Protein AF-A0A7S0NCR3-F1 (afdb_monomer)

Solvent-accessible surface area (backbone atoms only — not comparable to full-atom values): 21793 Å² total; per-residue (Å²): 130,73,72,76,88,70,73,73,32,68,33,61,83,78,74,46,18,72,77,17,21,47,30,37,90,79,34,39,41,42,33,48,74,54,31,27,65,71,35,29,78,42,64,58,42,66,55,30,39,54,52,63,91,38,68,41,95,40,52,74,43,34,66,67,60,87,60,73,55,88,36,43,39,67,22,47,47,54,21,44,78,64,32,35,32,29,96,61,56,21,37,49,74,48,58,94,94,49,49,59,69,58,40,41,50,55,52,37,72,78,40,69,88,60,58,67,46,71,44,70,71,58,46,52,46,52,35,50,31,35,46,49,13,58,77,71,48,35,18,69,67,33,31,30,44,38,49,48,81,89,49,96,84,52,71,48,83,88,64,60,46,97,86,47,84,90,54,61,69,66,67,46,44,36,56,75,45,65,42,38,18,31,34,66,47,32,33,62,83,37,18,70,40,56,42,58,79,33,76,80,32,49,61,27,48,70,55,11,60,79,34,31,51,62,50,41,21,31,39,39,30,41,92,69,18,16,54,76,24,16,34,41,45,79,90,44,74,60,44,44,46,96,64,67,41,86,70,26,29,18,67,54,83,62,60,37,82,44,38,36,39,60,48,32,51,43,74,43,58,71,74,74,76,43,77,49,35,55,34,48,42,50,46,53,48,44,62,67,28,39,32,32,37,77,47,67,89,71,34,67,31,36,36,54,66,44,34,61,43,57,30,36,82,36,19,53,30,50,58,85,61,21,45,85,34,42,37,50,54,55,51,53,49,54,54,46,46,46,70,74,40,42,74,69,33,59,72,61,61,31,53,46,30,33,36,54,44,42,41,93,62,36,60,53,34,48,38,73,63,34,59,89,51,61,47,42,40,72,46,50,76,45,82,52,55,32,92,75,34,63,63,94,86,38,60,33,55,88,71,62,92,90,119

Nearest PDB structures (foldseek):
  4neh-assembly1_B  TM=2.989E-01  e=1.269E-02  Homo sapiens
  7usm-assembly1_B  TM=2.717E-01  e=1.432E-02  Homo sapiens
  8xez-assembly1_B  TM=4.126E-01  e=1.185E-01  Homo sapiens
  8xen-assembly1_B  TM=3.109E-01  e=4.246E-02  Homo sapiens
  5for-assembly1_A  TM=3.664E-01  e=4.431E+00  Homo sapiens

pLDDT: mean 81.02, std 14.2, range [32.47, 98.25]

Organism: NCBI:txid33657

Mean predicted aligned error: 8.85 Å

Radius of gyration: 22.9 Å; Cα contacts (8 Å, |Δi|>4): 826; chains: 1; bounding box: 62×40×70 Å

Secondary structure (DSSP, 8-state):
----S-PPPPGGGGT--TTSEEETTTTEEE--TTEESTTS-EES-GGGSSBTTB--SS--SS---SSPP-EEHHHHHHHHHTT---S--EE--PPTT--HHHHHHHHHHH-TTS-EE--HHHHHHHHHHHHHHHHTTGGGGSEEEEPPPP-TTSPPTTT--TT-TTS-HHHHHHTTS-EEEEPTTEESTTS-EESTT-TTT---GGGGGGSEEEETTEEEEPTTEESTTS-EETT-SSSS-SS--SSPEEEP---GGGTHHHHTT--S-TTTSSTTTHHHHHHHHHTT-TTEES-GGG-SEEE----GGGHHHHS---TTTT-TTTHHHHHHHHHHHHHH-HHHHHTTTTTTEEEE---TTTTHHHHHH-GGGTTSEEE-S----TTT-EETTEE-SS--TT-

InterPro domains:
  IPR000742 EGF-like domain [PS00022] (180-191)
  IPR000742 EGF-like domain [PS01186] (180-191)
  IPR004263 Exostosin-like [PTHR11062] (220-364)
  IPR040911 Exostosin, GT47 domain [PF03016] (248-366)

Foldseek 3Di:
DDPPDDDFQAQPPPPAQAQFAQDRNQSATQEDFQFDDSNSPHGLQPQQQADLNAGQVHGQQQQDDPPAAAAALSSLLSSQVLLSHFLHEHEFDDDVPGQLVRSVVVSCVSVVPHHYRSDPVVSVQSSVQLVCCCVVCFLVSFFGFAAGDDDPPQQDQVSLDPPDPPHDNVSVVRRPGTFGNGRQQFDDRSSPDRQQVDPQFEDAQVCLVVQARGGQNAGHGDPQFDARSSQDGPPRPQQADPAADPPAEEEDRDRCSQPRNLSGRGGHDLCPPFDLNVLSVVNSDQSRDSNYDNHLVSHQAYEQRGRLRSCVNRSVCPVVQNAPPRLNSVLVSLVVCCVSPVVSCVPQVQLRYEGEDADPLFCVNNCVRPVSCVSHHYHYPDDDDQVGDDDVHGGRDDDDPPD

Structure (mmCIF, N/CA/C/O backbone):
data_AF-A0A7S0NCR3-F1
#
_entry.id   AF-A0A7S0NCR3-F1
#
loop_
_atom_site.group_PDB
_atom_site.id
_atom_site.type_symbol
_atom_site.label_atom_id
_atom_site.label_alt_id
_atom_site.label_comp_id
_atom_site.label_asym_id
_atom_site.label_entity_id
_atom_site.label_seq_id
_atom_s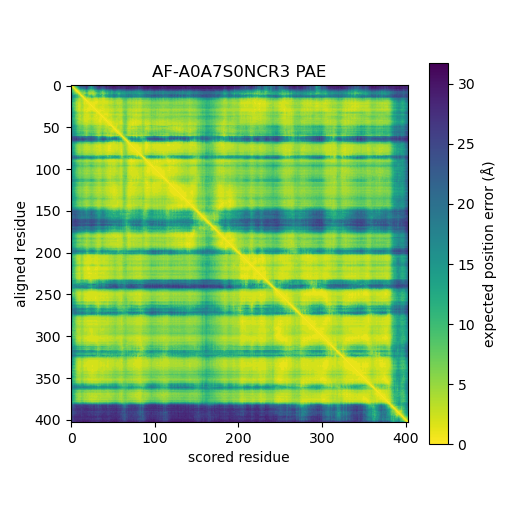ite.pdbx_PDB_ins_code
_atom_site.Cartn_x
_atom_site.Cartn_y
_atom_site.Cartn_z
_atom_site.occupancy
_atom_site.B_iso_or_equiv
_atom_site.auth_seq_id
_atom_site.auth_comp_id
_atom_site.auth_asym_id
_atom_site.auth_atom_id
_atom_site.pdbx_PDB_model_num
ATOM 1 N N . ALA A 1 1 ? -25.357 -4.383 18.125 1.00 34.56 1 ALA A N 1
ATOM 2 C CA . ALA A 1 1 ? -25.742 -2.970 18.276 1.00 34.56 1 ALA A CA 1
ATOM 3 C C . ALA A 1 1 ? -25.140 -2.210 17.109 1.00 34.56 1 ALA A C 1
ATOM 5 O O . ALA A 1 1 ? -23.931 -2.252 16.921 1.00 34.56 1 ALA A O 1
ATOM 6 N N . THR A 1 2 ? -26.002 -1.669 16.258 1.00 32.47 2 THR A N 1
ATOM 7 C CA . THR A 1 2 ? -25.668 -0.811 15.117 1.00 32.47 2 THR A CA 1
ATOM 8 C C . THR A 1 2 ? -24.772 0.341 15.562 1.00 32.47 2 THR A C 1
ATOM 10 O O . THR A 1 2 ? -24.958 0.830 16.675 1.00 32.47 2 THR A O 1
ATOM 13 N N . LEU A 1 3 ? -23.876 0.818 14.690 1.00 47.28 3 LEU A N 1
ATOM 14 C CA . LEU A 1 3 ? -23.482 2.228 14.712 1.00 47.28 3 LEU A CA 1
ATOM 15 C C . LEU A 1 3 ? -24.779 3.033 14.825 1.00 47.28 3 LEU A C 1
ATOM 17 O O . LEU A 1 3 ? -25.597 3.054 13.903 1.00 47.28 3 LEU A O 1
ATOM 21 N N . GLY A 1 4 ? -25.048 3.534 16.027 1.00 39.91 4 GLY A N 1
ATOM 22 C CA . GLY A 1 4 ? -26.250 4.286 16.314 1.00 39.91 4 GLY A CA 1
ATOM 23 C C . GLY A 1 4 ? -26.273 5.501 15.400 1.00 39.91 4 GLY A C 1
ATOM 24 O O . GLY A 1 4 ? -25.294 6.233 15.315 1.00 39.91 4 GLY A O 1
ATOM 25 N N . THR A 1 5 ? -27.397 5.667 14.707 1.00 42.16 5 THR A N 1
ATOM 26 C CA . THR A 1 5 ? -27.926 6.939 14.187 1.00 42.16 5 THR A CA 1
ATOM 27 C C . THR A 1 5 ? -27.183 7.681 13.068 1.00 42.16 5 THR A C 1
ATOM 29 O O . THR A 1 5 ? -27.766 8.617 12.516 1.00 42.16 5 THR A O 1
ATOM 32 N N . ALA A 1 6 ? -25.995 7.269 12.620 1.00 51.81 6 ALA A N 1
ATOM 33 C CA . ALA A 1 6 ? -25.408 7.864 11.418 1.00 51.81 6 ALA A CA 1
ATOM 34 C C . ALA A 1 6 ? -26.141 7.363 10.158 1.00 51.81 6 ALA A C 1
ATOM 36 O O . ALA A 1 6 ? -26.092 6.182 9.816 1.00 51.81 6 ALA A O 1
ATOM 37 N N . LYS A 1 7 ? -26.848 8.259 9.452 1.00 57.78 7 LYS A N 1
ATOM 38 C CA . LYS A 1 7 ? -27.377 7.946 8.115 1.00 57.78 7 LYS A CA 1
ATOM 39 C C . LYS A 1 7 ? -26.203 7.532 7.211 1.00 57.78 7 LYS A C 1
ATOM 41 O O . LYS A 1 7 ? -25.213 8.269 7.196 1.00 57.78 7 LYS A O 1
ATOM 46 N N . PRO A 1 8 ? -26.319 6.425 6.448 1.00 64.31 8 PRO A N 1
ATOM 47 C CA . PRO A 1 8 ? -25.307 6.035 5.474 1.00 64.31 8 PRO A CA 1
ATOM 48 C C . PRO A 1 8 ? -24.971 7.228 4.588 1.00 64.31 8 PRO A C 1
ATOM 50 O O . PRO A 1 8 ? -25.874 7.876 4.046 1.00 64.31 8 PRO A O 1
ATOM 53 N N . ARG A 1 9 ? -23.685 7.545 4.465 1.00 74.31 9 ARG A N 1
ATOM 54 C CA . ARG A 1 9 ? -23.236 8.603 3.568 1.00 74.31 9 ARG A CA 1
ATOM 55 C C . ARG A 1 9 ? -23.149 8.001 2.170 1.00 74.31 9 ARG A C 1
ATOM 57 O O . ARG A 1 9 ? -22.396 7.045 1.981 1.00 74.31 9 ARG A O 1
ATOM 64 N N . PRO A 1 10 ? -23.907 8.516 1.187 1.00 73.12 10 PRO A N 1
ATOM 65 C CA . PRO A 1 10 ? -23.864 7.966 -0.156 1.00 73.12 10 PRO A CA 1
ATOM 66 C C . PRO A 1 10 ? -22.454 8.131 -0.718 1.00 73.12 10 PRO A C 1
ATOM 68 O O . PRO A 1 10 ? -21.961 9.252 -0.864 1.00 73.12 10 PRO A O 1
ATOM 71 N N . CYS A 1 11 ? -21.806 7.017 -1.057 1.00 79.62 11 CYS A N 1
ATOM 72 C CA . CYS A 1 11 ? -20.579 7.084 -1.832 1.00 79.62 11 CYS A CA 1
ATOM 73 C C . CYS A 1 11 ? -20.905 7.655 -3.207 1.00 79.62 11 CYS A C 1
ATOM 75 O O . CYS A 1 11 ? -21.753 7.116 -3.922 1.00 79.62 11 CYS A O 1
ATOM 77 N N . TRP A 1 12 ? -20.233 8.759 -3.541 1.00 67.12 12 TRP A N 1
ATOM 78 C CA . TRP A 1 12 ? -20.195 9.346 -4.878 1.00 67.12 12 TRP A CA 1
ATOM 79 C C . TRP A 1 12 ? -21.580 9.363 -5.581 1.00 67.12 12 TRP A C 1
ATOM 81 O O . TRP A 1 12 ? -21.760 8.937 -6.718 1.00 67.12 12 TRP A O 1
ATOM 91 N N . GLN A 1 13 ? -22.596 9.826 -4.842 1.00 67.19 13 GLN A N 1
ATOM 92 C CA . GLN A 1 13 ? -23.908 10.234 -5.368 1.00 67.19 13 GLN A CA 1
ATOM 93 C C . GLN A 1 13 ? -24.662 9.181 -6.213 1.00 67.19 13 GLN A C 1
ATOM 95 O O . GLN A 1 13 ? -25.419 9.534 -7.109 1.00 67.19 13 GLN A O 1
ATOM 100 N N . GLY A 1 14 ? -24.494 7.888 -5.915 1.00 63.78 14 GLY A N 1
ATOM 101 C CA . GLY A 1 14 ? -25.251 6.806 -6.567 1.00 63.78 14 GLY A CA 1
ATOM 102 C C . GLY A 1 14 ? -24.566 6.161 -7.775 1.00 63.78 14 GLY A C 1
ATOM 103 O O . GLY A 1 14 ? -25.057 5.153 -8.271 1.00 63.78 14 GLY A O 1
ATOM 104 N N . GLU A 1 15 ? -23.402 6.658 -8.206 1.00 70.56 15 GLU A N 1
ATOM 105 C CA . GLU A 1 15 ? -22.644 6.051 -9.316 1.00 70.56 15 GLU A CA 1
ATOM 106 C C . GLU A 1 15 ? -21.639 4.974 -8.844 1.00 70.56 15 GLU A C 1
ATOM 108 O O . GLU A 1 15 ? -20.992 4.315 -9.658 1.00 70.56 15 GLU A O 1
ATOM 113 N N . GLY A 1 16 ? -21.505 4.779 -7.526 1.00 83.56 16 GLY A N 1
ATOM 114 C CA . GLY A 1 16 ? -20.691 3.723 -6.917 1.00 83.56 16 GLY A CA 1
ATOM 115 C C . GLY A 1 16 ? -19.173 3.951 -6.969 1.00 83.56 16 GLY A C 1
ATOM 116 O O . GLY A 1 16 ? -18.674 4.980 -7.421 1.00 83.56 16 GLY A O 1
ATOM 117 N N . CYS A 1 17 ? -18.421 2.964 -6.473 1.00 90.44 17 CYS A N 1
ATOM 118 C CA . CYS A 1 17 ? -16.961 3.029 -6.305 1.00 90.44 17 CYS A CA 1
ATOM 119 C C . CYS A 1 17 ? -16.159 2.284 -7.387 1.00 90.44 17 CYS A C 1
ATOM 121 O O . CYS A 1 17 ? -14.964 2.049 -7.202 1.00 90.44 17 CYS A O 1
ATOM 123 N N . GLY A 1 18 ? -16.797 1.868 -8.488 1.00 89.81 18 GLY A N 1
ATOM 124 C CA . GLY A 1 18 ? -16.156 1.053 -9.525 1.00 89.81 18 GLY A CA 1
ATOM 125 C C . GLY A 1 18 ? -15.552 -0.230 -8.944 1.00 89.81 18 GLY A C 1
ATOM 126 O O . GLY A 1 18 ? -16.255 -1.032 -8.326 1.00 89.81 18 GLY A O 1
ATOM 127 N N . GLU A 1 19 ? -14.235 -0.400 -9.084 1.00 88.31 19 GLU A N 1
ATOM 128 C CA . GLU A 1 19 ? -13.471 -1.518 -8.507 1.00 88.31 19 GLU A CA 1
ATOM 129 C C . GLU A 1 19 ? -13.222 -1.382 -6.991 1.00 88.31 19 GLU A C 1
ATOM 131 O O . GLU A 1 19 ? -12.921 -2.374 -6.343 1.00 88.31 19 GLU A O 1
ATOM 136 N N . GLY A 1 20 ? -13.469 -0.227 -6.366 1.00 91.94 20 GLY A N 1
ATOM 137 C CA . GLY A 1 20 ? -13.312 -0.018 -4.915 1.00 91.94 20 GLY A CA 1
ATOM 138 C C . GLY A 1 20 ? -14.529 -0.372 -4.054 1.00 91.94 20 GLY A C 1
ATOM 139 O O . GLY A 1 20 ? -15.638 -0.567 -4.549 1.00 91.94 20 GLY A O 1
ATOM 140 N N . THR A 1 21 ? -14.335 -0.440 -2.743 1.00 93.06 21 THR A N 1
ATOM 141 C CA . THR A 1 21 ? -15.401 -0.695 -1.761 1.00 93.06 21 THR A CA 1
ATOM 142 C C . THR A 1 21 ? -15.983 0.631 -1.263 1.00 93.06 21 THR A C 1
ATOM 144 O O . THR A 1 21 ? -15.235 1.559 -0.970 1.00 93.06 21 THR A O 1
ATOM 147 N N . CYS A 1 22 ? -17.311 0.748 -1.175 1.00 92.62 22 CYS A N 1
ATOM 148 C CA . CYS A 1 22 ? -17.954 1.930 -0.596 1.00 92.62 22 CYS A CA 1
ATOM 149 C C . CYS A 1 22 ? -17.944 1.847 0.928 1.00 92.62 22 CYS A C 1
ATOM 151 O O . CYS A 1 22 ? -18.572 0.965 1.502 1.00 92.62 22 CYS A O 1
ATOM 153 N N . ASN A 1 23 ? -17.260 2.786 1.569 1.00 92.19 23 ASN A N 1
ATOM 154 C CA . ASN A 1 23 ? -17.291 2.981 3.006 1.00 92.19 23 ASN A CA 1
ATOM 155 C C . ASN A 1 23 ? -18.449 3.923 3.355 1.00 92.19 23 ASN A C 1
ATOM 157 O O . ASN A 1 23 ? -18.320 5.144 3.227 1.00 92.19 23 ASN A O 1
ATOM 161 N N . GLU A 1 24 ? -19.592 3.360 3.743 1.00 89.06 24 GLU A N 1
ATOM 162 C CA . GLU A 1 24 ? -20.819 4.135 3.972 1.00 89.06 24 GLU A CA 1
ATOM 163 C C . GLU A 1 24 ? -20.770 4.982 5.252 1.00 89.06 24 GLU A C 1
ATOM 165 O O . GLU A 1 24 ? -21.459 6.000 5.329 1.00 89.06 24 GLU A O 1
ATOM 170 N N . ASP A 1 25 ? -19.928 4.626 6.227 1.00 87.38 25 ASP A N 1
ATOM 171 C CA . ASP A 1 25 ? -19.749 5.424 7.447 1.00 87.38 25 ASP A CA 1
ATOM 172 C C . ASP A 1 25 ? -19.068 6.760 7.138 1.00 87.38 25 ASP A C 1
ATOM 174 O O . ASP A 1 25 ? -19.433 7.819 7.659 1.00 87.38 25 ASP A O 1
ATOM 178 N N . LEU A 1 26 ? -18.071 6.720 6.255 1.00 89.38 26 LEU A N 1
ATOM 179 C CA . LEU A 1 26 ? -17.230 7.871 5.941 1.00 89.38 26 LEU A CA 1
ATOM 180 C C . LEU A 1 26 ? -17.606 8.542 4.617 1.00 89.38 26 LEU A C 1
ATOM 182 O O . LEU A 1 26 ? -17.200 9.679 4.381 1.00 89.38 26 LEU A O 1
ATOM 186 N N . GLY A 1 27 ? -18.403 7.879 3.777 1.00 89.25 27 GLY A N 1
ATOM 187 C CA . GLY A 1 27 ? -18.782 8.351 2.445 1.00 89.25 27 GLY A CA 1
ATOM 188 C C . GLY A 1 27 ? -17.606 8.379 1.467 1.00 89.25 27 GLY A C 1
ATOM 189 O O . GLY A 1 27 ? -17.547 9.258 0.606 1.00 89.25 27 GLY A O 1
ATOM 190 N N . ARG A 1 28 ? -16.640 7.460 1.615 1.00 90.69 28 ARG A N 1
ATOM 191 C CA . ARG A 1 28 ? -15.433 7.377 0.772 1.00 90.69 28 ARG A CA 1
ATOM 192 C C . ARG A 1 28 ? -15.370 6.050 0.019 1.00 90.69 28 ARG A C 1
ATOM 194 O O . ARG A 1 28 ? -15.868 5.038 0.496 1.00 90.69 28 ARG A O 1
ATOM 201 N N . CYS A 1 29 ? -14.706 6.045 -1.131 1.00 93.38 29 CYS A N 1
ATOM 202 C CA . CYS A 1 29 ? -14.370 4.807 -1.824 1.00 93.38 29 CYS A CA 1
ATOM 203 C C . CYS A 1 29 ? -12.980 4.327 -1.402 1.00 93.38 29 CYS A C 1
ATOM 205 O O . CYS A 1 29 ? -11.983 5.021 -1.609 1.00 93.38 29 CYS A O 1
ATOM 207 N N . ASP A 1 30 ? -12.927 3.130 -0.831 1.00 93.62 30 ASP A N 1
ATOM 208 C CA . ASP A 1 30 ? -11.701 2.425 -0.487 1.00 93.62 30 ASP A CA 1
ATOM 209 C C . ASP A 1 30 ? -11.192 1.690 -1.728 1.00 93.62 30 ASP A C 1
ATOM 211 O O . ASP A 1 30 ? -11.742 0.677 -2.167 1.00 93.62 30 ASP A O 1
ATOM 215 N N . CYS A 1 31 ? -10.176 2.280 -2.357 1.00 91.62 31 CYS A N 1
ATOM 216 C CA . CYS A 1 31 ? -9.685 1.839 -3.654 1.00 91.62 31 CYS A CA 1
ATOM 217 C C . CYS A 1 31 ? -8.763 0.620 -3.564 1.00 91.62 31 CYS A C 1
ATOM 219 O O . CYS A 1 31 ? -7.947 0.531 -2.636 1.00 91.62 31 CYS A O 1
ATOM 221 N N . PRO A 1 32 ? -8.830 -0.281 -4.566 1.00 88.00 32 PRO A N 1
ATOM 222 C CA . PRO A 1 32 ? -7.873 -1.366 -4.677 1.00 88.00 32 PRO A CA 1
ATOM 223 C C . PRO A 1 32 ? -6.453 -0.804 -4.874 1.00 88.00 32 PRO A C 1
ATOM 225 O O . PRO A 1 32 ? -6.287 0.379 -5.212 1.00 88.00 32 PRO A O 1
ATOM 228 N N . PRO A 1 33 ? -5.422 -1.637 -4.660 1.00 82.75 33 PRO A N 1
ATOM 229 C CA . PRO A 1 33 ? -4.027 -1.249 -4.823 1.00 82.75 33 PRO A CA 1
ATOM 230 C C . PRO A 1 33 ? -3.779 -0.445 -6.101 1.00 82.75 33 PRO A C 1
ATOM 232 O O . PRO A 1 33 ? -4.192 -0.828 -7.194 1.00 82.75 33 PRO A O 1
ATOM 235 N N . PHE A 1 34 ? -3.095 0.691 -5.949 1.00 79.69 34 PHE A N 1
ATOM 236 C CA . PHE A 1 34 ? -2.663 1.566 -7.046 1.00 79.69 34 PHE A CA 1
ATOM 237 C C . PHE A 1 34 ? -3.770 2.228 -7.867 1.00 79.69 34 PHE A C 1
ATOM 239 O O . PHE A 1 34 ? -3.492 2.795 -8.927 1.00 79.69 34 PHE A O 1
ATOM 246 N N . LYS A 1 35 ? -5.004 2.241 -7.369 1.00 88.12 35 LYS A N 1
ATOM 247 C CA . LYS A 1 35 ? -6.075 3.091 -7.888 1.00 88.12 35 LYS A CA 1
ATOM 248 C C . LYS A 1 35 ? -6.344 4.250 -6.933 1.00 88.12 35 LYS A C 1
ATOM 250 O O . LYS A 1 35 ? -6.118 4.160 -5.728 1.00 88.12 35 LYS A O 1
ATOM 255 N N . LYS A 1 36 ? -6.830 5.363 -7.478 1.00 90.06 36 LYS A N 1
ATOM 256 C CA . LYS A 1 36 ? -7.188 6.561 -6.717 1.00 90.06 36 LYS A CA 1
ATOM 257 C C . LYS A 1 36 ? -8.399 7.283 -7.287 1.00 90.06 36 LYS A C 1
ATOM 259 O O . LYS A 1 36 ? -8.903 6.989 -8.374 1.00 90.06 36 LYS A O 1
ATOM 264 N N . GLY A 1 37 ? -8.785 8.322 -6.557 1.00 88.56 37 GLY A N 1
ATOM 265 C CA . GLY A 1 37 ? -9.882 9.205 -6.905 1.00 88.56 37 GLY A CA 1
ATOM 266 C C . GLY A 1 37 ? -11.218 8.689 -6.379 1.00 88.56 37 GLY A C 1
ATOM 267 O O . GLY A 1 37 ? -11.303 7.574 -5.870 1.00 88.56 37 GLY A O 1
ATOM 268 N N . PRO A 1 38 ? -12.275 9.497 -6.519 1.00 86.19 38 PRO A N 1
ATOM 269 C CA . PRO A 1 38 ? -13.554 9.240 -5.866 1.00 86.19 38 PRO A CA 1
ATOM 270 C C . PRO A 1 38 ? -14.280 7.983 -6.363 1.00 86.19 38 PRO A C 1
ATOM 272 O O . PRO A 1 38 ? -15.138 7.489 -5.655 1.00 86.19 38 PRO A O 1
ATOM 275 N N . LYS A 1 39 ? -13.926 7.452 -7.542 1.00 89.38 39 LYS A N 1
ATOM 276 C CA . LYS A 1 39 ? -14.463 6.197 -8.108 1.00 89.38 39 LYS A CA 1
ATOM 277 C C . LYS A 1 39 ? -13.415 5.095 -8.276 1.00 89.38 39 LYS A C 1
ATOM 279 O O . LYS A 1 39 ? -13.653 4.128 -8.990 1.00 89.38 39 LYS A O 1
ATOM 284 N N . CYS A 1 40 ? -12.202 5.300 -7.764 1.00 90.94 40 CYS A N 1
ATOM 285 C CA . CYS A 1 40 ? -11.089 4.370 -7.977 1.00 90.94 40 CYS A CA 1
ATOM 286 C C . CYS A 1 40 ? -10.756 4.085 -9.458 1.00 90.94 40 CYS A C 1
ATOM 288 O O . CYS A 1 40 ? -10.186 3.051 -9.787 1.00 90.94 40 CYS A O 1
ATOM 290 N N . ALA A 1 41 ? -11.094 5.009 -10.363 1.00 89.00 41 ALA A N 1
ATOM 291 C CA . ALA A 1 41 ? -10.903 4.835 -11.804 1.00 89.00 41 ALA A CA 1
ATOM 292 C C . ALA A 1 41 ? -9.532 5.326 -12.299 1.00 89.00 41 ALA A C 1
ATOM 294 O O . ALA A 1 41 ? -9.097 4.960 -13.387 1.00 89.00 41 ALA A O 1
ATOM 295 N N . LYS A 1 42 ? -8.843 6.175 -11.523 1.00 90.25 42 LYS A N 1
ATOM 296 C CA . LYS A 1 42 ? -7.561 6.765 -11.930 1.00 90.25 42 LYS A CA 1
ATOM 297 C C . LYS A 1 42 ? -6.395 5.945 -11.380 1.00 90.25 42 LYS A C 1
ATOM 299 O O . LYS A 1 42 ? -6.480 5.491 -10.238 1.00 90.25 42 LYS A O 1
ATOM 304 N N . PRO A 1 43 ? -5.288 5.798 -12.123 1.00 89.12 43 PRO A N 1
ATOM 305 C CA . PRO A 1 43 ? -4.078 5.205 -11.575 1.00 89.12 43 PRO A CA 1
ATOM 306 C C . PRO A 1 43 ? -3.507 6.105 -10.476 1.00 89.12 43 PRO A C 1
ATOM 308 O O . PRO A 1 43 ? -3.446 7.330 -10.615 1.00 89.12 43 PRO A O 1
ATOM 311 N N . LEU A 1 44 ? -3.095 5.501 -9.364 1.00 88.25 44 LEU A N 1
ATOM 312 C CA . LEU A 1 44 ? -2.431 6.197 -8.266 1.00 88.25 44 LEU A CA 1
ATOM 313 C C . LEU A 1 44 ? -1.095 6.780 -8.720 1.00 88.25 44 LEU A C 1
ATOM 315 O O . LEU A 1 44 ? -0.819 7.937 -8.393 1.00 88.25 44 LEU A O 1
ATOM 319 N N . PHE A 1 45 ? -0.367 6.003 -9.527 1.00 89.62 45 PHE A N 1
ATOM 320 C CA . PHE A 1 45 ? 0.971 6.283 -10.039 1.00 89.62 45 PHE A CA 1
ATOM 321 C C . PHE A 1 45 ? 0.978 6.368 -11.575 1.00 89.62 45 PHE A C 1
ATOM 323 O O . PHE A 1 45 ? 1.283 5.383 -12.249 1.00 89.62 45 PHE A O 1
ATOM 330 N N . PRO A 1 46 ? 0.589 7.515 -12.162 1.00 89.69 46 PRO A N 1
ATOM 331 C CA . PRO A 1 46 ? 0.509 7.680 -13.610 1.00 89.69 46 PRO A CA 1
ATOM 332 C C . PRO A 1 46 ? 1.820 7.399 -14.356 1.00 89.69 46 PRO A C 1
ATOM 334 O O . PRO A 1 46 ? 1.772 6.871 -15.459 1.00 89.69 46 PRO A O 1
ATOM 337 N N . ALA A 1 47 ? 2.982 7.691 -13.761 1.00 89.12 47 ALA A N 1
ATOM 338 C CA . ALA A 1 47 ? 4.273 7.424 -14.406 1.00 89.12 47 ALA A CA 1
ATOM 339 C C . ALA A 1 47 ? 4.632 5.926 -14.427 1.00 89.12 47 ALA A C 1
ATOM 341 O O . ALA A 1 47 ? 5.565 5.513 -15.111 1.00 89.12 47 ALA A O 1
ATOM 342 N N . CYS A 1 48 ? 3.907 5.104 -13.664 1.00 87.00 48 CYS A N 1
ATOM 343 C CA . CYS A 1 48 ? 4.109 3.661 -13.602 1.00 87.00 48 CYS A CA 1
ATOM 344 C C . CYS A 1 48 ? 3.186 2.868 -14.529 1.00 87.00 48 CYS A C 1
ATOM 346 O O . CYS A 1 48 ? 3.423 1.679 -14.705 1.00 87.00 48 CYS A O 1
ATOM 348 N N . VAL A 1 49 ? 2.119 3.473 -15.064 1.00 85.56 49 VAL A N 1
ATOM 349 C CA . VAL A 1 49 ? 1.123 2.755 -15.889 1.00 85.56 49 VAL A CA 1
ATOM 350 C C . VAL A 1 49 ? 1.390 2.827 -17.387 1.00 85.56 49 VAL A C 1
ATOM 352 O O . VAL A 1 49 ? 0.688 2.175 -18.155 1.00 85.56 49 VAL A O 1
ATOM 355 N N . ASP A 1 50 ? 2.393 3.600 -17.792 1.00 84.06 50 ASP A N 1
ATOM 356 C CA . ASP A 1 50 ? 2.952 3.589 -19.137 1.00 84.06 50 ASP A CA 1
ATOM 357 C C . ASP A 1 50 ? 4.472 3.548 -19.009 1.00 84.06 50 ASP A C 1
ATOM 359 O O . ASP A 1 50 ? 5.093 4.515 -18.563 1.00 84.06 50 ASP A O 1
ATOM 363 N N . GLN A 1 51 ? 5.055 2.389 -19.301 1.00 85.00 51 GLN A N 1
ATOM 364 C CA . GLN A 1 51 ? 6.495 2.189 -19.228 1.00 85.00 51 GLN A CA 1
ATOM 365 C C . GLN A 1 51 ? 6.983 1.483 -20.467 1.00 85.00 51 GLN A C 1
ATOM 367 O O . GLN A 1 51 ? 6.590 0.350 -20.743 1.00 85.00 51 GLN A O 1
ATOM 372 N N . TRP A 1 52 ? 7.868 2.158 -21.198 1.00 88.81 52 TRP A N 1
ATOM 373 C CA . TRP A 1 52 ? 8.475 1.613 -22.412 1.00 88.81 52 TRP A CA 1
ATOM 374 C C . TRP A 1 52 ? 7.428 1.254 -23.482 1.00 88.81 52 TRP A C 1
ATOM 376 O O . TRP A 1 52 ? 7.639 0.340 -24.272 1.00 88.81 52 TRP A O 1
ATOM 386 N N . GLY A 1 53 ? 6.280 1.947 -23.489 1.00 82.75 53 GLY A N 1
ATOM 387 C CA . GLY A 1 53 ? 5.142 1.657 -24.368 1.00 82.75 53 GLY A CA 1
ATOM 388 C C . GLY A 1 53 ? 4.244 0.510 -23.890 1.00 82.75 53 GLY A C 1
ATOM 389 O O . GLY A 1 53 ? 3.278 0.159 -24.570 1.00 82.75 53 GLY A O 1
ATOM 390 N N . LEU A 1 54 ? 4.530 -0.075 -22.725 1.00 82.06 54 LEU A N 1
ATOM 391 C CA . LEU A 1 54 ? 3.709 -1.104 -22.098 1.00 82.06 54 LEU A CA 1
ATOM 392 C C . LEU A 1 54 ? 2.767 -0.502 -21.066 1.00 82.06 54 LEU A C 1
ATOM 394 O O . LEU A 1 54 ? 3.106 0.446 -20.363 1.00 82.06 54 LEU A O 1
ATOM 398 N N . LYS A 1 55 ? 1.594 -1.125 -20.934 1.00 83.12 55 LYS A N 1
ATOM 399 C CA . LYS A 1 55 ? 0.527 -0.692 -20.028 1.00 83.12 55 LYS A CA 1
ATOM 400 C C . LYS A 1 55 ? 0.326 -1.704 -18.901 1.00 83.12 55 LYS A C 1
ATOM 402 O O . LYS A 1 55 ? -0.649 -2.460 -18.943 1.00 83.12 55 LYS A O 1
ATOM 407 N N . PRO A 1 56 ? 1.244 -1.782 -17.918 1.00 79.31 56 PRO A N 1
ATOM 408 C CA . PRO A 1 56 ? 1.050 -2.661 -16.777 1.00 79.31 56 PRO A CA 1
ATOM 409 C C . PRO A 1 56 ? -0.265 -2.293 -16.065 1.00 79.31 56 PRO A C 1
ATOM 411 O O . PRO A 1 56 ? -0.563 -1.109 -15.879 1.00 79.31 56 PRO A O 1
ATOM 414 N N . PRO A 1 57 ? -1.071 -3.280 -15.640 1.00 72.31 57 PRO A N 1
ATOM 415 C CA . PRO A 1 57 ? -2.368 -3.007 -15.018 1.00 72.31 57 PRO A CA 1
ATOM 416 C C . PRO A 1 57 ? -2.242 -2.372 -13.626 1.00 72.31 57 PRO A C 1
ATOM 418 O O . PRO A 1 57 ? -3.204 -1.795 -13.113 1.00 72.31 57 PRO A O 1
ATOM 421 N N . VAL A 1 58 ? -1.059 -2.474 -13.016 1.00 71.94 58 VAL A N 1
ATOM 422 C CA . VAL A 1 58 ? -0.740 -2.003 -11.670 1.00 71.94 58 VAL A CA 1
ATOM 423 C C . VAL A 1 58 ? 0.671 -1.431 -11.612 1.00 71.94 58 VAL A C 1
ATOM 425 O O . VAL A 1 58 ? 1.537 -1.791 -12.407 1.00 71.94 58 VAL A O 1
ATOM 428 N N . ALA A 1 59 ? 0.900 -0.532 -10.660 1.00 76.25 59 ALA A N 1
ATOM 429 C CA . ALA A 1 59 ? 2.178 0.145 -10.531 1.00 76.25 59 ALA A CA 1
ATOM 430 C C . ALA A 1 59 ? 3.282 -0.769 -9.998 1.00 76.25 59 ALA A C 1
ATOM 432 O O . ALA A 1 59 ? 3.065 -1.631 -9.145 1.00 76.25 59 ALA A O 1
ATOM 433 N N . ILE A 1 60 ? 4.496 -0.510 -10.464 1.00 78.00 60 ILE A N 1
ATOM 434 C CA . ILE A 1 60 ? 5.681 -1.328 -10.217 1.00 78.00 60 ILE A CA 1
ATOM 435 C C . ILE A 1 60 ? 6.444 -0.733 -9.032 1.00 78.00 60 ILE A C 1
ATOM 437 O O . ILE A 1 60 ? 7.601 -0.360 -9.144 1.00 78.00 60 ILE A O 1
ATOM 441 N N . CYS A 1 61 ? 5.763 -0.614 -7.891 1.00 78.31 61 CYS A N 1
ATOM 442 C CA . CYS A 1 61 ? 6.315 -0.059 -6.655 1.00 78.31 61 CYS A CA 1
ATOM 443 C C . CYS A 1 61 ? 6.773 -1.180 -5.722 1.00 78.31 61 CYS A C 1
ATOM 445 O O . CYS A 1 61 ? 6.164 -1.418 -4.691 1.00 78.31 61 CYS A O 1
ATOM 447 N N . GLY A 1 62 ? 7.799 -1.937 -6.110 1.00 61.91 62 GLY A N 1
ATOM 448 C CA . GLY A 1 62 ? 8.485 -2.803 -5.151 1.00 61.91 62 GLY A CA 1
ATOM 449 C C . GLY A 1 62 ? 7.822 -4.113 -4.720 1.00 61.91 62 GLY A C 1
ATOM 450 O O . GLY A 1 62 ? 8.262 -4.733 -3.748 1.00 61.91 62 GLY A O 1
ATOM 451 N N . ILE A 1 63 ? 6.807 -4.585 -5.439 1.00 60.03 63 ILE A N 1
ATOM 452 C CA . ILE A 1 63 ? 6.141 -5.844 -5.105 1.00 60.03 63 ILE A CA 1
ATOM 453 C C . ILE A 1 63 ? 7.026 -7.034 -5.504 1.00 60.03 63 ILE A C 1
ATOM 455 O O . ILE A 1 63 ? 7.277 -7.287 -6.681 1.00 60.03 63 ILE A O 1
ATOM 459 N N . HIS A 1 64 ? 7.513 -7.767 -4.502 1.00 54.44 64 HIS A N 1
ATOM 460 C CA . HIS A 1 64 ? 8.365 -8.948 -4.658 1.00 54.44 64 HIS A CA 1
ATOM 461 C C . HIS A 1 64 ? 7.753 -10.026 -5.569 1.00 54.44 64 HIS A C 1
ATOM 463 O O . HIS A 1 64 ? 6.837 -10.739 -5.172 1.00 54.44 64 HIS A O 1
ATOM 469 N N . SER A 1 65 ? 8.382 -10.278 -6.716 1.00 46.44 65 SER A N 1
ATOM 470 C CA . SER A 1 65 ? 9.217 -11.476 -6.869 1.00 46.44 65 SER A CA 1
ATOM 471 C C . SER A 1 65 ? 10.242 -11.253 -7.977 1.00 46.44 65 SER A C 1
ATOM 473 O O . SER A 1 65 ? 9.946 -10.633 -8.994 1.00 46.44 65 SER A O 1
ATOM 475 N N . GLN A 1 66 ? 11.472 -11.699 -7.727 1.00 54.75 66 GLN A N 1
ATOM 476 C CA . GLN A 1 66 ? 12.553 -11.620 -8.693 1.00 54.75 66 GLN A CA 1
ATOM 477 C C . GLN A 1 66 ? 12.183 -12.351 -9.999 1.00 54.75 66 GLN A C 1
ATOM 479 O O . GLN A 1 66 ? 11.510 -13.383 -9.954 1.00 54.75 66 GLN A O 1
ATOM 484 N N . PRO A 1 67 ? 12.729 -11.892 -11.127 1.00 60.12 67 PRO A N 1
ATOM 485 C CA . PRO A 1 67 ? 13.432 -10.621 -11.240 1.00 60.12 67 PRO A CA 1
ATOM 486 C C . PRO A 1 67 ? 12.518 -9.426 -11.564 1.00 60.12 67 PRO A C 1
ATOM 488 O O . PRO A 1 67 ? 11.584 -9.529 -12.355 1.00 60.12 67 PRO A O 1
ATOM 491 N N . ALA A 1 68 ? 12.839 -8.279 -10.955 1.00 67.25 68 ALA A N 1
ATOM 492 C CA . ALA A 1 68 ? 12.037 -7.062 -11.024 1.00 67.25 68 ALA A CA 1
ATOM 493 C C . ALA A 1 68 ? 11.927 -6.508 -12.453 1.00 67.25 68 ALA A C 1
ATOM 495 O O . ALA A 1 68 ? 12.898 -6.498 -13.212 1.00 67.25 68 ALA A O 1
ATOM 496 N N . PHE A 1 69 ? 10.735 -6.021 -12.789 1.00 79.50 69 PHE A N 1
ATOM 497 C CA . PHE A 1 69 ? 10.492 -5.261 -14.008 1.00 79.50 69 PHE A CA 1
ATOM 498 C C . PHE A 1 69 ? 11.335 -3.968 -14.014 1.00 79.50 69 PHE A C 1
ATOM 500 O O . PHE A 1 69 ? 11.407 -3.304 -12.974 1.00 79.50 69 PHE A O 1
ATOM 507 N N . PRO A 1 70 ? 11.962 -3.596 -15.147 1.00 83.69 70 PRO A N 1
ATOM 508 C CA . PRO A 1 70 ? 12.804 -2.404 -15.238 1.00 83.69 7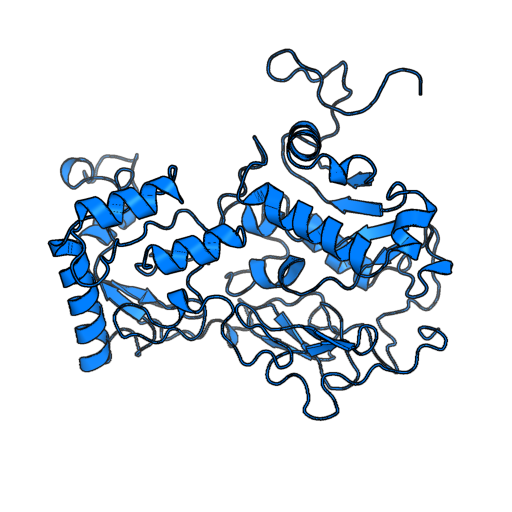0 PRO A CA 1
ATOM 509 C C . PRO A 1 70 ? 11.941 -1.139 -15.159 1.00 83.69 70 PRO A C 1
ATOM 511 O O . PRO A 1 70 ? 11.339 -0.751 -16.149 1.00 83.69 70 PRO A O 1
ATOM 514 N N . ALA A 1 71 ? 11.835 -0.498 -13.996 1.00 87.69 71 ALA A N 1
ATOM 515 C CA . ALA A 1 71 ? 10.987 0.685 -13.843 1.00 87.69 71 ALA A CA 1
ATOM 516 C C . ALA A 1 71 ? 11.683 1.974 -14.316 1.00 87.69 71 ALA A C 1
ATOM 518 O O . ALA A 1 71 ? 12.899 2.112 -14.180 1.00 87.69 71 ALA A O 1
ATOM 519 N N . SER A 1 72 ? 10.932 2.949 -14.838 1.00 90.25 72 SER A N 1
ATOM 520 C CA . SER A 1 72 ? 11.478 4.291 -15.101 1.00 90.25 72 SER A CA 1
ATOM 521 C C . SER A 1 72 ? 11.711 5.057 -13.795 1.00 90.25 72 SER A C 1
ATOM 523 O O . SER A 1 72 ? 10.989 4.864 -12.811 1.00 90.25 72 SER A O 1
ATOM 525 N N . CYS A 1 73 ? 12.690 5.967 -13.769 1.00 90.44 73 CYS A N 1
ATOM 526 C CA . CYS A 1 73 ? 12.949 6.760 -12.560 1.00 90.44 73 CYS A CA 1
ATOM 527 C C . CYS A 1 73 ? 11.771 7.655 -12.156 1.00 90.44 73 CYS A C 1
ATOM 529 O O . CYS A 1 73 ? 11.531 7.812 -10.964 1.00 90.44 73 CYS A O 1
ATOM 531 N N . ALA A 1 74 ? 10.973 8.139 -13.113 1.00 90.62 74 ALA A N 1
ATOM 532 C CA . ALA A 1 74 ? 9.755 8.899 -12.823 1.00 90.62 74 ALA A CA 1
ATOM 533 C C . ALA A 1 74 ? 8.686 8.062 -12.090 1.00 90.62 74 ALA A C 1
ATOM 535 O O . ALA A 1 74 ? 7.963 8.567 -11.235 1.00 90.62 74 ALA A O 1
ATOM 536 N N . CYS A 1 75 ? 8.571 6.767 -12.397 1.00 89.88 75 CYS A N 1
ATOM 537 C CA . CYS A 1 75 ? 7.684 5.879 -11.644 1.00 89.88 75 CYS A CA 1
ATOM 538 C C . CYS A 1 75 ? 8.201 5.613 -10.238 1.00 89.88 75 CYS A C 1
ATOM 540 O O . CYS A 1 75 ? 7.445 5.716 -9.273 1.00 89.88 75 CYS A O 1
ATOM 542 N N . VAL A 1 76 ? 9.488 5.283 -10.123 1.00 87.94 76 VAL A N 1
ATOM 543 C CA . VAL A 1 76 ? 10.110 4.993 -8.830 1.00 87.94 76 VAL A CA 1
ATOM 544 C C . VAL A 1 76 ? 10.042 6.206 -7.903 1.00 87.94 76 VAL A C 1
ATOM 546 O O . VAL A 1 76 ? 9.776 6.036 -6.718 1.00 87.94 76 VAL A O 1
ATOM 549 N N . GLU A 1 77 ? 10.166 7.418 -8.442 1.00 88.69 77 GLU A N 1
ATOM 550 C CA . GLU A 1 77 ? 9.932 8.665 -7.713 1.00 88.69 77 GLU A CA 1
ATOM 551 C C . GLU A 1 77 ? 8.513 8.729 -7.130 1.00 88.69 77 GLU A C 1
ATOM 553 O O . GLU A 1 77 ? 8.357 8.924 -5.927 1.00 88.69 77 GLU A O 1
ATOM 558 N N . GLN A 1 78 ? 7.474 8.470 -7.931 1.00 89.31 78 GLN A N 1
ATOM 559 C CA . GLN A 1 78 ? 6.093 8.449 -7.432 1.00 89.31 78 GLN A CA 1
ATOM 560 C C . GLN A 1 78 ? 5.871 7.364 -6.364 1.00 89.31 78 GLN A C 1
ATOM 562 O O . GLN A 1 78 ? 5.153 7.583 -5.385 1.00 89.31 78 GLN A O 1
ATOM 567 N N . CYS A 1 79 ? 6.497 6.194 -6.519 1.00 86.88 79 CYS A N 1
ATOM 568 C CA . CYS A 1 79 ? 6.489 5.158 -5.488 1.00 86.88 79 CYS A CA 1
ATOM 569 C C . CYS A 1 79 ? 7.168 5.654 -4.201 1.00 86.88 79 CYS A C 1
ATOM 571 O O . CYS A 1 79 ? 6.638 5.441 -3.107 1.00 86.88 79 CYS A O 1
ATOM 573 N N . HIS A 1 80 ? 8.303 6.346 -4.332 1.00 85.50 80 HIS A N 1
ATOM 574 C CA . HIS A 1 80 ? 9.082 6.888 -3.223 1.00 85.50 80 HIS A CA 1
ATOM 575 C C . HIS A 1 80 ? 8.346 7.977 -2.449 1.00 85.50 80 HIS A C 1
ATOM 577 O O . HIS A 1 80 ? 8.341 7.970 -1.213 1.00 85.50 80 HIS A O 1
ATOM 583 N N . GLU A 1 81 ? 7.647 8.863 -3.158 1.00 86.62 81 GLU A N 1
ATOM 584 C CA . GLU A 1 81 ? 6.787 9.873 -2.549 1.00 86.62 81 GLU A CA 1
ATOM 585 C C . GLU A 1 81 ? 5.744 9.255 -1.628 1.00 86.62 81 GLU A C 1
ATOM 587 O O . GLU A 1 81 ? 5.373 9.894 -0.653 1.00 86.62 81 GLU A O 1
ATOM 592 N N . MET A 1 82 ? 5.288 8.029 -1.908 1.00 83.81 82 MET A N 1
ATOM 593 C CA . MET A 1 82 ? 4.327 7.279 -1.095 1.00 83.81 82 MET A CA 1
ATOM 594 C C . MET A 1 82 ? 4.978 6.321 -0.089 1.00 83.81 82 MET A C 1
ATOM 596 O O . MET A 1 82 ? 4.265 5.697 0.699 1.00 83.81 82 MET A O 1
ATOM 600 N N . GLY A 1 83 ? 6.308 6.217 -0.087 1.00 83.25 83 GLY A N 1
ATOM 601 C CA . GLY A 1 83 ? 7.061 5.258 0.713 1.00 83.25 83 GLY A CA 1
ATOM 602 C C . GLY A 1 83 ? 6.786 3.808 0.311 1.00 83.25 83 GLY A C 1
ATOM 603 O O . GLY A 1 83 ? 6.695 2.951 1.180 1.00 83.25 83 GLY A O 1
ATOM 604 N N . LEU A 1 84 ? 6.572 3.526 -0.975 1.00 81.38 84 LEU A N 1
ATOM 605 C CA . LEU A 1 84 ? 6.330 2.179 -1.520 1.00 81.38 84 LEU A CA 1
ATOM 606 C C . LEU A 1 84 ? 7.480 1.698 -2.417 1.00 81.38 84 LEU A C 1
ATOM 608 O O . LEU A 1 84 ? 7.348 0.738 -3.162 1.00 81.38 84 LEU A O 1
ATOM 612 N N . ASP A 1 85 ? 8.610 2.378 -2.404 1.00 73.50 85 ASP A N 1
ATOM 613 C CA . ASP A 1 85 ? 9.797 2.043 -3.175 1.00 73.50 85 ASP A CA 1
ATOM 614 C C . ASP A 1 85 ? 10.591 0.888 -2.537 1.00 73.50 85 ASP A C 1
ATOM 616 O O . ASP A 1 85 ? 10.865 0.858 -1.339 1.00 73.50 85 ASP A O 1
ATOM 620 N N . ALA A 1 86 ? 10.968 -0.099 -3.351 1.00 66.81 86 ALA A N 1
ATOM 621 C CA . ALA A 1 86 ? 11.831 -1.217 -2.959 1.00 66.81 86 ALA A CA 1
ATOM 622 C C . ALA A 1 86 ? 13.314 -0.950 -3.247 1.00 66.81 86 ALA A C 1
ATOM 624 O O . ALA A 1 86 ? 13.707 0.137 -3.661 1.00 66.81 86 ALA A O 1
ATOM 625 N N . ARG A 1 87 ? 14.162 -1.988 -3.118 1.00 61.62 87 ARG A N 1
ATOM 626 C CA . ARG A 1 87 ? 15.475 -2.053 -3.798 1.00 61.62 87 ARG A CA 1
ATOM 627 C C . ARG A 1 87 ? 15.307 -2.107 -5.335 1.00 61.62 87 ARG A C 1
ATOM 629 O O . ARG A 1 87 ? 15.805 -3.036 -5.959 1.00 61.62 87 ARG A O 1
ATOM 636 N N . GLN A 1 88 ? 14.553 -1.197 -5.940 1.00 67.81 88 GLN A N 1
ATOM 637 C CA . GLN A 1 88 ? 14.357 -1.165 -7.384 1.00 67.81 88 GLN A CA 1
ATOM 638 C C . GLN A 1 88 ? 15.295 -0.139 -7.991 1.00 67.81 88 GLN A C 1
ATOM 640 O O . GLN A 1 88 ? 15.161 1.051 -7.735 1.00 67.81 88 GLN A O 1
ATOM 645 N N . GLU A 1 89 ? 16.245 -0.608 -8.794 1.00 78.81 89 GLU A N 1
ATOM 646 C CA . GLU A 1 89 ? 16.912 0.276 -9.741 1.00 78.81 89 GLU A CA 1
ATOM 647 C C . GLU A 1 89 ? 15.879 0.855 -10.698 1.00 78.81 89 GLU A C 1
ATOM 649 O O . GLU A 1 89 ? 14.896 0.197 -11.057 1.00 78.81 89 GLU A O 1
ATOM 654 N N . CYS A 1 90 ? 16.141 2.075 -11.138 1.00 86.69 90 CYS A N 1
ATOM 655 C CA . CYS A 1 90 ? 15.363 2.687 -12.189 1.00 86.69 90 CYS A CA 1
ATOM 656 C C . CYS A 1 90 ? 16.228 3.005 -13.401 1.00 86.69 90 CYS A C 1
ATOM 658 O O . CYS A 1 90 ? 17.413 3.329 -13.280 1.00 86.69 90 CYS A O 1
ATOM 660 N N . VAL A 1 91 ? 15.621 2.915 -14.577 1.00 90.81 91 VAL A N 1
ATOM 661 C CA . VAL A 1 91 ? 16.227 3.356 -15.831 1.00 90.81 91 VAL A CA 1
ATOM 662 C C . VAL A 1 91 ? 15.920 4.840 -16.006 1.00 90.81 91 VAL A C 1
ATOM 664 O O . VAL A 1 91 ? 14.762 5.264 -15.914 1.00 90.81 91 VAL A O 1
ATOM 667 N N . VAL A 1 92 ? 16.966 5.637 -16.224 1.00 93.50 92 VAL A N 1
ATOM 668 C CA . VAL A 1 92 ? 16.831 7.077 -16.461 1.00 93.50 92 VAL A CA 1
ATOM 669 C C . VAL A 1 92 ? 16.313 7.294 -17.877 1.00 93.50 92 VAL A C 1
ATOM 671 O O . VAL A 1 92 ? 16.896 6.802 -18.841 1.00 93.50 92 VAL A O 1
ATOM 674 N N . GLU A 1 93 ? 15.236 8.064 -17.998 1.00 93.44 93 GLU A N 1
ATOM 675 C CA . GLU A 1 93 ? 14.679 8.489 -19.278 1.00 93.44 93 GLU A CA 1
ATOM 676 C C . GLU A 1 93 ? 14.760 10.019 -19.386 1.00 93.44 93 GLU A C 1
ATOM 678 O O . GLU A 1 93 ? 14.066 10.719 -18.642 1.00 93.44 93 GLU A O 1
ATOM 683 N N . PRO A 1 94 ? 15.623 10.563 -20.264 1.00 94.44 94 PRO A N 1
ATOM 684 C CA . PRO A 1 94 ? 15.734 12.004 -20.450 1.00 94.44 94 PRO A CA 1
ATOM 685 C C . PRO A 1 94 ? 14.473 12.604 -21.075 1.00 94.44 94 PRO A C 1
ATOM 687 O O . PRO A 1 94 ? 13.873 12.026 -21.984 1.00 94.44 94 PRO A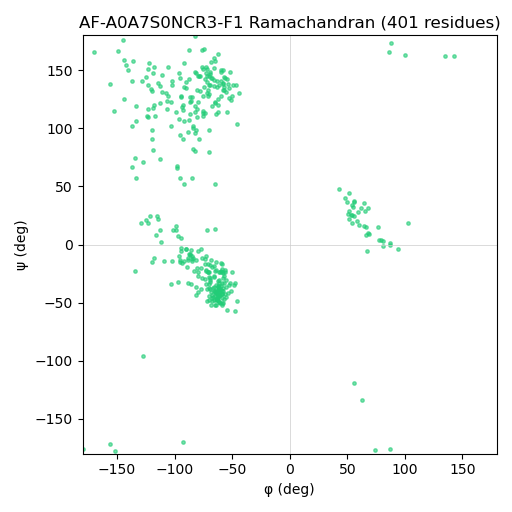 O 1
ATOM 690 N N . LYS A 1 95 ? 14.102 13.810 -20.636 1.00 93.38 95 LYS A N 1
ATOM 691 C CA . LYS A 1 95 ? 13.067 14.614 -21.303 1.00 93.38 95 LYS A CA 1
ATOM 692 C C . LYS A 1 95 ? 13.536 15.020 -22.713 1.00 93.38 95 LYS A C 1
ATOM 694 O O . LYS A 1 95 ? 14.745 15.082 -22.953 1.00 93.38 95 LYS A O 1
ATOM 699 N N . PRO A 1 96 ? 12.624 15.358 -23.646 1.00 93.38 96 PRO A N 1
ATOM 700 C CA . PRO A 1 96 ? 13.010 15.860 -24.965 1.00 93.38 96 PRO A CA 1
ATOM 701 C C . PRO A 1 96 ? 14.016 17.019 -24.868 1.00 93.38 96 PRO A C 1
ATOM 703 O O . PRO A 1 96 ? 13.763 18.009 -24.185 1.00 93.38 96 PRO A O 1
ATOM 706 N N . GLY A 1 97 ? 15.171 16.880 -25.526 1.00 94.06 97 GLY A N 1
ATOM 707 C CA . GLY A 1 97 ? 16.259 17.870 -25.502 1.00 94.06 97 GLY A CA 1
ATOM 708 C C . GLY A 1 97 ? 17.176 17.830 -24.268 1.00 94.06 97 GLY A C 1
ATOM 709 O O . GLY A 1 97 ? 18.138 18.593 -24.207 1.00 94.06 97 GLY A O 1
ATOM 710 N N . GLN A 1 98 ? 16.927 16.949 -23.296 1.00 96.38 98 GLN A N 1
ATOM 711 C CA . GLN A 1 98 ? 17.765 16.774 -22.109 1.00 96.38 98 GLN A CA 1
ATOM 712 C C . GLN A 1 98 ? 18.853 15.721 -22.360 1.00 96.38 98 GLN A C 1
ATOM 714 O O . GLN A 1 98 ? 18.598 14.672 -22.949 1.00 96.38 98 GLN A O 1
ATOM 719 N N . SER A 1 99 ? 20.074 15.965 -21.877 1.00 96.62 99 SER A N 1
ATOM 720 C CA . SER A 1 99 ? 21.127 14.944 -21.909 1.00 96.62 99 SER A CA 1
ATOM 721 C C . SER A 1 99 ? 20.917 13.887 -20.820 1.00 96.62 99 SER A C 1
ATOM 723 O O . SER A 1 99 ? 20.391 14.183 -19.744 1.00 96.62 99 SER A O 1
ATOM 725 N N . MET A 1 100 ? 21.410 12.666 -21.053 1.00 95.62 100 MET A N 1
ATOM 726 C CA . MET A 1 100 ? 21.388 11.582 -20.058 1.00 95.62 100 MET A CA 1
ATOM 727 C C . MET A 1 100 ? 22.020 12.001 -18.722 1.00 95.62 100 MET A C 1
ATOM 729 O O . MET A 1 100 ? 21.471 11.731 -17.657 1.00 95.62 100 MET A O 1
ATOM 733 N N . ALA A 1 101 ? 23.140 12.730 -18.765 1.00 95.56 101 ALA A N 1
ATOM 734 C CA . ALA A 1 101 ? 23.814 13.218 -17.563 1.00 95.56 101 ALA A CA 1
ATOM 735 C C . ALA A 1 101 ? 22.964 14.234 -16.778 1.00 95.56 101 ALA A C 1
ATOM 737 O O . ALA A 1 101 ? 22.926 14.187 -15.548 1.00 95.56 101 ALA A O 1
ATOM 738 N N . ALA A 1 102 ? 22.263 15.136 -17.473 1.00 96.19 102 ALA A N 1
ATOM 739 C CA . ALA A 1 102 ? 21.375 16.100 -16.831 1.00 96.19 102 ALA A CA 1
ATOM 740 C C . ALA A 1 102 ? 20.157 15.410 -16.196 1.00 96.19 102 ALA A C 1
ATOM 742 O O . ALA A 1 102 ? 19.828 15.708 -15.049 1.00 96.19 102 ALA A O 1
ATOM 743 N N . ALA A 1 103 ? 19.544 14.453 -16.899 1.00 95.69 103 ALA A N 1
ATOM 744 C CA . ALA A 1 103 ? 18.420 13.669 -16.384 1.00 95.69 103 ALA A CA 1
ATOM 745 C C . ALA A 1 103 ? 18.816 12.835 -15.156 1.00 95.69 103 ALA A C 1
ATOM 747 O O . ALA A 1 103 ? 18.118 12.826 -14.143 1.00 95.69 103 ALA A O 1
ATOM 748 N N . ALA A 1 104 ? 19.987 12.195 -15.201 1.00 94.25 104 ALA A N 1
ATOM 749 C CA . ALA A 1 104 ? 20.515 11.432 -14.077 1.00 94.25 104 ALA A CA 1
ATOM 750 C C . ALA A 1 104 ? 20.793 12.319 -12.855 1.00 94.25 104 ALA A C 1
ATOM 752 O O . ALA A 1 104 ? 20.517 11.919 -11.725 1.00 94.25 104 ALA A O 1
ATOM 753 N N . LYS A 1 105 ? 21.311 13.537 -13.070 1.00 95.12 105 LYS A N 1
ATOM 754 C CA . LYS A 1 105 ? 21.535 14.511 -11.995 1.00 95.12 105 LYS A CA 1
ATOM 755 C C . LYS A 1 105 ? 20.221 14.937 -11.337 1.00 95.12 105 LYS A C 1
ATOM 757 O O . LYS A 1 105 ? 20.164 14.963 -10.112 1.00 95.12 105 LYS A O 1
ATOM 762 N N . GLU A 1 106 ? 19.190 15.231 -12.128 1.00 94.19 106 GLU A N 1
ATOM 763 C CA . GLU A 1 106 ? 17.848 15.576 -11.634 1.00 94.19 106 GLU A CA 1
ATOM 764 C C . GLU A 1 106 ? 17.272 14.435 -10.777 1.00 94.19 106 GLU A C 1
ATOM 766 O O . GLU A 1 106 ? 16.924 14.640 -9.615 1.00 94.19 106 GLU A O 1
ATOM 771 N N . ALA A 1 107 ? 17.301 13.201 -11.287 1.00 91.50 107 ALA A N 1
ATOM 772 C CA . ALA A 1 107 ? 16.835 12.034 -10.541 1.00 91.50 107 ALA A CA 1
ATOM 773 C C . ALA A 1 107 ? 17.652 11.785 -9.255 1.00 91.50 107 ALA A C 1
ATOM 775 O O . ALA A 1 107 ? 17.088 11.428 -8.220 1.00 91.50 107 ALA A O 1
ATOM 776 N N . LYS A 1 108 ? 18.974 12.031 -9.268 1.00 90.81 108 LYS A N 1
ATOM 777 C CA . LYS A 1 108 ? 19.842 11.875 -8.083 1.00 90.81 108 LYS A CA 1
ATOM 778 C C . LYS A 1 108 ? 19.571 12.928 -7.013 1.00 90.81 108 LYS A C 1
ATOM 780 O O . LYS A 1 108 ? 19.769 12.643 -5.838 1.00 90.81 108 LYS A O 1
ATOM 785 N N . GLN A 1 109 ? 19.143 14.130 -7.393 1.00 91.56 109 GLN A N 1
ATOM 786 C CA . GLN A 1 109 ? 18.760 15.164 -6.430 1.00 91.56 109 GLN A CA 1
ATOM 787 C C . GLN A 1 109 ? 17.504 14.764 -5.652 1.00 91.56 109 GLN A C 1
ATOM 789 O O . GLN A 1 109 ? 17.434 15.005 -4.450 1.00 91.56 109 GLN A O 1
ATOM 794 N N . LEU A 1 110 ? 16.553 14.115 -6.324 1.00 86.31 110 LEU A N 1
ATOM 795 C CA . LEU A 1 110 ? 15.298 13.660 -5.726 1.00 86.31 110 LEU A CA 1
ATOM 796 C C . LEU A 1 110 ? 15.481 12.361 -4.930 1.00 86.31 110 LEU A C 1
ATOM 798 O O . LEU A 1 110 ? 14.959 12.221 -3.828 1.00 86.31 110 LEU A O 1
ATOM 802 N N . MET A 1 111 ? 16.267 11.422 -5.463 1.00 86.38 111 MET A N 1
ATOM 803 C CA . MET A 1 111 ? 16.506 10.102 -4.871 1.00 86.38 111 MET A CA 1
ATOM 804 C C . MET A 1 111 ? 18.016 9.810 -4.740 1.00 86.38 111 MET A C 1
ATOM 806 O O . MET A 1 111 ? 18.562 8.948 -5.438 1.00 86.38 111 MET A O 1
ATOM 810 N N . PRO A 1 112 ? 18.736 10.489 -3.826 1.00 85.31 112 PRO A N 1
ATOM 811 C CA . PRO A 1 112 ? 20.201 10.421 -3.745 1.00 85.31 112 PRO A CA 1
ATOM 812 C C . PRO A 1 112 ? 20.738 9.042 -3.357 1.00 85.31 112 PRO A C 1
ATOM 814 O O . PRO A 1 112 ? 21.842 8.662 -3.746 1.00 85.31 112 PRO A O 1
ATOM 817 N N . TRP A 1 113 ? 19.954 8.257 -2.629 1.00 77.81 113 TRP A N 1
ATOM 818 C CA . TRP A 1 113 ? 20.301 6.907 -2.191 1.00 77.81 113 TRP A CA 1
ATOM 819 C C . TRP A 1 113 ? 19.982 5.838 -3.250 1.00 77.81 113 TRP A C 1
ATOM 821 O O . TRP A 1 113 ? 20.431 4.698 -3.114 1.00 77.81 113 TRP A O 1
ATOM 831 N N . MET A 1 114 ? 19.213 6.179 -4.295 1.00 78.88 114 MET A N 1
ATOM 832 C CA . MET A 1 114 ? 18.729 5.203 -5.266 1.00 78.88 114 MET A CA 1
ATOM 833 C C . MET A 1 114 ? 19.810 4.871 -6.309 1.00 78.88 114 MET A C 1
ATOM 835 O O . MET A 1 114 ? 20.455 5.781 -6.854 1.00 78.88 114 MET A O 1
ATOM 839 N N . PRO A 1 115 ? 20.040 3.579 -6.594 1.00 79.38 115 PRO A N 1
ATOM 840 C CA . PRO A 1 115 ? 20.811 3.147 -7.750 1.00 79.38 115 PRO A CA 1
ATOM 841 C C . PRO A 1 115 ? 20.040 3.403 -9.045 1.00 79.38 115 PRO A C 1
ATOM 843 O O . PRO A 1 115 ? 18.841 3.140 -9.122 1.00 79.38 115 PRO A O 1
ATOM 846 N N . MET A 1 116 ? 20.726 3.904 -10.069 1.00 86.25 116 MET A N 1
ATOM 847 C CA . MET A 1 116 ? 20.096 4.290 -11.331 1.00 86.25 116 MET A CA 1
ATOM 848 C C . MET A 1 116 ? 20.923 3.828 -12.520 1.00 86.25 116 MET A C 1
ATOM 850 O O . MET A 1 116 ? 22.148 3.955 -12.519 1.00 86.25 116 MET A O 1
ATOM 854 N N . VAL A 1 117 ? 20.240 3.362 -13.561 1.00 89.06 117 VAL A N 1
ATOM 855 C CA . VAL A 1 117 ? 20.840 3.033 -14.851 1.00 89.06 117 VAL A CA 1
ATOM 856 C C . VAL A 1 117 ? 20.748 4.267 -15.746 1.00 89.06 117 VAL A C 1
ATOM 858 O O . VAL A 1 117 ? 19.755 4.490 -16.436 1.00 89.06 117 VAL A O 1
ATOM 861 N N . ALA A 1 118 ? 21.793 5.094 -15.702 1.00 92.00 118 ALA A N 1
ATOM 862 C CA . ALA A 1 118 ? 21.948 6.296 -16.524 1.00 92.00 118 ALA A CA 1
ATOM 863 C C . ALA A 1 118 ? 22.824 6.009 -17.753 1.00 92.00 118 ALA A C 1
ATOM 865 O O . ALA A 1 118 ? 23.965 6.463 -17.847 1.00 92.00 118 ALA A O 1
ATOM 866 N N . ASN A 1 119 ? 22.322 5.185 -18.672 1.00 91.50 119 ASN A N 1
ATOM 867 C CA . ASN A 1 119 ? 23.074 4.736 -19.839 1.00 91.50 119 ASN A CA 1
ATOM 868 C C . ASN A 1 119 ? 22.152 4.603 -21.057 1.00 91.50 119 ASN A C 1
ATOM 870 O O . ASN A 1 119 ? 21.157 3.883 -21.004 1.00 91.50 119 ASN A O 1
ATOM 874 N N . GLU A 1 120 ? 22.508 5.278 -22.153 1.00 92.25 120 GLU A N 1
ATOM 875 C CA . GLU A 1 120 ? 21.684 5.327 -23.368 1.00 92.25 120 GLU A CA 1
ATOM 876 C C . GLU A 1 120 ? 21.490 3.937 -23.983 1.00 92.25 120 GLU A C 1
ATOM 878 O O . GLU A 1 120 ? 20.372 3.555 -24.308 1.00 92.25 120 GLU A O 1
ATOM 883 N N . THR A 1 121 ? 22.550 3.131 -24.061 1.00 91.31 121 THR A N 1
ATOM 884 C CA . THR A 1 121 ? 22.479 1.764 -24.593 1.00 91.31 121 THR A CA 1
ATOM 885 C C . THR A 1 121 ? 21.491 0.905 -23.805 1.00 91.31 121 THR A C 1
ATOM 887 O O . THR A 1 121 ? 20.700 0.174 -24.398 1.00 91.31 121 THR A O 1
ATOM 890 N N . TRP A 1 122 ? 21.492 1.008 -22.474 1.00 89.94 122 TRP A N 1
ATOM 891 C CA . TRP A 1 122 ? 20.548 0.274 -21.626 1.00 89.94 122 TRP A CA 1
ATOM 892 C C . TRP A 1 122 ? 19.114 0.787 -21.736 1.00 89.94 122 TRP A C 1
ATOM 894 O O . TRP A 1 122 ? 18.189 -0.027 -21.738 1.00 89.94 122 TRP A O 1
ATOM 904 N N . LEU A 1 123 ? 18.916 2.100 -21.869 1.00 92.44 123 LEU A N 1
ATOM 905 C CA . LEU A 1 123 ? 17.596 2.675 -22.127 1.00 92.44 123 LEU A CA 1
ATOM 906 C C . LEU A 1 123 ? 17.028 2.156 -23.455 1.00 92.44 123 LEU A C 1
ATOM 908 O O . LEU A 1 123 ? 15.909 1.642 -23.487 1.00 92.44 123 LEU A O 1
ATOM 912 N N . GLN A 1 124 ? 17.814 2.232 -24.532 1.00 93.31 124 GLN A N 1
ATOM 913 C CA . GLN A 1 124 ? 17.394 1.771 -25.857 1.00 93.31 124 GLN A CA 1
ATOM 914 C C . GLN A 1 124 ? 17.136 0.267 -25.878 1.00 93.31 124 GLN A C 1
ATOM 916 O O . GLN A 1 124 ? 16.120 -0.171 -26.410 1.00 93.31 124 GLN A O 1
ATOM 921 N N . ARG A 1 125 ? 17.992 -0.526 -25.225 1.00 91.75 125 ARG A N 1
ATOM 922 C CA . ARG A 1 125 ? 17.758 -1.961 -25.057 1.00 91.75 125 ARG A CA 1
ATOM 923 C C . ARG A 1 125 ? 16.452 -2.244 -24.318 1.00 91.75 125 ARG A C 1
ATOM 925 O O . ARG A 1 125 ? 15.685 -3.079 -24.769 1.00 91.75 125 ARG A O 1
ATOM 932 N N . THR A 1 126 ? 16.185 -1.548 -23.212 1.00 91.50 126 THR A N 1
ATOM 933 C CA . THR A 1 126 ? 14.950 -1.744 -22.432 1.00 91.50 126 THR A CA 1
ATOM 934 C C . THR A 1 126 ? 13.714 -1.470 -23.290 1.00 91.50 126 THR A C 1
ATOM 936 O O . THR A 1 126 ? 12.768 -2.255 -23.270 1.00 91.50 126 THR A O 1
ATOM 939 N N . LYS A 1 127 ? 13.742 -0.398 -24.093 1.00 93.44 127 LYS A N 1
ATOM 940 C CA . LYS A 1 127 ? 12.672 -0.066 -25.045 1.00 93.44 127 LYS A CA 1
ATOM 941 C C . LYS A 1 127 ? 12.528 -1.117 -26.147 1.00 93.44 127 LYS A C 1
ATOM 943 O O . LYS A 1 127 ? 11.409 -1.533 -26.433 1.00 93.44 127 LYS A O 1
ATOM 948 N N . ALA A 1 128 ? 13.638 -1.572 -26.726 1.00 94.31 128 ALA A N 1
ATOM 949 C CA . ALA A 1 128 ? 13.640 -2.595 -27.768 1.00 94.31 128 ALA A CA 1
ATOM 950 C C . ALA A 1 128 ? 13.109 -3.942 -27.252 1.00 94.31 128 ALA A C 1
ATOM 952 O O . ALA A 1 128 ? 12.215 -4.514 -27.866 1.00 94.31 128 ALA A O 1
ATOM 953 N N . ASP A 1 129 ? 13.584 -4.410 -26.094 1.00 93.75 129 ASP A N 1
ATOM 954 C CA . ASP A 1 129 ? 13.123 -5.650 -25.461 1.00 93.75 129 ASP A CA 1
ATOM 955 C C . ASP A 1 129 ? 11.621 -5.566 -25.122 1.00 93.75 129 ASP A C 1
ATOM 957 O O . ASP A 1 129 ? 10.879 -6.527 -25.337 1.00 93.75 129 ASP A O 1
ATOM 961 N N . ALA A 1 130 ? 11.144 -4.415 -24.630 1.00 92.38 130 ALA A N 1
ATOM 962 C CA . ALA A 1 130 ? 9.725 -4.178 -24.358 1.00 92.38 130 ALA A CA 1
ATOM 963 C C . ALA A 1 130 ? 8.873 -4.230 -25.635 1.00 92.38 130 ALA A C 1
ATOM 965 O O . ALA A 1 130 ? 7.853 -4.922 -25.668 1.00 92.38 130 ALA A O 1
ATOM 966 N N . GLN A 1 131 ? 9.315 -3.549 -26.695 1.00 93.81 131 GLN A N 1
ATOM 967 C CA . GLN A 1 131 ? 8.638 -3.552 -27.987 1.00 93.81 131 GLN A CA 1
ATOM 968 C C . GLN A 1 131 ? 8.612 -4.954 -28.604 1.00 93.81 131 GLN A C 1
ATOM 970 O O . GLN A 1 131 ? 7.549 -5.405 -29.025 1.00 93.81 131 GLN A O 1
ATOM 975 N N . GLN A 1 132 ? 9.744 -5.662 -28.608 1.00 94.00 132 GLN A N 1
ATOM 976 C CA . GLN A 1 132 ? 9.840 -7.025 -29.129 1.00 94.00 132 GLN A CA 1
ATOM 977 C C . GLN A 1 132 ? 8.926 -7.974 -28.355 1.00 94.00 132 GLN A C 1
ATOM 979 O O . GLN A 1 132 ? 8.184 -8.744 -28.954 1.00 94.00 132 GLN A O 1
ATOM 984 N N . SER A 1 133 ? 8.918 -7.871 -27.021 1.00 93.31 133 SER A N 1
ATOM 985 C CA . SER A 1 133 ? 8.044 -8.688 -26.172 1.00 93.31 133 SER A CA 1
ATOM 986 C C . SER A 1 133 ? 6.570 -8.501 -26.517 1.00 93.31 133 SER A C 1
ATOM 988 O O . SER A 1 133 ? 5.810 -9.466 -26.498 1.00 93.31 133 SER A O 1
ATOM 990 N N . TRP A 1 134 ? 6.166 -7.272 -26.848 1.00 89.94 134 TRP A N 1
ATOM 991 C CA . TRP A 1 134 ? 4.804 -6.975 -27.275 1.00 89.94 134 TRP A CA 1
ATOM 992 C C . TRP A 1 134 ? 4.499 -7.505 -28.682 1.00 89.94 134 TRP A C 1
ATOM 994 O O . TRP A 1 134 ? 3.481 -8.172 -28.856 1.00 89.94 134 TRP A O 1
ATOM 1004 N N . VAL A 1 135 ? 5.375 -7.250 -29.661 1.00 91.69 135 VAL A N 1
ATOM 1005 C CA . VAL A 1 135 ? 5.197 -7.679 -31.063 1.00 91.69 135 VAL A CA 1
ATOM 1006 C C . VAL A 1 135 ? 5.123 -9.202 -31.181 1.00 91.69 135 VAL A C 1
ATOM 1008 O O . VAL A 1 135 ? 4.235 -9.722 -31.852 1.00 91.69 135 VAL A O 1
ATOM 1011 N N . ASP A 1 136 ? 6.011 -9.909 -30.489 1.00 93.81 136 ASP A N 1
ATOM 1012 C CA . ASP A 1 136 ? 6.114 -11.369 -30.559 1.00 93.81 136 ASP A CA 1
ATOM 1013 C C . ASP A 1 136 ? 5.164 -12.089 -29.590 1.00 93.81 136 ASP A C 1
ATOM 1015 O O . ASP A 1 136 ? 5.109 -13.319 -29.565 1.00 93.81 136 ASP A O 1
ATOM 1019 N N . GLY A 1 137 ? 4.438 -11.348 -28.746 1.00 91.44 137 GLY A N 1
ATOM 1020 C CA . GLY A 1 137 ? 3.562 -11.930 -27.728 1.00 91.44 137 GLY A CA 1
ATOM 1021 C C . GLY A 1 137 ? 4.3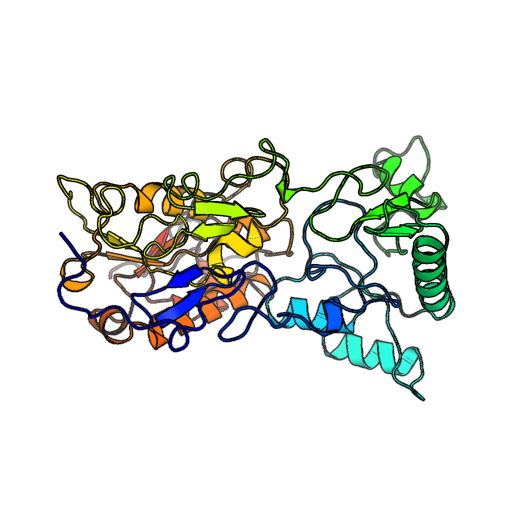06 -12.722 -26.644 1.00 91.44 137 GLY A C 1
ATOM 1022 O O . GLY A 1 137 ? 3.748 -13.663 -26.073 1.00 91.44 137 GLY A O 1
ATOM 1023 N N . LEU A 1 138 ? 5.557 -12.361 -26.339 1.00 93.12 138 LEU A N 1
ATOM 1024 C CA . LEU A 1 138 ? 6.342 -13.002 -25.280 1.00 93.12 138 LEU A CA 1
ATOM 1025 C C . LEU A 1 138 ? 5.734 -12.731 -23.900 1.00 93.12 138 LEU A C 1
ATOM 1027 O O . LEU A 1 138 ? 4.968 -11.785 -23.694 1.00 93.12 138 LEU A O 1
ATOM 1031 N N . CYS A 1 139 ? 6.095 -13.564 -22.920 1.00 92.31 139 CYS A N 1
ATOM 1032 C CA . CYS A 1 139 ? 5.668 -13.395 -21.531 1.00 92.31 139 CYS A CA 1
ATOM 1033 C C . CYS A 1 139 ? 4.147 -13.289 -21.374 1.00 92.31 139 CYS A C 1
ATOM 1035 O O . CYS A 1 139 ? 3.655 -12.541 -20.526 1.00 92.31 139 CYS A O 1
ATOM 1037 N N . SER A 1 140 ? 3.398 -14.002 -22.222 1.00 92.50 140 SER A N 1
ATOM 1038 C CA . SER A 1 140 ? 1.931 -13.986 -22.253 1.00 92.50 140 SER A CA 1
ATOM 1039 C C . SER A 1 140 ? 1.333 -12.570 -22.358 1.00 92.50 140 SER A C 1
ATOM 1041 O O . SER A 1 140 ? 0.231 -12.328 -21.863 1.00 92.50 140 SER A O 1
ATOM 1043 N N . GLY A 1 141 ? 2.082 -11.609 -22.919 1.00 89.94 141 GLY A N 1
ATOM 1044 C CA . GLY A 1 141 ? 1.719 -10.187 -22.962 1.00 89.94 141 GLY A CA 1
ATOM 1045 C C . GLY A 1 141 ? 1.677 -9.490 -21.594 1.00 89.94 141 GLY A C 1
ATOM 1046 O O . GLY A 1 141 ? 1.091 -8.417 -21.461 1.00 89.94 141 GLY A O 1
ATOM 1047 N N . ARG A 1 142 ? 2.246 -10.105 -20.552 1.00 89.19 142 ARG A N 1
ATOM 1048 C CA . ARG A 1 142 ? 2.145 -9.697 -19.138 1.00 89.19 142 ARG A CA 1
ATOM 1049 C C . ARG A 1 142 ? 3.510 -9.423 -18.504 1.00 89.19 142 ARG A C 1
ATOM 1051 O O . ARG A 1 142 ? 3.674 -9.537 -17.288 1.00 89.19 142 ARG A O 1
ATOM 1058 N N . GLY A 1 143 ? 4.500 -9.078 -19.317 1.00 89.19 143 GLY A N 1
ATOM 1059 C CA . GLY A 1 143 ? 5.845 -8.748 -18.866 1.00 89.19 143 GLY A CA 1
ATOM 1060 C C . GLY A 1 143 ? 6.765 -8.379 -20.022 1.00 89.19 143 GLY A C 1
ATOM 1061 O O . GLY A 1 143 ? 6.335 -8.323 -21.171 1.00 89.19 143 GLY A O 1
ATOM 1062 N N . ILE A 1 144 ? 8.037 -8.151 -19.701 1.00 89.62 144 ILE A N 1
ATOM 1063 C CA . ILE A 1 144 ? 9.106 -7.936 -20.686 1.00 89.62 144 ILE A CA 1
ATOM 1064 C C . ILE A 1 144 ? 10.048 -9.132 -20.658 1.00 89.62 144 ILE A C 1
ATOM 1066 O O . ILE A 1 144 ? 10.532 -9.512 -19.593 1.00 89.62 144 ILE A O 1
ATOM 1070 N N . PHE A 1 145 ? 10.370 -9.691 -21.816 1.00 91.94 145 PHE A N 1
ATOM 1071 C CA . PHE A 1 145 ? 11.453 -10.649 -21.966 1.00 91.94 145 PHE A CA 1
ATOM 1072 C C . PHE A 1 145 ? 12.787 -9.906 -22.069 1.00 91.94 145 PHE A C 1
ATOM 1074 O O . PHE A 1 145 ? 13.147 -9.388 -23.120 1.00 91.94 145 PHE A O 1
ATOM 1081 N N . SER A 1 146 ? 13.516 -9.815 -20.956 1.00 89.19 146 SER A N 1
ATOM 1082 C CA . SER A 1 146 ? 14.797 -9.099 -20.905 1.00 89.19 146 SER A CA 1
ATOM 1083 C C . SER A 1 146 ? 15.753 -9.724 -19.888 1.00 89.19 146 SER A C 1
ATOM 1085 O O . SER A 1 146 ? 15.374 -10.565 -19.059 1.00 89.19 146 SER A O 1
ATOM 1087 N N . VAL A 1 147 ? 17.025 -9.341 -19.957 1.00 83.75 147 VAL A N 1
ATOM 1088 C CA . VAL A 1 147 ? 18.001 -9.660 -18.907 1.00 83.75 147 VAL A CA 1
ATOM 1089 C C . VAL A 1 147 ? 17.768 -8.776 -17.681 1.00 83.75 147 VAL A C 1
ATOM 1091 O O . VAL A 1 147 ? 17.006 -7.814 -17.712 1.00 83.75 147 VAL A O 1
ATOM 1094 N N . GLN A 1 148 ? 18.413 -9.107 -16.568 1.00 78.75 148 GLN A N 1
ATOM 1095 C CA . GLN A 1 148 ? 18.403 -8.244 -15.395 1.00 78.75 148 GLN A CA 1
ATOM 1096 C C . GLN A 1 148 ? 19.207 -6.979 -15.682 1.00 78.75 148 GLN A C 1
ATOM 1098 O O . GLN A 1 148 ? 20.297 -7.063 -16.249 1.00 78.75 148 GLN A O 1
ATOM 1103 N N . LEU A 1 149 ? 18.677 -5.826 -15.266 1.00 76.94 149 LEU A N 1
ATOM 1104 C CA . LEU A 1 149 ? 19.442 -4.586 -15.281 1.00 76.94 149 LEU A CA 1
ATOM 1105 C C . LEU A 1 149 ? 20.731 -4.752 -14.454 1.00 76.94 149 LEU A C 1
ATOM 1107 O O . LEU A 1 149 ? 20.738 -5.484 -13.456 1.00 76.94 149 LEU A O 1
ATOM 1111 N N . PRO A 1 150 ? 21.837 -4.127 -14.890 1.00 71.00 150 PRO A N 1
ATOM 1112 C CA . PRO A 1 150 ? 23.100 -4.216 -14.183 1.00 71.00 150 PRO A CA 1
ATOM 1113 C C . PRO A 1 150 ? 23.012 -3.429 -12.875 1.00 71.00 150 PRO A C 1
ATOM 1115 O O . PRO A 1 150 ? 22.619 -2.263 -12.866 1.00 71.00 150 PRO A O 1
ATOM 1118 N N . TYR A 1 151 ? 23.464 -4.051 -11.789 1.00 69.12 151 TYR A N 1
ATOM 1119 C CA . TYR A 1 151 ? 23.518 -3.428 -10.473 1.00 69.12 151 TYR A CA 1
ATOM 1120 C C . TYR A 1 151 ? 24.901 -3.581 -9.8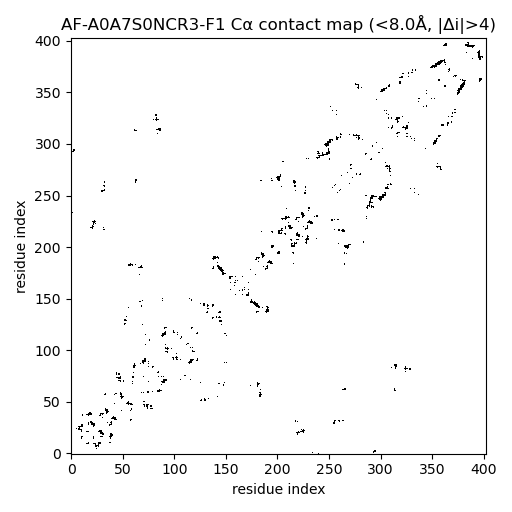69 1.00 69.12 151 TYR A C 1
ATOM 1122 O O . TYR A 1 151 ? 25.484 -4.663 -9.926 1.00 69.12 151 TYR A O 1
ATOM 1130 N N . ASP A 1 152 ? 25.382 -2.534 -9.204 1.00 61.19 152 ASP A N 1
ATOM 1131 C CA . ASP A 1 152 ? 26.710 -2.523 -8.587 1.00 61.19 152 ASP A CA 1
ATOM 1132 C C . ASP A 1 152 ? 26.903 -3.602 -7.509 1.00 61.19 152 ASP A C 1
ATOM 1134 O O . ASP A 1 152 ? 28.037 -3.999 -7.247 1.00 61.19 152 ASP A O 1
ATOM 1138 N N . PHE A 1 153 ? 25.816 -4.091 -6.896 1.00 60.03 153 PHE A N 1
ATOM 1139 C CA . PHE A 1 153 ? 25.867 -5.185 -5.919 1.00 60.03 153 PHE A CA 1
ATOM 1140 C C . PHE A 1 153 ? 25.587 -6.566 -6.514 1.00 60.03 153 PHE A C 1
ATOM 1142 O O . PHE A 1 153 ? 25.809 -7.557 -5.816 1.00 60.03 153 PHE A O 1
ATOM 1149 N N . TYR A 1 154 ? 25.075 -6.661 -7.747 1.00 67.62 154 TYR A N 1
ATOM 1150 C CA . TYR A 1 154 ? 24.976 -7.971 -8.381 1.00 67.62 154 TYR A CA 1
ATOM 1151 C C . TYR A 1 154 ? 26.383 -8.441 -8.769 1.00 67.62 154 TYR A C 1
ATOM 1153 O O . TYR A 1 154 ? 27.225 -7.615 -9.139 1.00 67.62 154 TYR A O 1
ATOM 1161 N N . PRO A 1 155 ? 26.655 -9.753 -8.688 1.00 63.28 155 PRO A N 1
ATOM 1162 C CA . PRO A 1 155 ? 27.948 -10.289 -9.084 1.00 63.28 155 PRO A CA 1
ATOM 1163 C C . PRO A 1 155 ? 28.257 -9.884 -10.525 1.00 63.28 155 PRO A C 1
ATOM 1165 O O . PRO A 1 155 ? 27.408 -10.008 -11.409 1.00 63.28 155 PRO A O 1
ATOM 1168 N N . LYS A 1 156 ? 29.463 -9.360 -10.758 1.00 70.44 156 LYS A N 1
ATOM 1169 C CA . LYS A 1 156 ? 29.950 -9.083 -12.111 1.00 70.44 156 LYS A CA 1
ATOM 1170 C C . LYS A 1 156 ? 30.360 -10.400 -12.755 1.00 70.44 156 LYS A C 1
ATOM 1172 O O . LYS A 1 156 ? 30.572 -11.398 -12.073 1.00 70.44 156 LYS A O 1
ATOM 1177 N N . ASP A 1 157 ? 30.585 -10.393 -14.065 1.00 67.69 157 ASP A N 1
ATOM 1178 C CA . ASP A 1 157 ? 30.964 -11.611 -14.789 1.00 67.69 157 ASP A CA 1
ATOM 1179 C C . ASP A 1 157 ? 32.173 -12.344 -14.193 1.00 67.69 157 ASP A C 1
ATOM 1181 O O . ASP A 1 157 ? 32.200 -13.574 -14.176 1.00 67.69 157 ASP A O 1
ATOM 1185 N N . LYS A 1 158 ? 33.135 -11.583 -13.663 1.00 71.00 158 LYS A N 1
ATOM 1186 C CA . LYS A 1 158 ? 34.327 -12.090 -12.969 1.00 71.00 158 LYS A CA 1
ATOM 1187 C C . LYS A 1 158 ? 34.044 -12.697 -11.587 1.00 71.00 158 LYS A C 1
ATOM 1189 O O . LYS A 1 158 ? 34.844 -13.492 -11.111 1.00 71.00 158 LYS A O 1
ATOM 1194 N N . ASP A 1 159 ? 32.940 -12.308 -10.951 1.00 71.12 159 ASP A N 1
ATOM 1195 C CA . ASP A 1 159 ? 32.517 -12.773 -9.625 1.00 71.12 159 ASP A CA 1
ATOM 1196 C C . ASP A 1 159 ? 31.659 -14.052 -9.734 1.00 71.12 159 ASP A C 1
ATOM 1198 O O . ASP A 1 159 ? 31.448 -14.765 -8.755 1.00 71.12 159 ASP A O 1
ATOM 1202 N N . CYS A 1 160 ? 31.201 -14.381 -10.946 1.00 72.00 160 CYS A N 1
ATOM 1203 C CA . CYS A 1 160 ? 30.382 -15.547 -11.264 1.00 72.00 160 CYS A CA 1
ATOM 1204 C C . CYS A 1 160 ? 31.213 -16.815 -11.503 1.00 72.00 160 CYS A C 1
ATOM 1206 O O . CYS A 1 160 ? 31.136 -17.441 -12.563 1.00 72.00 160 CYS A O 1
ATOM 1208 N N . VAL A 1 161 ? 32.013 -17.192 -10.503 1.00 71.50 161 VAL A N 1
ATOM 1209 C CA . VAL A 1 161 ? 32.837 -18.409 -10.521 1.00 71.50 161 VAL A CA 1
ATOM 1210 C C . VAL A 1 161 ? 32.069 -19.554 -9.842 1.00 71.50 161 VAL A C 1
ATOM 1212 O O . VAL A 1 161 ? 31.662 -19.387 -8.693 1.00 71.50 161 VAL A O 1
ATOM 1215 N N . PRO A 1 162 ? 31.887 -20.734 -10.476 1.00 66.31 162 PRO A N 1
ATOM 1216 C CA . PRO A 1 162 ? 31.055 -21.818 -9.931 1.00 66.31 162 PRO A CA 1
ATOM 1217 C C . PRO A 1 162 ? 31.430 -22.322 -8.531 1.00 66.31 162 PRO A C 1
ATOM 1219 O O . PRO A 1 162 ? 30.605 -22.919 -7.844 1.00 66.31 162 PRO A O 1
ATOM 1222 N N . THR A 1 163 ? 32.673 -22.103 -8.107 1.00 68.81 163 THR A N 1
ATOM 1223 C CA . THR A 1 163 ? 33.202 -22.524 -6.805 1.00 68.81 163 THR A CA 1
ATOM 1224 C C . THR A 1 163 ? 32.980 -21.499 -5.690 1.00 68.81 163 THR A C 1
ATOM 1226 O O . THR A 1 163 ? 33.203 -21.821 -4.523 1.00 68.81 163 THR A O 1
ATOM 1229 N N . ASP A 1 164 ? 32.569 -20.271 -6.015 1.00 65.81 164 ASP A N 1
ATOM 1230 C CA . ASP A 1 164 ? 32.363 -19.202 -5.039 1.00 65.81 164 ASP A CA 1
ATOM 1231 C C . ASP A 1 164 ? 30.950 -19.272 -4.443 1.00 65.81 164 ASP A C 1
ATOM 1233 O O . ASP A 1 164 ? 29.950 -19.033 -5.116 1.00 65.81 164 ASP A O 1
ATOM 1237 N N . ARG A 1 165 ? 30.856 -19.593 -3.147 1.00 62.88 165 ARG A N 1
ATOM 1238 C CA . ARG A 1 165 ? 29.573 -19.690 -2.428 1.00 62.88 165 ARG A CA 1
ATOM 1239 C C . ARG A 1 165 ? 28.976 -18.329 -2.049 1.00 62.88 165 ARG A C 1
ATOM 1241 O O . ARG A 1 165 ? 27.887 -18.304 -1.479 1.00 62.88 165 ARG A O 1
ATOM 1248 N N . ARG A 1 166 ? 29.671 -17.210 -2.306 1.00 63.91 166 ARG A N 1
ATOM 1249 C CA . ARG A 1 166 ? 29.198 -15.861 -1.943 1.00 63.91 166 ARG A CA 1
ATOM 1250 C C . ARG A 1 166 ? 27.993 -15.410 -2.765 1.00 63.91 166 ARG A C 1
ATOM 1252 O O . ARG A 1 166 ? 27.180 -14.651 -2.246 1.00 63.91 166 ARG A O 1
ATOM 1259 N N . TYR A 1 167 ? 27.855 -15.896 -3.998 1.00 57.94 167 TYR A N 1
ATOM 1260 C CA . TYR A 1 167 ? 26.765 -15.533 -4.903 1.00 57.94 167 TYR A CA 1
ATOM 1261 C C . TYR A 1 167 ? 25.997 -16.776 -5.347 1.00 57.94 167 TYR A C 1
ATOM 1263 O O . TYR A 1 167 ? 26.584 -17.810 -5.664 1.00 57.94 167 TYR A O 1
ATOM 1271 N N . LYS A 1 168 ? 24.663 -16.695 -5.386 1.00 60.12 168 LYS A N 1
ATOM 1272 C CA . LYS A 1 168 ? 23.859 -17.785 -5.953 1.00 60.12 168 LYS A CA 1
ATOM 1273 C C . LYS A 1 168 ? 24.081 -17.807 -7.466 1.00 60.12 168 LYS A C 1
ATOM 1275 O O . LYS A 1 168 ? 23.895 -16.786 -8.119 1.00 60.12 168 LYS A O 1
ATOM 1280 N N . LEU A 1 169 ? 24.401 -18.973 -8.036 1.00 60.00 169 LEU A N 1
ATOM 1281 C CA . LEU A 1 169 ? 24.559 -19.162 -9.491 1.00 60.00 169 LEU A CA 1
ATOM 1282 C C . LEU A 1 169 ? 23.384 -18.576 -10.297 1.00 60.00 169 LEU A C 1
ATOM 1284 O O . LEU A 1 169 ? 23.581 -18.028 -11.376 1.00 60.00 169 LEU A O 1
ATOM 1288 N N . GLU A 1 170 ? 22.168 -18.634 -9.753 1.00 63.69 170 GLU A N 1
ATOM 1289 C CA . GLU A 1 170 ? 20.970 -18.043 -10.356 1.00 63.69 170 GLU A CA 1
ATOM 1290 C C . GLU A 1 170 ? 21.062 -16.517 -10.563 1.00 63.69 170 GLU A C 1
ATOM 1292 O O . GLU A 1 170 ? 20.656 -16.026 -11.615 1.00 63.69 170 GLU A O 1
ATOM 1297 N N . GLU A 1 171 ? 21.645 -15.767 -9.621 1.00 63.81 171 GLU A N 1
ATOM 1298 C CA . GLU A 1 171 ? 21.837 -14.311 -9.743 1.00 63.81 171 GLU A CA 1
ATOM 1299 C C . GLU A 1 171 ? 22.821 -13.973 -10.872 1.00 63.81 171 GLU A C 1
ATOM 1301 O O . GLU A 1 171 ? 22.597 -13.036 -11.636 1.00 63.81 171 GLU A O 1
ATOM 1306 N N . CYS A 1 172 ? 23.853 -14.801 -11.042 1.00 66.38 172 CYS A N 1
ATOM 1307 C CA . CYS A 1 172 ? 24.804 -14.712 -12.148 1.00 66.38 172 CYS A CA 1
ATOM 1308 C C . CYS A 1 172 ? 24.168 -14.996 -13.518 1.00 66.38 172 CYS A C 1
ATOM 1310 O O . CYS A 1 172 ? 24.462 -14.313 -14.500 1.00 66.38 172 CYS A O 1
ATOM 1312 N N . TYR A 1 173 ? 23.265 -15.978 -13.608 1.00 65.56 173 TYR A N 1
ATOM 1313 C CA . TYR A 1 173 ? 22.562 -16.276 -14.860 1.00 65.56 173 TYR A CA 1
ATOM 1314 C C . TYR A 1 173 ? 21.566 -15.184 -15.257 1.00 65.56 173 TYR A C 1
ATOM 1316 O O . TYR A 1 173 ? 21.383 -14.935 -16.450 1.00 65.56 173 TYR A O 1
ATOM 1324 N N . ASN A 1 174 ? 20.942 -14.508 -14.288 1.00 68.12 174 ASN A N 1
ATOM 1325 C CA . ASN A 1 174 ? 19.896 -13.524 -14.565 1.00 68.12 174 ASN A CA 1
ATOM 1326 C C . ASN A 1 174 ? 20.385 -12.288 -15.340 1.00 68.12 174 ASN A C 1
ATOM 1328 O O . ASN A 1 174 ? 19.565 -11.645 -16.001 1.00 68.12 174 ASN A O 1
ATOM 1332 N N . GLN A 1 175 ? 21.683 -11.967 -15.289 1.00 69.94 175 GLN A N 1
ATOM 1333 C CA . GLN A 1 175 ? 22.291 -10.885 -16.078 1.00 69.94 175 GLN A CA 1
ATOM 1334 C C . GLN A 1 175 ? 22.587 -11.277 -17.532 1.00 69.94 175 GLN A C 1
ATOM 1336 O O . GLN A 1 175 ? 22.675 -10.410 -18.400 1.00 69.94 175 GLN A O 1
ATOM 1341 N N . ARG A 1 176 ? 22.745 -12.577 -17.809 1.00 72.56 176 ARG A N 1
ATOM 1342 C CA . ARG A 1 176 ? 23.195 -13.083 -19.116 1.00 72.56 176 ARG A CA 1
ATOM 1343 C C . ARG A 1 176 ? 22.061 -13.653 -19.955 1.00 72.56 176 ARG A C 1
ATOM 1345 O O . ARG A 1 176 ? 22.086 -13.534 -21.175 1.00 72.56 176 ARG A O 1
ATOM 1352 N N . LEU A 1 177 ? 21.077 -14.274 -19.308 1.00 80.25 177 LEU A N 1
ATOM 1353 C CA . LEU A 1 177 ? 19.975 -14.950 -19.982 1.00 80.25 177 LEU A CA 1
ATOM 1354 C C . LEU A 1 177 ? 18.684 -14.136 -19.841 1.00 80.25 177 LEU A C 1
ATOM 1356 O O . LEU A 1 177 ? 18.270 -13.842 -18.712 1.00 80.25 177 LEU A O 1
ATOM 1360 N N . PRO A 1 178 ? 18.034 -13.764 -20.960 1.00 86.75 178 PRO A N 1
ATOM 1361 C CA . PRO A 1 178 ? 16.758 -13.080 -20.894 1.00 86.75 178 PRO A CA 1
ATOM 1362 C C . PRO A 1 178 ? 15.693 -14.012 -20.308 1.00 86.75 178 PRO A C 1
ATOM 1364 O O . PRO A 1 178 ? 15.683 -15.222 -20.540 1.00 86.75 178 PRO A O 1
ATOM 1367 N N . ARG A 1 179 ? 14.818 -13.433 -19.488 1.00 88.69 179 ARG A N 1
ATOM 1368 C CA . ARG A 1 179 ? 13.691 -14.102 -18.830 1.00 88.69 179 ARG A CA 1
ATOM 1369 C C . ARG A 1 179 ? 12.526 -13.130 -18.759 1.00 88.69 179 ARG A C 1
ATOM 1371 O O . ARG A 1 179 ? 12.733 -11.916 -18.774 1.00 88.69 179 ARG A O 1
ATOM 1378 N N . CYS A 1 180 ? 11.319 -13.658 -18.614 1.00 89.44 180 CYS A N 1
ATOM 1379 C CA . CYS A 1 180 ? 10.147 -12.824 -18.422 1.00 89.44 180 CYS A CA 1
ATOM 1380 C C . CYS A 1 180 ? 10.177 -12.094 -17.075 1.00 89.44 180 CYS A C 1
ATOM 1382 O O . CYS A 1 180 ? 10.202 -12.706 -16.008 1.00 89.44 180 CYS A O 1
ATOM 1384 N N . ARG A 1 181 ? 10.176 -10.763 -17.147 1.00 87.38 181 ARG A N 1
ATOM 1385 C CA . ARG A 1 181 ? 10.038 -9.824 -16.033 1.00 87.38 181 ARG A CA 1
ATOM 1386 C C . ARG A 1 181 ? 8.564 -9.436 -15.954 1.00 87.38 181 ARG A C 1
ATOM 1388 O O . ARG A 1 181 ? 8.103 -8.582 -16.711 1.00 87.38 181 ARG A O 1
ATOM 1395 N N . CYS A 1 182 ? 7.810 -10.137 -15.114 1.00 85.19 182 CYS A N 1
ATOM 1396 C CA . CYS A 1 182 ? 6.356 -10.012 -15.074 1.00 85.19 182 CYS A CA 1
ATOM 1397 C C . CYS A 1 182 ? 5.892 -8.667 -14.524 1.00 85.19 182 CYS A C 1
ATOM 1399 O O . CYS A 1 182 ? 6.503 -8.107 -13.611 1.00 85.19 182 CYS A O 1
ATOM 1401 N N . PHE A 1 183 ? 4.769 -8.176 -15.047 1.00 83.75 183 PHE A N 1
ATOM 1402 C CA . PHE A 1 183 ? 4.027 -7.109 -14.392 1.00 83.75 183 PHE A CA 1
ATOM 1403 C C . PHE A 1 183 ? 3.598 -7.566 -12.990 1.00 83.75 183 PHE A C 1
ATOM 1405 O O . PHE A 1 183 ? 3.350 -8.762 -12.780 1.00 83.75 183 PHE A O 1
ATOM 1412 N N . PRO A 1 184 ? 3.459 -6.644 -12.021 1.00 78.31 184 PRO A N 1
ATOM 1413 C CA . PRO A 1 184 ? 2.970 -7.020 -10.706 1.00 78.31 184 PRO A CA 1
ATOM 1414 C C . PRO A 1 184 ? 1.584 -7.672 -10.814 1.00 78.31 184 PRO A C 1
ATOM 1416 O O . PRO A 1 184 ? 0.738 -7.264 -11.608 1.00 78.31 184 PRO A O 1
ATOM 1419 N N . GLY A 1 185 ? 1.379 -8.735 -10.039 1.00 77.12 185 GLY A N 1
ATOM 1420 C CA . GLY A 1 185 ? 0.177 -9.566 -10.108 1.00 77.12 185 GLY A CA 1
ATOM 1421 C C . GLY A 1 185 ? 0.209 -10.701 -11.123 1.00 77.12 185 GLY A C 1
ATOM 1422 O O . GLY A 1 185 ? -0.748 -11.473 -11.175 1.00 77.12 185 GLY A O 1
ATOM 1423 N N . PHE A 1 186 ? 1.320 -10.877 -11.838 1.00 81.62 186 PHE A N 1
ATOM 1424 C CA . PHE A 1 186 ? 1.576 -12.054 -12.661 1.00 81.62 186 PHE A CA 1
ATOM 1425 C C . PHE A 1 186 ? 2.874 -12.737 -12.247 1.00 81.62 186 PHE A C 1
ATOM 1427 O O . PHE A 1 186 ? 3.806 -12.114 -11.743 1.00 81.62 186 PHE A O 1
ATOM 1434 N N . SER A 1 187 ? 2.934 -14.048 -12.449 1.00 81.88 187 SER A N 1
ATOM 1435 C CA . SER A 1 187 ? 4.143 -14.831 -12.217 1.00 81.88 187 SER A CA 1
ATOM 1436 C C . SER A 1 187 ? 4.194 -16.061 -13.124 1.00 81.88 187 SER A C 1
ATOM 1438 O O . SER A 1 187 ? 3.311 -16.259 -13.956 1.00 81.88 187 SER A O 1
ATOM 1440 N N . GLY A 1 188 ? 5.230 -16.879 -12.959 1.00 83.62 188 GLY A N 1
ATOM 1441 C CA . GLY A 1 188 ? 5.515 -18.011 -13.838 1.00 83.62 188 GLY A CA 1
ATOM 1442 C C . GLY A 1 188 ? 6.605 -17.664 -14.857 1.00 83.62 188 GLY A C 1
ATOM 1443 O O . GLY A 1 188 ? 6.913 -16.482 -15.036 1.00 83.62 188 GLY A O 1
ATOM 1444 N N . PRO A 1 189 ? 7.229 -18.665 -15.499 1.00 87.56 189 PRO A N 1
ATOM 1445 C CA . PRO A 1 189 ? 8.312 -18.445 -16.459 1.00 87.56 189 PRO A CA 1
ATOM 1446 C C . PRO A 1 189 ? 7.916 -17.581 -17.663 1.00 87.56 189 PRO A C 1
ATOM 1448 O O . PRO A 1 189 ? 8.794 -16.987 -18.284 1.00 87.56 189 PRO A O 1
ATOM 1451 N N . GLN A 1 190 ? 6.620 -17.508 -17.979 1.00 91.19 190 GLN A N 1
ATOM 1452 C CA . GLN A 1 190 ? 6.041 -16.739 -19.080 1.00 91.19 190 GLN A CA 1
ATOM 1453 C C . GLN A 1 190 ? 4.982 -15.739 -18.589 1.00 91.19 190 GLN A C 1
ATOM 1455 O O . GLN A 1 190 ? 4.158 -15.295 -19.383 1.00 91.19 190 GLN A O 1
ATOM 1460 N N . CYS A 1 191 ? 4.959 -15.384 -17.298 1.00 88.81 191 CYS A N 1
ATOM 1461 C CA . CYS A 1 191 ? 3.948 -14.493 -16.702 1.00 88.81 191 CYS A CA 1
ATOM 1462 C C . CYS A 1 191 ? 2.489 -14.930 -16.940 1.00 88.81 191 CYS A C 1
ATOM 1464 O O . CYS A 1 191 ? 1.551 -14.128 -16.931 1.00 88.81 191 CYS A O 1
ATOM 1466 N N . GLU A 1 192 ? 2.290 -16.223 -17.160 1.00 89.12 192 GLU A N 1
ATOM 1467 C CA . GLU A 1 192 ? 1.013 -16.848 -17.471 1.00 89.12 192 GLU A CA 1
ATOM 1468 C C . GLU A 1 192 ? 0.123 -16.978 -16.231 1.00 89.12 192 GLU A C 1
ATOM 1470 O O . GLU A 1 192 ? -1.106 -16.914 -16.326 1.00 89.12 192 GLU A O 1
ATOM 1475 N N . THR A 1 193 ? 0.739 -17.091 -15.051 1.00 84.38 193 THR A N 1
ATOM 1476 C CA . THR A 1 193 ? 0.026 -17.275 -13.791 1.00 84.38 193 THR A CA 1
ATOM 1477 C C . THR A 1 193 ? -0.484 -15.937 -13.290 1.00 84.38 193 THR A C 1
ATOM 1479 O O . THR A 1 193 ? 0.282 -15.100 -12.805 1.00 84.38 193 THR A O 1
ATOM 1482 N N . ARG A 1 194 ? -1.802 -15.769 -13.350 1.00 81.06 194 ARG A N 1
ATOM 1483 C CA . ARG A 1 194 ? -2.513 -14.725 -12.622 1.00 81.06 194 ARG A CA 1
ATOM 1484 C C . ARG A 1 194 ? -2.380 -14.979 -11.139 1.00 81.06 194 ARG A C 1
ATOM 1486 O O . ARG A 1 194 ? -2.746 -16.050 -10.658 1.00 81.06 194 ARG A O 1
ATOM 1493 N N . MET A 1 195 ? -1.825 -14.011 -10.420 1.00 75.12 195 MET A N 1
ATOM 1494 C CA . MET A 1 195 ? -1.705 -14.168 -8.984 1.00 75.12 195 MET A CA 1
ATOM 1495 C C . MET A 1 195 ? -3.110 -14.207 -8.387 1.00 75.12 195 MET A C 1
ATOM 1497 O O . MET A 1 195 ? -3.397 -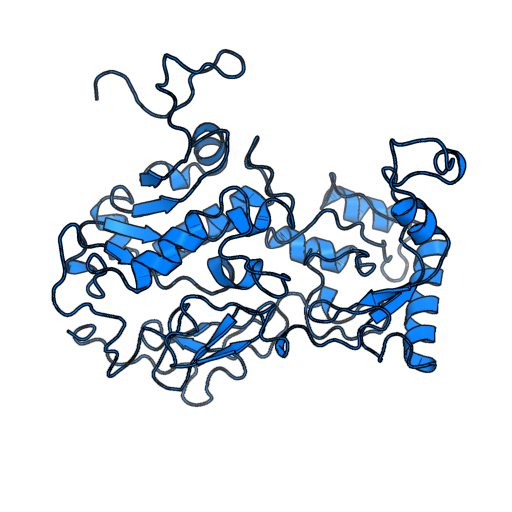15.223 -7.766 1.00 75.12 195 MET A O 1
ATOM 1501 N N . ASP A 1 196 ? -3.999 -13.234 -8.676 1.00 69.06 196 ASP A N 1
ATOM 1502 C CA . ASP A 1 196 ? -5.357 -13.087 -8.088 1.00 69.06 196 ASP A CA 1
ATOM 1503 C C . ASP A 1 196 ? -6.207 -14.355 -8.055 1.00 69.06 196 ASP A C 1
ATOM 1505 O O . ASP A 1 196 ? -7.011 -14.530 -7.142 1.00 69.06 196 ASP A O 1
ATOM 1509 N N . GLU A 1 197 ? -6.052 -15.227 -9.041 1.00 72.06 197 GLU A N 1
ATOM 1510 C CA . GLU A 1 197 ? -6.868 -16.432 -9.189 1.00 72.06 197 GLU A CA 1
ATOM 1511 C C . GLU A 1 197 ? -6.307 -17.627 -8.389 1.00 72.06 197 GLU A C 1
ATOM 1513 O O . GLU A 1 197 ? -6.973 -18.652 -8.220 1.00 72.06 197 GLU A O 1
ATOM 1518 N N . SER A 1 198 ? -5.099 -17.505 -7.831 1.00 69.19 198 SER A N 1
ATOM 1519 C CA . SER A 1 198 ? -4.444 -18.563 -7.066 1.00 69.19 198 SER A CA 1
ATOM 1520 C C . SER A 1 198 ? -4.891 -18.577 -5.602 1.00 69.19 198 SER A C 1
ATOM 1522 O O . SER A 1 198 ? -4.391 -17.838 -4.750 1.00 69.19 198 SER A O 1
ATOM 1524 N N . ARG A 1 199 ? -5.809 -19.496 -5.277 1.00 62.28 199 ARG A N 1
ATOM 1525 C CA . ARG A 1 199 ? -6.362 -19.698 -3.920 1.00 62.28 199 ARG A CA 1
ATOM 1526 C C . ARG A 1 199 ? -5.307 -19.963 -2.833 1.00 62.28 199 ARG A C 1
ATOM 1528 O O . ARG A 1 199 ? -5.572 -19.710 -1.665 1.00 62.28 199 ARG A O 1
ATOM 1535 N N . GLY A 1 200 ? -4.124 -20.465 -3.197 1.00 62.84 200 GLY A N 1
ATOM 1536 C CA . GLY A 1 200 ? -3.013 -20.694 -2.262 1.00 62.84 200 GLY A CA 1
ATOM 1537 C C . GLY A 1 200 ? -2.131 -19.464 -2.010 1.00 62.84 200 GLY A C 1
ATOM 1538 O O . GLY A 1 200 ? -1.348 -19.462 -1.062 1.00 62.84 200 GLY A O 1
ATOM 1539 N N . LEU A 1 201 ? -2.249 -18.427 -2.846 1.00 62.34 201 LEU A N 1
ATOM 1540 C CA . LEU A 1 201 ? -1.419 -17.218 -2.799 1.00 62.34 201 LEU A CA 1
ATOM 1541 C C . LEU A 1 201 ? -2.192 -15.983 -2.322 1.00 62.34 201 LEU A C 1
ATOM 1543 O O . LEU A 1 201 ? -1.564 -14.996 -1.943 1.00 62.34 201 LEU A O 1
ATOM 1547 N N . HIS A 1 202 ? -3.528 -16.049 -2.294 1.00 68.56 202 HIS A N 1
ATOM 1548 C CA . HIS A 1 202 ? -4.375 -14.964 -1.812 1.00 68.56 202 HIS A CA 1
ATOM 1549 C C . HIS A 1 202 ? -4.992 -15.246 -0.462 1.00 68.56 202 HIS A C 1
ATOM 1551 O O . HIS A 1 202 ? -5.826 -16.133 -0.300 1.00 68.56 202 HIS A O 1
ATOM 1557 N N . LYS A 1 203 ? -4.616 -14.418 0.505 1.00 79.62 203 LYS A N 1
ATOM 1558 C CA . LYS A 1 203 ? -5.256 -14.375 1.810 1.00 79.62 203 LYS A CA 1
ATOM 1559 C C . LYS A 1 203 ? -5.724 -12.960 2.016 1.00 79.62 203 LYS A C 1
ATOM 1561 O O . LYS A 1 203 ? -4.917 -12.050 2.038 1.00 79.62 203 LYS A O 1
ATOM 1566 N N . CYS A 1 204 ? -7.022 -12.756 2.122 1.00 86.25 204 CYS A N 1
ATOM 1567 C CA . CYS A 1 204 ? -7.537 -11.488 2.600 1.00 86.25 204 CYS A CA 1
ATOM 1568 C C . CYS A 1 204 ? -7.720 -11.561 4.112 1.00 86.25 204 CYS A C 1
ATOM 1570 O O . CYS A 1 204 ? -7.882 -12.653 4.673 1.00 86.25 204 CYS A O 1
ATOM 1572 N N . LEU A 1 205 ? -7.708 -10.406 4.780 1.00 88.75 205 LEU A N 1
ATOM 1573 C CA . LEU A 1 205 ? -8.024 -10.359 6.202 1.00 88.75 205 LEU A CA 1
ATOM 1574 C C . LEU A 1 205 ? -9.364 -11.047 6.433 1.00 88.75 205 LEU A C 1
ATOM 1576 O O . LEU A 1 205 ? -10.353 -10.750 5.767 1.00 88.75 205 LEU A O 1
ATOM 1580 N N . ASN A 1 206 ? -9.352 -12.024 7.341 1.00 90.50 206 ASN A N 1
ATOM 1581 C CA . ASN A 1 206 ? -10.540 -12.755 7.766 1.00 90.50 206 ASN A CA 1
ATOM 1582 C C . ASN A 1 206 ? -11.408 -13.330 6.634 1.00 90.50 206 ASN A C 1
ATOM 1584 O O . ASN A 1 206 ? -12.602 -13.522 6.854 1.00 90.50 206 ASN A O 1
ATOM 1588 N N . GLU A 1 207 ? -10.820 -13.618 5.466 1.00 90.19 207 GLU A N 1
ATOM 1589 C CA . GLU A 1 207 ? -11.539 -14.109 4.276 1.00 90.19 207 GLU A CA 1
ATOM 1590 C C . GLU A 1 207 ? -12.682 -13.172 3.858 1.00 90.19 207 GLU A C 1
ATOM 1592 O O . GLU A 1 207 ? -13.770 -13.604 3.478 1.00 90.19 207 GLU A O 1
ATOM 1597 N N . CYS A 1 208 ? -12.449 -11.861 3.991 1.00 91.88 208 CYS A N 1
ATOM 1598 C CA . CYS A 1 208 ? -13.451 -10.824 3.750 1.00 91.88 208 CYS A CA 1
ATOM 1599 C C . CYS A 1 208 ? -14.764 -11.073 4.506 1.00 91.88 208 CYS A C 1
ATOM 1601 O O . CYS A 1 208 ? -15.837 -10.713 4.025 1.00 91.88 208 CYS A O 1
ATOM 1603 N N . SER A 1 209 ? -14.691 -11.747 5.662 1.00 92.62 209 SER A N 1
ATOM 1604 C CA . SER A 1 209 ? -15.832 -12.130 6.500 1.00 92.62 209 SER A CA 1
ATOM 1605 C C . SER A 1 209 ? -16.950 -12.870 5.749 1.00 92.62 209 SER A C 1
ATOM 1607 O O . SER A 1 209 ? -18.096 -12.847 6.191 1.00 92.62 209 SER A O 1
ATOM 1609 N N . GLY A 1 210 ? -16.646 -13.488 4.599 1.00 91.81 210 GLY A N 1
ATOM 1610 C CA . GLY A 1 210 ? -17.641 -14.080 3.697 1.00 91.81 210 GLY A CA 1
ATOM 1611 C C . GLY A 1 210 ? -18.555 -13.068 2.986 1.00 91.81 210 GLY A C 1
ATOM 1612 O O . GLY A 1 210 ? -19.533 -13.465 2.359 1.00 91.81 210 GLY A O 1
ATOM 1613 N N . ARG A 1 211 ? -18.256 -11.765 3.073 1.00 93.06 211 ARG A N 1
ATOM 1614 C CA . ARG A 1 211 ? -19.066 -10.641 2.561 1.00 93.06 211 ARG A CA 1
ATOM 1615 C C . ARG A 1 211 ? -18.373 -9.873 1.433 1.00 93.06 211 ARG A C 1
ATOM 1617 O O . ARG A 1 211 ? -18.678 -8.708 1.175 1.00 93.06 211 ARG A O 1
ATOM 1624 N N . GLY A 1 212 ? -17.425 -10.509 0.755 1.00 91.94 212 GLY A N 1
ATOM 1625 C CA . GLY A 1 212 ? -16.675 -9.906 -0.338 1.00 91.94 212 GLY A CA 1
ATOM 1626 C C . GLY A 1 212 ? -15.830 -10.912 -1.105 1.00 91.94 212 GLY A C 1
ATOM 1627 O O . GLY A 1 212 ? -15.607 -12.033 -0.650 1.00 91.94 212 GLY A O 1
ATOM 1628 N N . ALA A 1 213 ? -15.356 -10.494 -2.274 1.00 90.62 213 ALA A N 1
ATOM 1629 C CA . ALA A 1 213 ? -14.372 -11.232 -3.050 1.00 90.62 213 ALA A CA 1
ATOM 1630 C C . ALA A 1 213 ? -12.959 -10.799 -2.639 1.00 90.62 213 ALA A C 1
ATOM 1632 O O . ALA A 1 213 ? -12.674 -9.605 -2.529 1.00 90.62 213 ALA A O 1
ATOM 1633 N N . CYS A 1 214 ? -12.062 -11.765 -2.442 1.00 86.69 214 CYS A N 1
ATOM 1634 C CA . CYS A 1 214 ? -10.652 -11.472 -2.225 1.00 86.69 214 CYS A CA 1
ATOM 1635 C C . CYS A 1 214 ? -9.962 -11.244 -3.571 1.00 86.69 214 CYS A C 1
ATOM 1637 O O . CYS A 1 214 ? -9.863 -12.165 -4.377 1.00 86.69 214 CYS A O 1
ATOM 1639 N N . GLN A 1 215 ? -9.491 -10.025 -3.814 1.00 82.44 215 GLN A N 1
ATOM 1640 C CA . GLN A 1 215 ? -8.822 -9.631 -5.051 1.00 82.44 215 GLN A CA 1
ATOM 1641 C C . GLN A 1 215 ? -7.442 -9.095 -4.696 1.00 82.44 215 GLN A C 1
ATOM 1643 O O . GLN A 1 215 ? -7.327 -8.040 -4.084 1.00 82.44 215 GLN A O 1
ATOM 1648 N N . HIS A 1 216 ? -6.381 -9.833 -5.027 1.00 77.31 216 HIS A N 1
ATOM 1649 C CA . HIS A 1 216 ? -5.002 -9.432 -4.718 1.00 77.31 216 HIS A CA 1
ATOM 1650 C C . HIS A 1 216 ? -4.781 -9.044 -3.243 1.00 77.31 216 HIS A C 1
ATOM 1652 O O . HIS A 1 216 ? -4.138 -8.040 -2.959 1.00 77.31 216 HIS A O 1
ATOM 1658 N N . ASN A 1 217 ? -5.311 -9.826 -2.295 1.00 81.50 217 ASN A N 1
ATOM 1659 C CA . ASN A 1 217 ? -5.240 -9.550 -0.847 1.00 81.50 217 ASN A CA 1
ATOM 1660 C C . ASN A 1 217 ? -6.012 -8.294 -0.380 1.00 81.50 217 ASN A C 1
ATOM 1662 O O . ASN A 1 217 ? -5.946 -7.941 0.797 1.00 81.50 217 ASN A O 1
ATOM 1666 N N . PHE A 1 218 ? -6.792 -7.671 -1.268 1.00 88.25 218 PHE A N 1
ATOM 1667 C CA . PHE A 1 218 ? -7.764 -6.620 -0.976 1.00 88.25 218 PHE A CA 1
ATOM 1668 C C . PHE A 1 218 ? -9.194 -7.188 -0.970 1.00 88.25 218 PHE A C 1
ATOM 1670 O O . PHE A 1 218 ? -9.568 -7.984 -1.834 1.00 88.25 218 PHE A O 1
ATOM 1677 N N . CYS A 1 219 ? -10.008 -6.773 0.002 1.00 91.06 219 CYS A N 1
ATOM 1678 C CA . CYS A 1 219 ? -11.402 -7.192 0.101 1.00 91.06 219 CYS A CA 1
ATOM 1679 C C . CYS A 1 219 ? -12.333 -6.282 -0.705 1.00 91.06 219 CYS A C 1
ATOM 1681 O O . CYS A 1 219 ? -12.663 -5.166 -0.298 1.00 91.06 219 CYS A O 1
ATOM 1683 N N . LYS A 1 220 ? -12.821 -6.803 -1.833 1.00 93.12 220 LYS A N 1
ATOM 1684 C CA . LYS A 1 220 ? -13.895 -6.188 -2.608 1.00 93.12 220 LYS A CA 1
ATOM 1685 C C . LYS A 1 220 ? -15.241 -6.571 -1.997 1.00 93.12 220 LYS A C 1
ATOM 1687 O O . LYS A 1 220 ? -15.765 -7.654 -2.266 1.00 93.12 220 LYS A O 1
ATOM 1692 N N . CYS A 1 221 ? -15.786 -5.702 -1.156 1.00 92.88 221 CYS A N 1
ATOM 1693 C CA . CYS A 1 221 ? -16.995 -6.007 -0.400 1.00 92.88 221 CYS A CA 1
ATOM 1694 C C . CYS A 1 221 ? -18.257 -5.944 -1.260 1.00 92.88 221 CYS A C 1
ATOM 1696 O O . CYS A 1 221 ? -18.342 -5.195 -2.238 1.00 92.88 221 CYS A O 1
ATOM 1698 N N . GLN A 1 222 ? -19.248 -6.741 -0.870 1.00 92.50 222 GLN A N 1
ATOM 1699 C CA . GLN A 1 222 ? -20.599 -6.660 -1.410 1.00 92.50 222 GLN A CA 1
ATOM 1700 C C . GLN A 1 222 ? -21.253 -5.323 -1.010 1.00 92.50 222 GLN A C 1
ATOM 1702 O O . GLN A 1 222 ? -20.918 -4.779 0.047 1.00 92.50 222 GLN A O 1
ATOM 1707 N N . PRO A 1 223 ? -22.200 -4.796 -1.810 1.00 89.19 223 PRO A N 1
ATOM 1708 C CA . PRO A 1 223 ? -22.935 -3.578 -1.467 1.00 89.19 223 PRO A CA 1
ATOM 1709 C C . PRO A 1 223 ? -23.501 -3.610 -0.037 1.00 89.19 223 PRO A C 1
ATOM 1711 O O . PRO A 1 223 ? -24.014 -4.636 0.410 1.00 89.19 223 PRO A O 1
ATOM 1714 N N . GLY A 1 224 ? -23.387 -2.495 0.692 1.00 87.38 224 GLY A N 1
ATOM 1715 C CA . GLY A 1 224 ? -23.809 -2.389 2.095 1.00 87.38 224 GLY A CA 1
ATOM 1716 C C . GLY A 1 224 ? -22.852 -3.008 3.123 1.00 87.38 224 GLY A C 1
ATOM 1717 O O . GLY A 1 224 ? -23.183 -3.032 4.310 1.00 87.38 224 GLY A O 1
ATOM 1718 N N . SER A 1 225 ? -21.688 -3.510 2.691 1.00 91.56 225 SER A N 1
ATOM 1719 C CA . SER A 1 225 ? -20.617 -4.020 3.560 1.00 91.56 225 SER A CA 1
ATOM 1720 C C . SER A 1 225 ? -19.294 -3.306 3.265 1.00 91.56 225 SER A C 1
ATOM 1722 O O . SER A 1 225 ? -19.008 -2.993 2.109 1.00 91.56 225 SER A O 1
ATOM 1724 N N . TRP A 1 226 ? -18.479 -3.056 4.290 1.00 93.19 226 TRP A N 1
ATOM 1725 C CA . TRP A 1 226 ? -17.201 -2.339 4.169 1.00 93.19 226 TRP A CA 1
ATOM 1726 C C . TRP A 1 226 ? -16.223 -2.675 5.304 1.00 93.19 226 TRP A C 1
ATOM 1728 O O . TRP A 1 226 ? -16.448 -3.591 6.101 1.00 93.19 226 TRP A O 1
ATOM 1738 N N . GLY A 1 227 ? -15.113 -1.939 5.356 1.00 91.75 227 GLY A N 1
ATOM 1739 C CA . GLY A 1 227 ? -13.972 -2.204 6.222 1.00 91.75 227 GLY A CA 1
ATOM 1740 C C . GLY A 1 227 ? -12.986 -3.185 5.593 1.00 91.75 227 GLY A C 1
ATOM 1741 O O . GLY A 1 227 ? -13.299 -3.881 4.624 1.00 91.75 227 GLY A O 1
ATOM 1742 N N . ASP A 1 228 ? -11.793 -3.262 6.174 1.00 91.81 228 ASP A N 1
ATOM 1743 C CA . ASP A 1 228 ? -10.661 -4.018 5.622 1.00 91.81 228 ASP A CA 1
ATOM 1744 C C . ASP A 1 228 ? -10.918 -5.529 5.424 1.00 91.81 228 ASP A C 1
ATOM 1746 O O . ASP A 1 228 ? -10.242 -6.173 4.620 1.00 91.81 228 ASP A O 1
ATOM 1750 N N . ASP A 1 229 ? -11.902 -6.101 6.124 1.00 93.25 229 ASP A N 1
ATOM 1751 C CA . ASP A 1 229 ? -12.354 -7.488 5.971 1.00 93.25 229 ASP A CA 1
ATOM 1752 C C . ASP A 1 229 ? -13.859 -7.621 5.682 1.00 93.25 229 ASP A C 1
ATOM 1754 O O . ASP A 1 229 ? -14.440 -8.671 5.959 1.00 93.25 229 ASP A O 1
ATOM 1758 N N . CYS A 1 230 ? -14.516 -6.571 5.178 1.00 93.88 230 CYS A N 1
ATOM 1759 C CA . CYS A 1 230 ? -15.967 -6.521 4.935 1.00 93.88 230 CYS A CA 1
ATOM 1760 C C . CYS A 1 230 ? -16.850 -6.866 6.148 1.00 93.88 230 CYS A C 1
ATOM 1762 O O . CYS A 1 230 ? -18.025 -7.214 5.985 1.00 93.88 230 CYS A O 1
ATOM 1764 N N . SER A 1 231 ? -16.310 -6.819 7.372 1.00 92.50 231 SER A N 1
ATOM 1765 C CA . SER A 1 231 ? -17.100 -7.084 8.573 1.00 92.50 231 SER A CA 1
ATOM 1766 C C . SER A 1 231 ? -18.103 -5.969 8.844 1.00 92.50 231 SER A C 1
ATOM 1768 O O . SER A 1 231 ? -19.199 -6.275 9.307 1.00 92.50 231 SER A O 1
ATOM 1770 N N . LEU A 1 232 ? -17.804 -4.705 8.539 1.00 91.50 232 LEU A N 1
ATOM 1771 C CA . LEU A 1 232 ? -18.728 -3.591 8.763 1.00 91.50 232 LEU A CA 1
ATOM 1772 C C . LEU A 1 232 ? -19.870 -3.624 7.744 1.00 91.50 232 LEU A C 1
ATOM 1774 O O . LEU A 1 232 ? -19.734 -4.177 6.655 1.00 91.50 232 LEU A O 1
ATOM 1778 N N . GLY A 1 233 ? -21.025 -3.084 8.118 1.00 87.81 233 GLY A N 1
ATOM 1779 C CA . GLY A 1 233 ? -22.206 -3.094 7.262 1.00 87.81 233 GLY A CA 1
ATOM 1780 C C . GLY A 1 233 ? -23.507 -3.291 8.013 1.00 87.81 233 GLY A C 1
ATOM 1781 O O . GLY A 1 233 ? -23.522 -3.812 9.136 1.00 87.81 233 GLY A O 1
ATOM 1782 N N . LYS A 1 234 ? -24.614 -2.950 7.348 1.00 73.94 234 LYS A N 1
ATOM 1783 C CA . LYS A 1 234 ? -25.954 -3.337 7.806 1.00 73.94 234 LYS A CA 1
ATOM 1784 C C . LYS A 1 234 ? -26.005 -4.858 7.989 1.00 73.94 234 LYS A C 1
ATOM 1786 O O . LYS A 1 234 ? -25.331 -5.600 7.270 1.00 73.94 234 LYS A O 1
ATOM 1791 N N . ASP A 1 235 ? -26.715 -5.294 9.025 1.00 71.62 235 ASP A N 1
ATOM 1792 C CA . ASP A 1 235 ? -26.908 -6.706 9.386 1.00 71.62 235 ASP A CA 1
ATOM 1793 C C . ASP A 1 235 ? -25.630 -7.499 9.707 1.00 71.62 235 ASP A C 1
ATOM 1795 O O . ASP A 1 235 ? -25.647 -8.732 9.757 1.00 71.62 235 ASP A O 1
ATOM 1799 N N . SER A 1 236 ? -24.510 -6.814 9.977 1.00 75.50 236 SER A N 1
ATOM 1800 C CA . SER A 1 236 ? -23.287 -7.503 10.380 1.00 75.50 236 SER A CA 1
ATOM 1801 C C . SER A 1 236 ? -23.453 -8.220 11.717 1.00 75.50 236 SER A C 1
ATOM 1803 O O . SER A 1 236 ? -23.516 -7.599 12.779 1.00 75.50 236 SER A O 1
ATOM 1805 N N . LYS A 1 237 ? -23.428 -9.552 11.665 1.00 70.50 237 LYS A N 1
ATOM 1806 C CA . LYS A 1 237 ? -23.308 -10.423 12.844 1.00 70.50 237 LYS A CA 1
ATOM 1807 C C . LYS A 1 237 ? -21.850 -10.691 13.236 1.00 70.50 237 LYS A C 1
ATOM 1809 O O . LYS A 1 237 ? -21.602 -11.291 14.274 1.00 70.50 237 LYS A O 1
ATOM 1814 N N . VAL A 1 238 ? -20.897 -10.271 12.396 1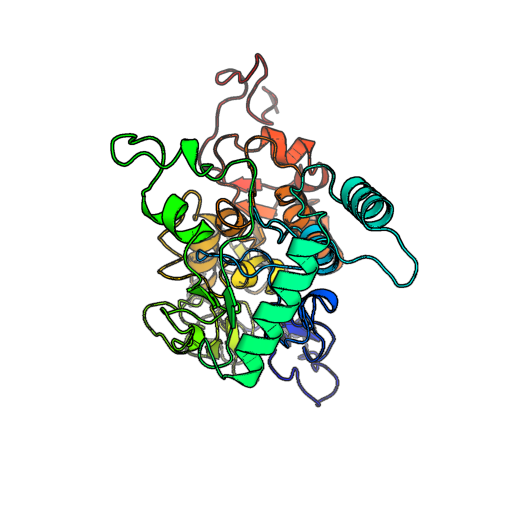.00 69.75 238 VAL A N 1
ATOM 1815 C CA . VAL A 1 238 ? -19.456 -10.538 12.556 1.00 69.75 238 VAL A CA 1
ATOM 1816 C C . VAL A 1 238 ? -18.738 -9.365 13.225 1.00 69.75 238 VAL A C 1
ATOM 1818 O O . VAL A 1 238 ? -17.790 -9.578 13.972 1.00 69.75 238 VAL A O 1
ATOM 1821 N N . ALA A 1 239 ? -19.190 -8.130 12.991 1.00 65.00 239 ALA A N 1
ATOM 1822 C CA . ALA A 1 239 ? -18.512 -6.933 13.489 1.00 65.00 239 ALA A CA 1
ATOM 1823 C C . ALA A 1 239 ? -18.742 -6.647 14.980 1.00 65.00 239 ALA A C 1
ATOM 1825 O O . ALA A 1 239 ? -17.949 -5.922 15.579 1.00 65.00 239 ALA A O 1
ATOM 1826 N N . VAL A 1 240 ? -19.807 -7.199 15.577 1.00 64.62 240 VAL A N 1
ATOM 1827 C CA . VAL A 1 240 ? -20.124 -7.031 17.001 1.00 64.62 240 VAL A CA 1
ATOM 1828 C C . VAL A 1 240 ? -20.251 -8.402 17.664 1.00 64.62 240 VAL A C 1
ATOM 1830 O O . VAL A 1 240 ? -21.216 -9.121 17.405 1.00 64.62 240 VAL A O 1
ATOM 1833 N N . PRO A 1 241 ? -19.314 -8.772 18.542 1.00 64.31 241 PRO A N 1
ATOM 1834 C CA . PRO A 1 241 ? -19.435 -9.956 19.379 1.00 64.31 241 PRO A CA 1
ATOM 1835 C C . PRO A 1 241 ? -20.675 -9.866 20.280 1.00 64.31 241 PRO A C 1
ATOM 1837 O O . PRO A 1 241 ? -20.963 -8.810 20.837 1.00 64.31 241 PRO A O 1
ATOM 1840 N N . ALA A 1 242 ? -21.389 -10.979 20.470 1.00 63.91 242 ALA A N 1
ATOM 1841 C CA . ALA A 1 242 ? -22.639 -11.015 21.242 1.00 63.91 242 ALA A CA 1
ATOM 1842 C C . ALA A 1 242 ? -22.484 -10.598 22.724 1.00 63.91 242 ALA A C 1
ATOM 1844 O O . ALA A 1 242 ? -23.448 -10.141 23.331 1.00 63.91 242 ALA A O 1
ATOM 1845 N N . ALA A 1 243 ? -21.278 -10.723 23.290 1.00 74.56 243 ALA A N 1
ATOM 1846 C CA . ALA A 1 243 ? -20.927 -10.244 24.625 1.00 74.56 243 ALA A CA 1
ATOM 1847 C C . ALA A 1 243 ? -19.546 -9.574 24.582 1.00 74.56 243 ALA A C 1
ATOM 1849 O O . ALA A 1 243 ? -18.520 -10.260 24.511 1.00 74.56 243 ALA A O 1
ATOM 1850 N N . ALA A 1 244 ? -19.532 -8.240 24.575 1.00 81.06 244 ALA A N 1
ATOM 1851 C CA . ALA A 1 244 ? -18.297 -7.470 24.580 1.00 81.06 244 ALA A CA 1
ATOM 1852 C C . ALA A 1 244 ? -17.613 -7.548 25.956 1.00 81.06 244 ALA A C 1
ATOM 1854 O O . ALA A 1 244 ? -18.278 -7.515 26.991 1.00 81.06 244 ALA A O 1
ATOM 1855 N N . VAL A 1 245 ? -16.286 -7.667 25.974 1.00 90.19 245 VAL A N 1
ATOM 1856 C CA . VAL A 1 245 ? -15.479 -7.810 27.196 1.00 90.19 245 VAL A CA 1
ATOM 1857 C C . VAL A 1 245 ? -14.510 -6.641 27.285 1.00 90.19 245 VAL A C 1
ATOM 1859 O O . VAL A 1 245 ? -13.840 -6.323 26.306 1.00 90.19 245 VAL A O 1
ATOM 1862 N N . ARG A 1 246 ? -14.421 -5.998 28.454 1.00 92.50 246 ARG A N 1
ATOM 1863 C CA . ARG A 1 246 ? -13.466 -4.904 28.670 1.00 92.50 246 ARG A CA 1
ATOM 1864 C C . ARG A 1 246 ? -12.010 -5.417 28.683 1.00 92.50 246 ARG A C 1
ATOM 1866 O O . ARG A 1 246 ? -11.782 -6.550 29.107 1.00 92.50 246 ARG A O 1
ATOM 1873 N N . PRO A 1 247 ? -11.031 -4.611 28.234 1.00 94.94 247 PRO A N 1
ATOM 1874 C CA . PRO A 1 247 ? -11.208 -3.264 27.687 1.00 94.94 247 PRO A CA 1
ATOM 1875 C C . PRO A 1 247 ? -11.883 -3.283 26.308 1.00 94.94 247 PRO A C 1
ATOM 1877 O O . PRO A 1 247 ? -11.668 -4.208 25.524 1.00 94.94 247 PRO A O 1
ATOM 1880 N N . LEU A 1 248 ? -12.715 -2.277 26.035 1.00 95.44 248 LEU A N 1
ATOM 1881 C CA . LEU A 1 248 ? -13.349 -2.078 24.733 1.00 95.44 248 LEU A CA 1
ATOM 1882 C C . LEU A 1 248 ? -12.412 -1.305 23.806 1.00 95.44 248 LEU A C 1
ATOM 1884 O O . LEU A 1 248 ? -11.937 -0.222 24.140 1.00 95.44 248 LEU A O 1
ATOM 1888 N N . ILE A 1 249 ? -12.170 -1.858 22.623 1.00 96.00 249 ILE A N 1
ATOM 1889 C CA . ILE A 1 249 ? -11.217 -1.348 21.644 1.00 96.00 249 ILE A CA 1
ATOM 1890 C C . ILE A 1 249 ? -11.968 -0.983 20.367 1.00 96.00 249 ILE A C 1
ATOM 1892 O O . ILE A 1 249 ? -12.546 -1.851 19.708 1.00 96.00 249 ILE A O 1
ATOM 1896 N N . TYR A 1 250 ? -11.948 0.294 19.993 1.00 95.69 250 TYR A N 1
ATOM 1897 C CA . TYR A 1 250 ? -12.431 0.731 18.686 1.00 95.69 250 TYR A CA 1
ATOM 1898 C C . TYR A 1 250 ? -11.311 0.597 17.657 1.00 95.69 250 TYR A C 1
ATOM 1900 O O . TYR A 1 250 ? -10.235 1.168 17.821 1.00 95.69 250 TYR A O 1
ATOM 1908 N N . VAL A 1 251 ? -11.550 -0.151 16.585 1.00 96.31 251 VAL A N 1
ATOM 1909 C CA . VAL A 1 251 ? -10.585 -0.305 15.487 1.00 96.31 251 VAL A CA 1
ATOM 1910 C C . VAL A 1 251 ? -10.900 0.732 14.417 1.00 96.31 251 VAL A C 1
ATOM 1912 O O . VAL A 1 251 ? -11.989 0.694 13.844 1.00 96.31 251 VAL A O 1
ATOM 1915 N N . TYR A 1 252 ? -9.965 1.643 14.137 1.00 96.69 252 TYR A N 1
ATOM 1916 C CA . TYR A 1 252 ? -10.148 2.617 13.063 1.00 96.69 252 TYR A CA 1
ATOM 1917 C C . TYR A 1 252 ? -10.252 1.941 11.700 1.00 96.69 252 TYR A C 1
ATOM 1919 O O . TYR A 1 252 ? -9.440 1.087 11.353 1.00 96.69 252 TYR A O 1
ATOM 1927 N N . ASP A 1 253 ? -11.217 2.394 10.904 1.00 93.44 253 ASP A N 1
ATOM 1928 C CA . ASP A 1 253 ? -11.400 1.947 9.529 1.00 93.44 253 ASP A CA 1
ATOM 1929 C C . ASP A 1 253 ? -10.486 2.736 8.577 1.00 93.44 253 ASP A C 1
ATOM 1931 O O . ASP A 1 253 ? -10.854 3.764 7.987 1.00 93.44 253 ASP A O 1
ATOM 1935 N N . MET A 1 254 ? -9.231 2.300 8.511 1.00 95.38 254 MET A N 1
ATOM 1936 C CA . MET A 1 254 ? -8.165 2.962 7.765 1.00 95.38 254 MET A CA 1
ATOM 1937 C C . MET A 1 254 ? -8.274 2.669 6.262 1.00 95.38 254 MET A C 1
ATOM 1939 O O . MET A 1 254 ? -8.628 1.561 5.881 1.00 95.38 254 MET A O 1
ATOM 1943 N N . PRO A 1 255 ? -7.939 3.626 5.374 1.00 93.06 255 PRO A N 1
ATOM 1944 C CA . PRO A 1 255 ? -7.877 3.348 3.947 1.00 93.06 255 PRO A CA 1
ATOM 1945 C C . PRO A 1 255 ? -6.914 2.185 3.632 1.00 93.06 255 PRO A C 1
ATOM 1947 O O . PRO A 1 255 ? -5.816 2.158 4.201 1.00 93.06 255 PRO A O 1
ATOM 1950 N N . PRO A 1 256 ? -7.228 1.326 2.641 1.00 90.38 256 PRO A N 1
ATOM 1951 C CA . PRO A 1 256 ? -6.427 0.152 2.265 1.00 90.38 256 PRO A CA 1
ATOM 1952 C C . PRO A 1 256 ? -4.930 0.402 2.035 1.00 90.38 256 PRO A C 1
ATOM 1954 O O . PRO A 1 256 ? -4.110 -0.504 2.187 1.00 90.38 256 PRO A O 1
ATOM 1957 N N . ARG A 1 257 ? -4.547 1.644 1.703 1.00 88.06 257 ARG A N 1
ATOM 1958 C CA . ARG A 1 257 ? -3.144 2.063 1.550 1.00 88.06 257 ARG A CA 1
ATOM 1959 C C . ARG A 1 257 ? -2.282 1.877 2.794 1.00 88.06 257 ARG A C 1
ATOM 1961 O O . ARG A 1 257 ? -1.067 1.803 2.667 1.00 88.06 257 ARG A O 1
ATOM 1968 N N . PHE A 1 258 ? -2.893 1.843 3.974 1.00 90.88 258 PHE A N 1
ATOM 1969 C CA . PHE A 1 258 ? -2.196 1.629 5.241 1.00 90.88 258 PHE A CA 1
ATOM 1970 C C . PHE A 1 258 ? -2.138 0.153 5.643 1.00 90.88 258 PHE A C 1
ATOM 1972 O O . PHE A 1 258 ? -1.373 -0.211 6.533 1.00 90.88 258 PHE A O 1
ATOM 1979 N N . THR A 1 259 ? -2.939 -0.696 5.001 1.00 89.56 259 THR A N 1
ATOM 1980 C CA . THR A 1 259 ? -3.130 -2.094 5.387 1.00 89.56 259 THR A CA 1
ATOM 1981 C C . THR A 1 259 ? -2.901 -3.016 4.187 1.00 89.56 259 THR A C 1
ATOM 1983 O O . THR A 1 259 ? -1.761 -3.346 3.851 1.00 89.56 259 THR A O 1
ATOM 1986 N N . SER A 1 260 ? -3.972 -3.403 3.496 1.00 80.00 260 SER A N 1
ATOM 1987 C CA . SER A 1 260 ? -3.978 -4.463 2.482 1.00 80.00 260 SER A CA 1
ATOM 1988 C C . SER A 1 260 ? -3.126 -4.180 1.239 1.00 80.00 260 SER A C 1
ATOM 1990 O O . SER A 1 260 ? -2.691 -5.128 0.586 1.00 80.00 260 SER A O 1
ATOM 1992 N N . TRP A 1 261 ? -2.805 -2.922 0.912 1.00 81.06 261 TRP A N 1
ATOM 1993 C CA . TRP A 1 261 ? -1.959 -2.612 -0.251 1.00 81.06 261 TRP A CA 1
ATOM 1994 C C . TRP A 1 261 ? -0.556 -3.216 -0.163 1.00 81.06 261 TRP A C 1
ATOM 1996 O O . TRP A 1 261 ? -0.052 -3.713 -1.164 1.00 81.06 261 TRP A O 1
ATOM 2006 N N . LEU A 1 262 ? 0.077 -3.221 1.015 1.00 79.69 262 LEU A N 1
ATOM 2007 C CA . LEU A 1 262 ? 1.422 -3.793 1.175 1.00 79.69 262 LEU A CA 1
ATOM 2008 C C . LEU A 1 262 ? 1.428 -5.324 1.118 1.00 79.69 262 LEU A C 1
ATOM 2010 O O . LEU A 1 262 ? 2.468 -5.933 0.839 1.00 79.69 262 LEU A O 1
ATOM 2014 N N . ALA A 1 263 ? 0.275 -5.938 1.382 1.00 76.44 263 ALA A N 1
ATOM 2015 C CA . ALA A 1 263 ? 0.044 -7.357 1.168 1.00 76.44 263 ALA A CA 1
ATOM 2016 C C . ALA A 1 263 ? -0.265 -7.670 -0.297 1.00 76.44 263 ALA A C 1
ATOM 2018 O O . ALA A 1 263 ? -0.131 -8.825 -0.705 1.00 76.44 263 ALA A O 1
ATOM 2019 N N . ALA A 1 264 ? -0.687 -6.681 -1.086 1.00 71.94 264 ALA A N 1
ATOM 2020 C CA . ALA A 1 264 ? -1.132 -6.913 -2.443 1.00 71.94 264 ALA A CA 1
ATOM 2021 C C . ALA A 1 264 ? -0.036 -7.573 -3.278 1.00 71.94 264 ALA A C 1
ATOM 2023 O O . ALA A 1 264 ? 1.126 -7.176 -3.243 1.00 71.94 264 ALA A O 1
ATOM 2024 N N . PHE A 1 265 ? -0.424 -8.620 -4.007 1.00 64.44 265 PHE A N 1
ATOM 2025 C CA . PHE A 1 265 ? 0.448 -9.407 -4.886 1.00 64.44 265 PHE A CA 1
ATOM 2026 C C . PHE A 1 265 ? 1.662 -10.064 -4.202 1.00 64.44 265 PHE A C 1
ATOM 2028 O O . PHE A 1 265 ? 2.604 -10.472 -4.877 1.00 64.44 265 PHE A O 1
ATOM 2035 N N . ARG A 1 266 ? 1.641 -10.243 -2.875 1.00 69.44 266 ARG A N 1
ATOM 2036 C CA . ARG A 1 266 ? 2.558 -11.177 -2.207 1.00 69.44 266 ARG A CA 1
ATOM 2037 C C . ARG A 1 266 ? 2.143 -12.618 -2.464 1.00 69.44 266 ARG A C 1
ATOM 2039 O O . ARG A 1 266 ? 0.957 -12.932 -2.452 1.00 69.44 266 ARG A O 1
ATOM 2046 N N . LYS A 1 267 ? 3.137 -13.490 -2.634 1.00 61.41 267 LYS A N 1
ATOM 2047 C CA . LYS A 1 267 ? 2.963 -14.947 -2.584 1.00 61.41 267 LYS A CA 1
ATOM 2048 C C . LYS A 1 267 ? 2.947 -15.418 -1.124 1.00 61.41 267 LYS A C 1
ATOM 2050 O O . LYS A 1 267 ? 3.668 -14.857 -0.302 1.00 61.41 267 LYS A O 1
ATOM 2055 N N . GLY A 1 268 ? 2.194 -16.477 -0.832 1.00 61.56 268 GLY A N 1
ATOM 2056 C CA . GLY A 1 268 ? 2.203 -17.148 0.475 1.00 61.56 268 GLY A CA 1
ATOM 2057 C C . GLY A 1 268 ? 1.249 -16.555 1.515 1.00 61.56 268 GLY A C 1
ATOM 2058 O O . GLY A 1 268 ? 0.456 -15.653 1.232 1.00 61.56 268 GLY A O 1
ATOM 2059 N N . ASP A 1 269 ? 1.302 -17.089 2.739 1.00 65.88 269 ASP A N 1
ATOM 2060 C CA . ASP A 1 269 ? 0.487 -16.607 3.849 1.00 65.88 269 ASP A CA 1
ATOM 2061 C C . ASP A 1 269 ? 1.142 -15.380 4.476 1.00 65.88 269 ASP A C 1
ATOM 2063 O O . ASP A 1 269 ? 1.778 -15.442 5.526 1.00 65.88 269 ASP A O 1
ATOM 2067 N N . TRP A 1 270 ? 0.953 -14.217 3.858 1.00 69.56 270 TRP A N 1
ATOM 2068 C CA . TRP A 1 270 ? 1.507 -12.971 4.386 1.00 69.56 270 TRP A CA 1
ATOM 2069 C C . TRP A 1 270 ? 1.020 -12.632 5.805 1.00 69.56 270 TRP A C 1
ATOM 2071 O O . TRP A 1 270 ? 1.678 -11.844 6.480 1.00 69.56 270 TRP A O 1
ATOM 2081 N N . SER A 1 271 ? -0.066 -13.257 6.282 1.00 63.22 271 SER A N 1
ATOM 2082 C CA . SER A 1 271 ? -0.548 -13.127 7.661 1.00 63.22 271 SER A CA 1
ATOM 2083 C C . SER A 1 271 ? 0.217 -13.983 8.681 1.00 63.22 271 SER A C 1
ATOM 2085 O O . SER A 1 271 ? -0.045 -13.864 9.878 1.00 63.22 271 SER A O 1
ATOM 2087 N N . ARG A 1 272 ? 1.148 -14.838 8.232 1.00 62.16 272 ARG A N 1
ATOM 2088 C CA . ARG A 1 272 ? 1.953 -15.748 9.072 1.00 62.16 272 ARG A CA 1
ATOM 2089 C C . ARG A 1 272 ? 3.448 -15.762 8.734 1.00 62.16 272 ARG A C 1
ATOM 2091 O O . ARG A 1 272 ? 4.246 -16.078 9.608 1.00 62.16 272 ARG A O 1
ATOM 2098 N N . ASP A 1 273 ? 3.827 -15.379 7.516 1.00 57.94 273 ASP A N 1
ATOM 2099 C CA . ASP A 1 273 ? 5.160 -15.660 6.958 1.00 57.94 273 ASP A CA 1
ATOM 2100 C C . ASP A 1 273 ? 6.162 -14.487 7.053 1.00 57.94 273 ASP A C 1
ATOM 2102 O O . ASP A 1 273 ? 7.187 -14.491 6.372 1.00 57.94 273 ASP A O 1
ATOM 2106 N N . HIS A 1 274 ? 5.902 -13.468 7.882 1.00 65.56 274 HIS A N 1
ATOM 2107 C CA . HIS A 1 274 ? 6.776 -12.290 7.992 1.00 65.56 274 HIS A CA 1
ATOM 2108 C C . HIS A 1 274 ? 7.325 -12.094 9.406 1.00 65.56 274 HIS A C 1
ATOM 2110 O O . HIS A 1 274 ? 6.583 -12.101 10.392 1.00 65.56 274 HIS A O 1
ATOM 2116 N N . TRP A 1 275 ? 8.635 -11.834 9.495 1.00 67.94 275 TRP A N 1
ATOM 2117 C CA . TRP A 1 275 ? 9.233 -11.264 10.701 1.00 67.94 275 TRP A CA 1
ATOM 2118 C C . TRP A 1 275 ? 8.476 -9.984 11.061 1.00 67.94 275 TRP A C 1
ATOM 2120 O O . TRP A 1 275 ? 8.110 -9.204 10.182 1.00 67.94 275 TRP A O 1
ATOM 2130 N N . TYR A 1 276 ? 8.211 -9.789 12.352 1.00 78.25 276 TYR A N 1
ATOM 2131 C CA . TYR A 1 276 ? 7.480 -8.626 12.868 1.00 78.25 276 TYR A CA 1
ATOM 2132 C C . TYR A 1 276 ? 5.981 -8.550 12.507 1.00 78.25 276 TYR A C 1
ATOM 2134 O O . TYR A 1 276 ? 5.356 -7.553 12.842 1.00 78.25 276 TYR A O 1
ATOM 2142 N N . GLY A 1 277 ? 5.354 -9.582 11.927 1.00 83.62 277 GLY A N 1
ATOM 2143 C CA . GLY A 1 277 ? 3.954 -9.560 11.443 1.00 83.62 277 GLY A CA 1
ATOM 2144 C C . GLY A 1 277 ? 2.813 -9.394 12.471 1.00 83.62 277 GLY A C 1
ATOM 2145 O O . GLY A 1 277 ? 1.653 -9.656 12.147 1.00 83.62 277 GLY A O 1
ATOM 2146 N N . VAL A 1 278 ? 3.090 -9.005 13.719 1.00 87.06 278 VAL A N 1
ATOM 2147 C CA . VAL A 1 278 ? 2.068 -8.865 14.778 1.00 87.06 278 VAL A CA 1
ATOM 2148 C C . VAL A 1 278 ? 1.075 -7.745 14.488 1.00 87.06 278 VAL A C 1
ATOM 2150 O O . VAL A 1 278 ? -0.072 -7.844 14.902 1.00 87.06 278 VAL A O 1
ATOM 2153 N N . ASP A 1 279 ? 1.460 -6.706 13.754 1.00 89.44 279 ASP A N 1
ATOM 2154 C CA . ASP A 1 279 ? 0.554 -5.641 13.307 1.00 89.44 279 ASP A CA 1
ATOM 2155 C C . ASP A 1 279 ? -0.596 -6.194 12.449 1.00 89.44 279 ASP A C 1
ATOM 2157 O O . ASP A 1 279 ? -1.765 -5.864 12.667 1.00 89.44 279 ASP A O 1
ATOM 2161 N N . VAL A 1 280 ? -0.282 -7.114 11.536 1.00 89.62 280 VAL A N 1
ATOM 2162 C CA . VAL A 1 280 ? -1.257 -7.841 10.720 1.00 89.62 280 VAL A CA 1
ATOM 2163 C C . VAL A 1 280 ? -2.100 -8.785 11.576 1.00 89.62 280 VAL A C 1
ATOM 2165 O O . VAL A 1 280 ? -3.329 -8.781 11.470 1.00 89.62 280 VAL A O 1
ATOM 2168 N N . ILE A 1 281 ? -1.457 -9.591 12.428 1.00 89.12 281 ILE A N 1
ATOM 2169 C CA . ILE A 1 281 ? -2.134 -10.596 13.263 1.00 89.12 281 ILE A CA 1
ATOM 2170 C C . ILE A 1 281 ? -3.088 -9.924 14.252 1.00 89.12 281 ILE A C 1
ATOM 2172 O O . ILE A 1 281 ? -4.2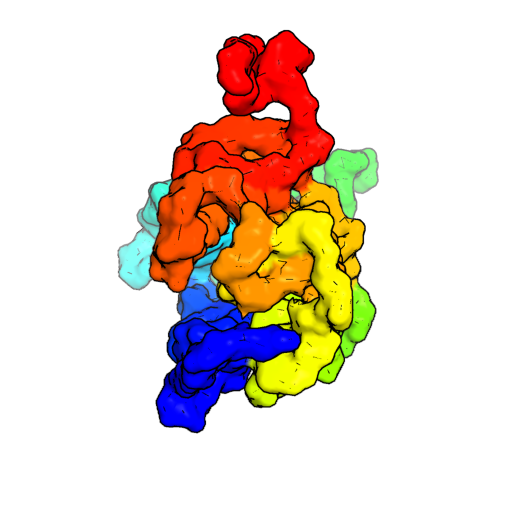52 -10.313 14.346 1.00 89.12 281 ILE A O 1
ATOM 2176 N N . MET A 1 282 ? -2.627 -8.891 14.955 1.00 91.69 282 MET A N 1
ATOM 2177 C CA . MET A 1 282 ? -3.420 -8.155 15.932 1.00 91.69 282 MET A CA 1
ATOM 2178 C C . MET A 1 282 ? -4.591 -7.449 15.261 1.00 91.69 282 MET A C 1
ATOM 2180 O O . MET A 1 282 ? -5.706 -7.538 15.767 1.00 91.69 282 MET A O 1
ATOM 2184 N N . HIS A 1 283 ? -4.382 -6.844 14.086 1.00 93.75 283 HIS A N 1
ATOM 2185 C CA . HIS A 1 283 ? -5.484 -6.286 13.310 1.00 93.75 283 HIS A CA 1
ATOM 2186 C C . HIS A 1 283 ? -6.527 -7.367 12.967 1.00 93.75 283 HIS A C 1
ATOM 2188 O O . HIS A 1 283 ? -7.701 -7.222 13.305 1.00 93.75 283 HIS A O 1
ATOM 2194 N N . LYS A 1 284 ? -6.097 -8.499 12.393 1.00 91.19 284 LYS A N 1
ATOM 2195 C CA . LYS A 1 284 ? -6.971 -9.631 12.040 1.00 91.19 284 LYS A CA 1
ATOM 2196 C C . LYS A 1 284 ? -7.770 -10.154 13.240 1.00 91.19 284 LYS A C 1
ATOM 2198 O O . LYS A 1 284 ? -8.969 -10.407 13.110 1.00 91.19 284 LYS A O 1
ATOM 2203 N N . MET A 1 285 ? -7.119 -10.319 14.393 1.00 91.38 285 MET A N 1
ATOM 2204 C CA . MET A 1 285 ? -7.742 -10.814 15.624 1.00 91.38 285 MET A CA 1
ATOM 2205 C C . MET A 1 285 ? -8.715 -9.799 16.224 1.00 91.38 285 MET A C 1
ATOM 2207 O O . MET A 1 285 ? -9.822 -10.180 16.600 1.00 91.38 285 MET A O 1
ATOM 2211 N N . LEU A 1 286 ? -8.342 -8.516 16.286 1.00 93.44 286 LEU A N 1
ATOM 2212 C CA . LEU A 1 286 ? -9.197 -7.463 16.834 1.00 93.44 286 LEU A CA 1
ATOM 2213 C C . LEU A 1 286 ? -10.494 -7.317 16.044 1.00 93.44 286 LEU A C 1
ATOM 2215 O O . LEU A 1 286 ? -11.544 -7.179 16.662 1.00 93.44 286 LEU A O 1
ATOM 2219 N N . LEU A 1 287 ? -10.461 -7.445 14.714 1.00 92.44 287 LEU A N 1
ATOM 2220 C CA . LEU A 1 287 ? -11.670 -7.366 13.886 1.00 92.44 287 LEU A CA 1
ATOM 2221 C C . LEU A 1 287 ? -12.742 -8.411 14.263 1.00 92.44 287 LEU A C 1
ATOM 2223 O O . LEU A 1 287 ? -13.925 -8.151 14.051 1.00 92.44 287 LEU A O 1
ATOM 2227 N N . LYS A 1 288 ? -12.355 -9.540 14.877 1.00 89.81 288 LYS A N 1
ATOM 2228 C CA . LYS A 1 288 ? -13.252 -10.615 15.353 1.00 89.81 288 LYS A CA 1
ATOM 2229 C C . LYS A 1 288 ? -13.320 -10.745 16.881 1.00 89.81 288 LYS A C 1
ATOM 2231 O O . LYS A 1 288 ? -13.954 -11.663 17.400 1.00 89.81 288 LYS A O 1
ATOM 2236 N N . SER A 1 289 ? -12.631 -9.878 17.616 1.00 91.31 289 SER A N 1
ATOM 2237 C CA . SER A 1 289 ? -12.445 -10.022 19.058 1.00 91.31 289 SER A CA 1
ATOM 2238 C C . SER A 1 289 ? -13.670 -9.573 19.843 1.00 91.31 289 SER A C 1
ATOM 2240 O O . SER A 1 289 ? -14.263 -8.549 19.521 1.00 91.31 289 SER A O 1
ATOM 2242 N N . ARG A 1 290 ? -13.957 -10.251 20.966 1.00 91.56 290 ARG A N 1
ATOM 2243 C CA . ARG A 1 290 ? -14.917 -9.792 21.992 1.00 91.56 290 ARG A CA 1
ATOM 2244 C C . ARG A 1 290 ? -14.562 -8.443 22.618 1.00 91.56 290 ARG A C 1
ATOM 2246 O O . ARG A 1 290 ? -15.417 -7.828 23.238 1.00 91.56 290 ARG A O 1
ATOM 2253 N N . HIS A 1 291 ? -13.327 -7.986 22.452 1.00 93.06 291 HIS A N 1
ATOM 2254 C CA . HIS A 1 291 ? -12.899 -6.660 22.886 1.00 93.06 291 HIS A CA 1
ATOM 2255 C C . HIS A 1 291 ? -13.275 -5.556 21.889 1.00 93.06 291 HIS A C 1
ATOM 2257 O O . HIS A 1 291 ? -13.199 -4.386 22.238 1.00 93.06 291 HIS A O 1
ATOM 2263 N N . ARG A 1 292 ? -13.680 -5.880 20.652 1.00 92.56 292 ARG A N 1
ATOM 2264 C CA . ARG A 1 292 ? -14.016 -4.867 19.644 1.00 92.56 292 ARG A CA 1
ATOM 2265 C C . ARG A 1 292 ? -15.330 -4.166 19.982 1.00 92.56 292 ARG A C 1
ATOM 2267 O O . ARG A 1 292 ? -16.350 -4.823 20.178 1.00 92.56 292 ARG A O 1
ATOM 2274 N N . THR A 1 293 ? -15.316 -2.837 19.951 1.00 90.44 293 THR A N 1
ATOM 2275 C CA . THR A 1 293 ? -16.527 -2.008 19.899 1.00 90.44 293 THR A CA 1
ATOM 2276 C C . THR A 1 293 ? -16.635 -1.314 18.542 1.00 90.44 293 THR A C 1
ATOM 2278 O O . THR A 1 293 ? -15.625 -0.949 17.939 1.00 90.44 293 THR A O 1
ATOM 2281 N N . LEU A 1 294 ? -17.866 -1.138 18.057 1.00 89.75 294 LEU A N 1
ATOM 2282 C CA . LEU A 1 294 ? -18.170 -0.271 16.911 1.00 89.75 294 LEU A CA 1
ATOM 2283 C C . LEU A 1 294 ? -18.635 1.121 17.342 1.00 89.75 294 LEU A C 1
ATOM 2285 O O . LEU A 1 294 ? -18.762 2.002 16.502 1.00 89.75 294 LEU A O 1
ATOM 2289 N N . ASP A 1 295 ? -18.895 1.319 18.633 1.00 88.94 295 ASP A N 1
ATOM 2290 C CA . ASP A 1 295 ? -19.216 2.622 19.195 1.00 88.94 295 ASP A CA 1
ATOM 2291 C C . ASP A 1 295 ? -17.937 3.240 19.786 1.00 88.94 295 ASP A C 1
ATOM 2293 O O . ASP A 1 295 ? -17.463 2.769 20.831 1.00 88.94 295 ASP A O 1
ATOM 2297 N N . PRO A 1 296 ? -17.358 4.273 19.143 1.00 91.75 296 PRO A N 1
ATOM 2298 C CA . PRO A 1 296 ? -16.152 4.923 19.638 1.00 91.75 296 PRO A CA 1
ATOM 2299 C C . PRO A 1 296 ? -16.381 5.682 20.954 1.00 91.75 296 PRO A C 1
ATOM 2301 O O . PRO A 1 296 ? -15.416 5.934 21.670 1.00 91.75 296 PRO A O 1
ATOM 2304 N N . ALA A 1 297 ? -17.623 6.029 21.318 1.00 91.19 297 ALA A N 1
ATOM 2305 C CA . ALA A 1 297 ? -17.915 6.679 22.597 1.00 91.19 297 ALA A CA 1
ATOM 2306 C C . ALA A 1 297 ? -17.736 5.725 23.790 1.00 91.19 297 ALA A C 1
ATOM 2308 O O . ALA A 1 297 ? -17.392 6.164 24.885 1.00 91.19 297 ALA A O 1
ATOM 2309 N N . GLN A 1 298 ? -17.919 4.419 23.570 1.00 91.69 298 GLN A N 1
ATOM 2310 C CA . GLN A 1 298 ? -17.736 3.374 24.584 1.00 91.69 298 GLN A CA 1
ATOM 2311 C C . GLN A 1 298 ? -16.308 2.816 24.626 1.00 91.69 298 GLN A C 1
ATOM 2313 O O . GLN A 1 298 ? -16.011 1.958 25.456 1.00 91.69 298 GLN A O 1
ATOM 2318 N N . ALA A 1 299 ? -15.434 3.256 23.720 1.00 95.19 299 ALA A N 1
ATOM 2319 C CA . ALA A 1 299 ? -14.081 2.738 23.610 1.00 95.19 299 ALA A CA 1
ATOM 2320 C C . ALA A 1 299 ? -13.208 3.185 24.792 1.00 95.19 299 ALA A C 1
ATOM 2322 O O . ALA A 1 299 ? -13.080 4.383 25.070 1.00 95.19 299 ALA A O 1
ATOM 2323 N N . ASP A 1 300 ? -12.569 2.209 25.436 1.00 96.38 300 ASP A N 1
ATOM 2324 C CA . ASP A 1 300 ? -11.495 2.430 26.405 1.00 96.38 300 ASP A CA 1
ATOM 2325 C C . ASP A 1 300 ? -10.189 2.761 25.672 1.00 96.38 300 ASP A C 1
ATOM 2327 O O . ASP A 1 300 ? -9.447 3.646 26.087 1.00 96.38 300 ASP A O 1
ATOM 2331 N N . PHE A 1 301 ? -9.953 2.093 24.539 1.00 97.88 301 PHE A N 1
ATOM 2332 C CA . PHE A 1 301 ? -8.797 2.320 23.678 1.00 97.88 301 PHE A CA 1
ATOM 2333 C C . PHE A 1 301 ? -9.182 2.355 22.201 1.00 97.88 301 PHE A C 1
ATOM 2335 O O . PHE A 1 301 ? -10.172 1.761 21.770 1.00 97.88 301 PHE A O 1
ATOM 2342 N N . PHE A 1 302 ? -8.340 2.991 21.398 1.00 98.25 302 PHE A N 1
ATOM 2343 C CA . PHE A 1 302 ? -8.445 3.008 19.947 1.00 98.25 302 PHE A CA 1
ATOM 2344 C C . PHE A 1 302 ? -7.277 2.244 19.343 1.00 98.25 302 PHE A C 1
ATOM 2346 O O . PHE A 1 302 ? -6.146 2.419 19.766 1.00 98.25 302 PHE A O 1
ATOM 2353 N N . PHE A 1 303 ? -7.510 1.412 18.339 1.00 98.12 303 PHE A N 1
ATOM 2354 C CA . PHE A 1 303 ? -6.452 0.742 17.590 1.00 98.12 303 PHE A CA 1
ATOM 2355 C C . PHE A 1 303 ? -6.337 1.371 16.204 1.00 98.12 303 PHE A C 1
ATOM 2357 O O . PHE A 1 303 ? -7.349 1.511 15.516 1.00 98.12 303 PHE A O 1
ATOM 2364 N N . ILE A 1 304 ? -5.119 1.740 15.795 1.00 97.88 304 ILE A N 1
ATOM 2365 C CA . ILE A 1 304 ? -4.806 2.268 14.461 1.00 97.88 304 ILE A CA 1
ATOM 2366 C C . ILE A 1 304 ? -4.147 1.150 13.634 1.00 97.88 304 ILE A C 1
ATOM 2368 O O . ILE A 1 304 ? -2.954 0.886 13.818 1.00 97.88 304 ILE A O 1
ATOM 2372 N N . PRO A 1 305 ? -4.879 0.494 12.713 1.00 95.81 305 PRO A N 1
ATOM 2373 C CA . PRO A 1 305 ? -4.286 -0.462 11.787 1.00 95.81 305 PRO A CA 1
ATOM 2374 C C . PRO A 1 305 ? -3.247 0.189 10.874 1.00 95.81 305 PRO A C 1
ATOM 2376 O O . PRO A 1 305 ? -3.536 1.150 10.160 1.00 95.81 305 PRO A O 1
ATOM 2379 N N . LEU A 1 306 ? -2.039 -0.369 10.872 1.00 93.31 306 LEU A N 1
ATOM 2380 C CA . LEU A 1 306 ? -0.971 0.007 9.956 1.00 93.31 306 LEU A CA 1
ATOM 2381 C C . LEU A 1 306 ? -0.041 -1.199 9.762 1.00 93.31 306 LEU A C 1
ATOM 2383 O O . LEU A 1 306 ? 0.594 -1.641 10.713 1.00 93.31 306 LEU A O 1
ATOM 2387 N N . HIS A 1 307 ? 0.028 -1.749 8.548 1.00 89.44 307 HIS A N 1
ATOM 2388 C CA . HIS A 1 307 ? 0.759 -2.991 8.241 1.00 89.44 307 HIS A CA 1
ATOM 2389 C C . HIS A 1 307 ? 2.207 -2.737 7.798 1.00 89.44 307 HIS A C 1
ATOM 2391 O O . HIS A 1 307 ? 2.646 -3.200 6.742 1.00 89.44 307 HIS A O 1
ATOM 2397 N N . LEU A 1 308 ? 2.958 -1.965 8.589 1.00 85.62 308 LEU A N 1
ATOM 2398 C CA . LEU A 1 308 ? 4.349 -1.609 8.283 1.00 85.62 308 LEU A CA 1
ATOM 2399 C C . LEU A 1 308 ? 5.271 -2.835 8.200 1.00 85.62 308 LEU A C 1
ATOM 2401 O O . LEU A 1 308 ? 6.222 -2.811 7.418 1.00 85.62 308 LEU A O 1
ATOM 2405 N N . SER A 1 309 ? 5.009 -3.914 8.946 1.00 83.06 309 SER A N 1
ATOM 2406 C CA . SER A 1 309 ? 5.857 -5.118 8.928 1.00 83.06 309 SER A CA 1
ATOM 2407 C C . SER A 1 309 ? 5.975 -5.738 7.533 1.00 83.06 309 SER A C 1
ATOM 2409 O O . SER A 1 309 ? 7.042 -6.218 7.147 1.00 83.06 309 SER A O 1
ATOM 2411 N N . LEU A 1 310 ? 4.916 -5.643 6.722 1.00 81.94 310 LEU A N 1
ATOM 2412 C CA . LEU A 1 310 ? 4.906 -6.150 5.353 1.00 81.94 310 LEU A CA 1
ATOM 2413 C C . LEU A 1 310 ? 5.948 -5.427 4.491 1.00 81.94 310 LEU A C 1
ATOM 2415 O O . LEU A 1 310 ? 6.619 -6.046 3.664 1.00 81.94 310 LEU A O 1
ATOM 2419 N N . GLY A 1 311 ? 6.152 -4.130 4.719 1.00 79.69 311 GLY A N 1
ATOM 2420 C CA . GLY A 1 311 ? 7.132 -3.325 3.997 1.00 79.69 311 GLY A CA 1
ATOM 2421 C C . GLY A 1 311 ? 8.595 -3.602 4.360 1.00 79.69 311 GLY A C 1
ATOM 2422 O O . GLY A 1 311 ? 9.474 -3.139 3.635 1.00 79.69 311 GLY A O 1
ATOM 2423 N N . TYR A 1 312 ? 8.881 -4.378 5.417 1.00 76.44 312 TYR A N 1
ATOM 2424 C CA . TYR A 1 312 ? 10.249 -4.612 5.902 1.00 76.44 312 TYR A CA 1
ATOM 2425 C C . TYR A 1 312 ? 11.184 -5.137 4.804 1.00 76.44 312 TYR A C 1
ATOM 2427 O O . TYR A 1 312 ? 12.194 -4.511 4.481 1.00 76.44 312 TYR A O 1
ATOM 2435 N N . TYR A 1 313 ? 10.812 -6.252 4.170 1.00 67.81 313 TYR A N 1
ATOM 2436 C CA . TYR A 1 313 ? 11.629 -6.863 3.119 1.00 67.81 313 TYR A CA 1
ATOM 2437 C C . TYR A 1 313 ? 11.391 -6.277 1.733 1.00 67.81 313 TYR A C 1
ATOM 2439 O O . TYR A 1 313 ? 12.307 -6.270 0.913 1.00 67.81 313 TYR A O 1
ATOM 2447 N N . SER A 1 314 ? 10.163 -5.862 1.424 1.00 68.50 314 SER A N 1
ATOM 2448 C CA . SER A 1 314 ? 9.804 -5.393 0.079 1.00 68.50 314 SER A CA 1
ATOM 2449 C C . SER A 1 314 ? 10.198 -3.955 -0.153 1.00 68.50 314 SER A C 1
ATOM 2451 O O . SER A 1 314 ? 10.788 -3.671 -1.178 1.00 68.50 314 SER A O 1
ATOM 2453 N N . HIS A 1 315 ? 9.961 -3.065 0.804 1.00 73.12 315 HIS A N 1
ATOM 2454 C CA . HIS A 1 315 ? 10.035 -1.621 0.590 1.00 73.12 315 HIS A CA 1
ATOM 2455 C C . HIS A 1 315 ? 11.147 -0.966 1.406 1.00 73.12 315 HIS A C 1
ATOM 2457 O O . HIS A 1 315 ? 11.067 0.206 1.736 1.00 73.12 315 HIS A O 1
ATOM 2463 N N . ARG A 1 316 ? 12.184 -1.732 1.787 1.00 70.19 316 ARG A N 1
ATOM 2464 C CA . ARG A 1 316 ? 13.311 -1.241 2.601 1.00 70.19 316 ARG A CA 1
ATOM 2465 C C . ARG A 1 316 ? 12.844 -0.457 3.833 1.00 70.19 316 ARG A C 1
ATOM 2467 O O . ARG A 1 316 ? 13.459 0.553 4.174 1.00 70.19 316 ARG A O 1
ATOM 2474 N N . TYR A 1 317 ? 11.784 -0.899 4.516 1.00 76.38 317 TYR A N 1
ATOM 2475 C CA . TYR A 1 317 ? 11.402 -0.276 5.785 1.00 76.38 317 TYR A CA 1
ATOM 2476 C C . TYR A 1 317 ? 12.450 -0.644 6.835 1.00 76.38 317 TYR A C 1
ATOM 2478 O O . TYR A 1 317 ? 12.312 -1.594 7.598 1.00 76.38 317 TYR A O 1
ATOM 2486 N N . TYR A 1 318 ? 13.573 0.071 6.796 1.00 66.69 318 TYR A N 1
ATOM 2487 C CA . TYR A 1 318 ? 14.746 -0.197 7.599 1.00 66.69 318 TYR A CA 1
ATOM 2488 C C . TYR A 1 318 ? 14.504 0.340 8.999 1.00 66.69 318 TYR A C 1
ATOM 2490 O O . TYR A 1 318 ? 14.775 1.499 9.323 1.00 66.69 318 TYR A O 1
ATOM 2498 N N . PHE A 1 319 ? 13.958 -0.524 9.844 1.00 67.25 319 PHE A N 1
ATOM 2499 C CA . PHE A 1 319 ? 13.508 -0.113 11.163 1.00 67.25 319 PHE A CA 1
ATOM 2500 C C . PHE A 1 319 ? 14.635 0.286 12.126 1.00 67.25 319 PHE A C 1
ATOM 2502 O O . PHE A 1 319 ? 14.358 0.959 13.113 1.00 67.25 319 PHE A O 1
ATOM 2509 N N . LYS A 1 320 ? 15.907 -0.014 11.809 1.00 63.09 320 LYS A N 1
ATOM 2510 C CA . LYS A 1 320 ? 17.048 0.423 12.632 1.00 63.09 320 LYS A CA 1
ATOM 2511 C C . LYS A 1 320 ? 17.135 1.947 12.758 1.00 63.09 320 LYS A C 1
ATOM 2513 O O . LYS A 1 320 ? 17.527 2.426 13.808 1.00 63.09 320 LYS A O 1
ATOM 2518 N N . HIS A 1 321 ? 16.794 2.705 11.714 1.00 65.81 321 HIS A N 1
ATOM 2519 C CA . HIS A 1 321 ? 16.781 4.175 11.780 1.00 65.81 321 HIS A CA 1
ATOM 2520 C C . HIS A 1 321 ? 15.396 4.776 11.549 1.00 65.81 321 HIS A C 1
ATOM 2522 O O . HIS A 1 321 ? 15.215 5.962 11.805 1.00 65.81 321 HIS A O 1
ATOM 2528 N N . PHE A 1 322 ? 14.432 3.967 11.092 1.00 72.19 322 PHE A N 1
ATOM 2529 C CA . PHE A 1 322 ? 13.054 4.377 10.826 1.00 72.19 322 PHE A CA 1
ATOM 2530 C C . PHE A 1 322 ? 12.963 5.645 9.957 1.00 72.19 322 PHE A C 1
ATOM 2532 O O . PHE A 1 322 ? 12.113 6.498 10.164 1.00 72.19 322 PHE A O 1
ATOM 2539 N N . THR A 1 323 ? 13.866 5.802 8.991 1.00 68.50 323 THR A N 1
ATOM 2540 C CA . THR A 1 323 ? 13.857 6.920 8.037 1.00 68.50 323 THR A CA 1
ATOM 2541 C C . THR A 1 323 ? 12.882 6.646 6.892 1.00 68.50 323 THR A C 1
ATOM 2543 O O . THR A 1 323 ? 12.260 5.580 6.836 1.00 68.50 323 THR A O 1
ATOM 2546 N N . GLN A 1 324 ? 12.752 7.577 5.941 1.00 69.56 324 GLN A N 1
ATOM 2547 C CA . GLN A 1 324 ? 12.081 7.288 4.672 1.00 69.56 324 GLN A CA 1
ATOM 2548 C C . GLN A 1 324 ? 12.716 6.037 4.037 1.00 69.56 324 GLN A C 1
ATOM 2550 O O . GLN A 1 324 ? 13.948 5.918 4.059 1.00 69.56 324 GLN A O 1
ATOM 2555 N N . PRO A 1 325 ? 11.908 5.091 3.525 1.00 75.88 325 PRO A N 1
ATOM 2556 C CA . PRO A 1 325 ? 10.450 5.160 3.318 1.00 75.88 325 PRO A CA 1
ATOM 2557 C C . PRO A 1 325 ? 9.533 4.803 4.510 1.00 75.88 325 PRO A C 1
ATOM 2559 O O . PRO A 1 325 ? 8.345 5.110 4.457 1.00 75.88 325 PRO A O 1
ATOM 2562 N N . ALA A 1 326 ? 10.043 4.255 5.618 1.00 78.88 326 ALA A N 1
ATOM 2563 C CA . ALA A 1 326 ? 9.227 3.707 6.716 1.00 78.88 326 ALA A CA 1
ATOM 2564 C C . ALA A 1 326 ? 8.446 4.745 7.546 1.00 78.88 326 ALA A C 1
ATOM 2566 O O . ALA A 1 326 ? 7.306 4.487 7.938 1.00 78.88 326 ALA A O 1
ATOM 2567 N N . HIS A 1 327 ? 9.024 5.921 7.825 1.00 86.44 327 HIS A N 1
ATOM 2568 C CA . HIS A 1 327 ? 8.339 6.914 8.668 1.00 86.44 327 HIS A CA 1
ATOM 2569 C C . HIS A 1 327 ? 7.135 7.583 8.003 1.00 86.44 327 HIS A C 1
ATOM 2571 O O . HIS A 1 327 ? 6.239 8.070 8.693 1.00 86.44 327 HIS A O 1
ATOM 2577 N N . LYS A 1 328 ? 7.084 7.605 6.666 1.00 88.44 328 LYS A N 1
ATOM 2578 C CA . LYS A 1 328 ? 6.060 8.345 5.938 1.00 88.44 328 LYS A CA 1
ATOM 2579 C C . LYS A 1 328 ? 4.680 7.702 6.134 1.00 88.44 328 LYS A C 1
ATOM 2581 O O . LYS A 1 328 ? 3.775 8.434 6.533 1.00 88.44 328 LYS A O 1
ATOM 2586 N N . PRO A 1 329 ? 4.480 6.387 5.906 1.00 89.75 329 PRO A N 1
ATOM 2587 C CA . PRO A 1 329 ? 3.188 5.754 6.154 1.00 89.75 329 PRO A CA 1
ATOM 2588 C C . PRO A 1 329 ? 2.680 5.963 7.584 1.00 89.75 329 PRO A C 1
ATOM 2590 O O . PRO A 1 329 ? 1.486 6.184 7.766 1.00 89.75 329 PRO A O 1
ATOM 2593 N N . LEU A 1 330 ? 3.574 5.971 8.583 1.00 91.62 330 LEU A N 1
ATOM 2594 C CA . LEU A 1 330 ? 3.209 6.268 9.970 1.00 91.62 330 LEU A CA 1
ATOM 2595 C C . LEU A 1 330 ? 2.697 7.706 10.137 1.00 91.62 330 LEU A C 1
ATOM 2597 O O . LEU A 1 330 ? 1.604 7.911 10.667 1.00 91.62 330 LEU A O 1
ATOM 2601 N N . ARG A 1 331 ? 3.454 8.700 9.653 1.00 93.44 331 ARG A N 1
ATOM 2602 C CA . ARG A 1 331 ? 3.048 10.117 9.699 1.00 93.44 331 ARG A CA 1
ATOM 2603 C C . ARG A 1 331 ? 1.713 10.340 9.000 1.00 93.44 331 ARG A C 1
ATOM 2605 O O . ARG A 1 331 ? 0.813 10.966 9.558 1.00 93.44 331 ARG A O 1
ATOM 2612 N N . ASP A 1 332 ? 1.568 9.778 7.806 1.00 95.12 332 ASP A N 1
ATOM 2613 C CA . ASP A 1 332 ? 0.349 9.850 7.010 1.00 95.12 332 ASP A CA 1
ATOM 2614 C C . ASP A 1 332 ? -0.848 9.200 7.727 1.00 95.12 332 ASP A C 1
ATOM 2616 O O . ASP A 1 332 ? -1.958 9.726 7.639 1.00 95.12 332 ASP A O 1
ATOM 2620 N N . ALA A 1 333 ? -0.649 8.074 8.424 1.00 95.75 333 ALA A N 1
ATOM 2621 C CA . ALA A 1 333 ? -1.701 7.379 9.167 1.00 95.75 333 ALA A CA 1
ATOM 2622 C C . ALA A 1 333 ? -2.178 8.204 10.367 1.00 95.75 333 ALA A C 1
ATOM 2624 O O . ALA A 1 333 ? -3.381 8.397 10.539 1.00 95.75 333 ALA A O 1
ATOM 2625 N N . ILE A 1 334 ? -1.249 8.762 11.149 1.00 96.69 334 ILE A N 1
ATOM 2626 C CA . ILE A 1 334 ? -1.572 9.638 12.286 1.00 96.69 334 ILE A CA 1
ATOM 2627 C C . ILE A 1 334 ? -2.309 10.888 11.798 1.00 96.69 334 ILE A C 1
ATOM 2629 O O . ILE A 1 334 ? -3.364 11.239 12.327 1.00 96.69 334 ILE A O 1
ATOM 2633 N N . ALA A 1 335 ? -1.797 11.538 10.749 1.00 97.50 335 ALA A N 1
ATOM 2634 C CA . ALA A 1 335 ? -2.448 12.696 10.145 1.00 97.50 335 ALA A CA 1
ATOM 2635 C C . ALA A 1 335 ? -3.858 12.356 9.637 1.00 97.50 335 ALA A C 1
ATOM 2637 O O . ALA A 1 335 ? -4.789 13.144 9.816 1.00 97.50 335 ALA A O 1
ATOM 2638 N N . TYR A 1 336 ? -4.034 11.171 9.045 1.00 97.06 336 TYR A N 1
ATOM 2639 C CA . TYR A 1 336 ? -5.334 10.697 8.586 1.00 97.06 336 TYR A CA 1
ATOM 2640 C C . TYR A 1 336 ? -6.325 10.506 9.738 1.00 97.06 336 TYR A C 1
ATOM 2642 O O . TYR A 1 336 ? -7.456 10.985 9.641 1.00 97.06 336 TYR A O 1
ATOM 2650 N N . VAL A 1 337 ? -5.905 9.860 10.831 1.00 97.56 337 VAL A N 1
ATOM 2651 C CA . VAL A 1 337 ? -6.749 9.648 12.016 1.00 97.56 337 VAL A CA 1
ATOM 2652 C C . VAL A 1 337 ? -7.169 10.984 12.622 1.00 97.56 337 VAL A C 1
ATOM 2654 O O . VAL A 1 337 ? -8.362 11.216 12.799 1.00 97.56 337 VAL A O 1
ATOM 2657 N N . LYS A 1 338 ? -6.216 11.899 12.845 1.00 97.25 338 LYS A N 1
ATOM 2658 C CA . LYS A 1 338 ? -6.484 13.242 13.387 1.00 97.25 338 LYS A CA 1
ATOM 2659 C C . LYS A 1 338 ? -7.464 14.034 12.525 1.00 97.25 338 LYS A C 1
ATOM 2661 O O . LYS A 1 338 ? -8.331 14.716 13.052 1.00 97.25 338 LYS A O 1
ATOM 2666 N N . LYS A 1 339 ? -7.339 13.936 11.198 1.00 97.12 339 LYS A N 1
ATOM 2667 C CA . LYS A 1 339 ? -8.229 14.625 10.255 1.00 97.12 339 LYS A CA 1
ATOM 2668 C C . LYS A 1 339 ? -9.631 14.013 10.209 1.00 97.12 339 LYS A C 1
ATOM 2670 O O . LYS A 1 339 ? -10.603 14.739 10.035 1.00 97.12 339 LYS A O 1
ATOM 2675 N N . THR A 1 340 ? -9.732 12.689 10.294 1.00 95.88 340 THR A N 1
ATOM 2676 C CA . THR A 1 340 ? -10.991 11.958 10.064 1.00 95.88 340 THR A CA 1
ATOM 2677 C C . THR A 1 340 ? -11.820 11.825 11.341 1.00 95.88 340 THR A C 1
ATOM 2679 O O . THR A 1 340 ? -13.047 11.873 11.281 1.00 95.88 340 THR A O 1
ATOM 2682 N N . TRP A 1 341 ? -11.159 11.708 12.496 1.00 95.56 341 TRP A N 1
ATOM 2683 C CA . TRP A 1 341 ? -11.784 11.546 13.810 1.00 95.56 341 TRP A CA 1
ATOM 2684 C C . TRP A 1 341 ? -11.165 12.477 14.872 1.00 95.56 341 TRP A C 1
ATOM 2686 O O . TRP A 1 341 ? -10.688 11.988 15.904 1.00 95.56 341 TRP A O 1
ATOM 2696 N N . PRO A 1 342 ? -11.160 13.808 14.652 1.00 96.06 342 PRO A N 1
ATOM 2697 C CA . PRO A 1 342 ? -10.522 14.764 15.561 1.00 96.06 342 PRO A CA 1
ATOM 2698 C C . PRO A 1 342 ? -11.057 14.653 16.991 1.00 96.06 342 PRO A C 1
ATOM 2700 O O . PRO A 1 342 ? -10.275 14.556 17.928 1.00 96.06 342 PRO A O 1
ATOM 2703 N N . GLN A 1 343 ? -12.374 14.515 17.160 1.00 95.12 343 GLN A N 1
ATOM 2704 C CA . GLN A 1 343 ? -13.023 14.412 18.468 1.00 95.12 343 GLN A CA 1
ATOM 2705 C C . GLN A 1 343 ? -12.567 13.196 19.290 1.00 95.12 343 GLN A C 1
ATOM 2707 O O . GLN A 1 343 ? -12.508 13.258 20.515 1.00 95.12 343 GLN A O 1
ATOM 2712 N N . HIS A 1 344 ? -12.242 12.079 18.629 1.00 95.19 344 HIS A N 1
ATOM 2713 C CA . HIS A 1 344 ? -11.778 10.869 19.313 1.00 95.19 344 HIS A CA 1
ATOM 2714 C C . HIS A 1 344 ? -10.292 10.968 19.647 1.00 95.19 344 HIS A C 1
ATOM 2716 O O . HIS A 1 344 ? -9.880 10.541 20.718 1.00 95.19 344 HIS A O 1
ATOM 2722 N N . TRP A 1 345 ? -9.498 11.574 18.762 1.00 95.56 345 TRP A N 1
ATOM 2723 C CA . TRP A 1 345 ? -8.086 11.842 19.021 1.00 95.56 345 TRP A CA 1
ATOM 2724 C C . TRP A 1 345 ? -7.882 12.847 20.165 1.00 95.56 345 TRP A C 1
ATOM 2726 O O . TRP A 1 345 ? -7.072 12.628 21.064 1.00 95.56 345 TRP A O 1
ATOM 2736 N N . GLU A 1 346 ? -8.616 13.959 20.139 1.00 95.62 346 GLU A N 1
ATOM 2737 C CA . GLU A 1 346 ? -8.459 15.075 21.076 1.00 95.62 346 GLU A CA 1
ATOM 2738 C C . GLU A 1 346 ? -8.913 14.729 22.497 1.00 95.62 346 GLU A C 1
ATOM 2740 O O . GLU A 1 346 ? -8.376 15.302 23.442 1.00 95.62 346 GLU A O 1
ATOM 2745 N N . ARG A 1 347 ? -9.800 13.733 22.666 1.00 93.75 347 ARG A N 1
ATOM 2746 C CA . ARG A 1 347 ? -10.311 13.262 23.968 1.00 93.75 347 ARG A CA 1
ATOM 2747 C C . ARG A 1 347 ? -9.206 13.081 25.013 1.00 93.75 347 ARG A C 1
ATOM 2749 O O . ARG A 1 347 ? -9.325 13.583 26.129 1.00 93.75 347 ARG A O 1
ATOM 2756 N N . HIS A 1 348 ? -8.123 12.396 24.643 1.00 95.81 348 HIS A N 1
ATOM 2757 C CA . HIS A 1 348 ? -6.938 12.231 25.493 1.00 95.81 348 HIS A CA 1
ATOM 2758 C C . HIS A 1 348 ? -5.631 12.600 24.781 1.00 95.81 348 HIS A C 1
ATOM 2760 O O . HIS A 1 348 ? -4.550 12.210 25.228 1.00 95.81 348 HIS A O 1
ATOM 2766 N N . GLY A 1 349 ? -5.717 13.363 23.688 1.00 95.25 349 GLY A N 1
ATOM 2767 C CA . GLY A 1 349 ? -4.562 13.797 22.902 1.00 95.25 349 GLY A CA 1
ATOM 2768 C C . GLY A 1 349 ? -3.763 12.642 22.287 1.00 95.25 349 GLY A C 1
ATOM 2769 O O . GLY A 1 349 ? -2.548 12.762 22.159 1.00 95.25 349 GLY A O 1
ATOM 2770 N N . GLY A 1 350 ? -4.419 11.528 21.947 1.00 95.25 350 GLY A N 1
ATOM 2771 C CA . GLY A 1 350 ? -3.795 10.326 21.380 1.00 95.25 350 GLY A CA 1
ATOM 2772 C C . GLY A 1 350 ? -3.247 9.314 22.397 1.00 95.25 350 GLY A C 1
ATOM 2773 O O . GLY A 1 350 ? -2.716 8.285 21.988 1.00 95.25 350 GLY A O 1
ATOM 2774 N N . ARG A 1 351 ? -3.355 9.577 23.709 1.00 96.25 351 ARG A N 1
ATOM 2775 C CA . ARG A 1 351 ? -2.832 8.680 24.766 1.00 96.25 351 ARG A CA 1
ATOM 2776 C C . ARG A 1 351 ? -3.601 7.375 24.928 1.00 96.25 351 ARG A C 1
ATOM 2778 O O . ARG A 1 351 ? -3.091 6.439 25.531 1.00 96.25 351 ARG A O 1
ATOM 2785 N N . ASP A 1 352 ? -4.808 7.311 24.388 1.00 96.94 352 ASP A N 1
ATOM 2786 C CA . ASP A 1 352 ? -5.658 6.128 24.330 1.00 96.94 352 ASP A CA 1
ATOM 2787 C C . ASP A 1 352 ? -5.562 5.385 22.983 1.00 96.94 352 ASP A C 1
ATOM 2789 O O . ASP A 1 352 ? -6.287 4.414 22.757 1.00 96.94 352 ASP A O 1
ATOM 2793 N N . HIS A 1 353 ? -4.638 5.791 22.102 1.00 97.88 353 HIS A N 1
ATOM 2794 C CA . HIS A 1 353 ? -4.474 5.236 20.758 1.00 97.88 353 HIS A CA 1
ATOM 2795 C C . HIS A 1 353 ? -3.287 4.284 20.694 1.00 97.88 353 HIS A C 1
ATOM 2797 O O . HIS A 1 353 ? -2.145 4.653 20.956 1.00 97.88 353 HIS A O 1
ATOM 2803 N N . MET A 1 354 ? -3.570 3.053 20.293 1.00 96.06 354 MET A N 1
ATOM 2804 C CA . MET A 1 354 ? -2.635 1.949 20.188 1.00 96.06 354 MET A CA 1
ATOM 2805 C C . MET A 1 354 ? -2.211 1.707 18.742 1.00 96.06 354 MET A C 1
ATOM 2807 O O . MET A 1 354 ? -3.034 1.709 17.822 1.00 96.06 354 MET A O 1
ATOM 2811 N N . MET A 1 355 ? -0.933 1.396 18.561 1.00 92.69 355 MET A N 1
ATOM 2812 C CA . MET A 1 355 ? -0.375 0.904 17.305 1.00 92.69 355 MET A CA 1
ATOM 2813 C C . MET A 1 355 ? 0.655 -0.189 17.578 1.00 92.69 355 MET A C 1
ATOM 2815 O O . MET A 1 355 ? 1.332 -0.176 18.601 1.00 92.69 355 MET A O 1
ATOM 2819 N N . VAL A 1 356 ? 0.799 -1.134 16.653 1.00 90.00 356 VAL A N 1
ATOM 2820 C CA . VAL A 1 356 ? 1.821 -2.181 16.742 1.00 90.00 356 VAL A CA 1
ATOM 2821 C C . VAL A 1 356 ? 3.064 -1.765 15.970 1.00 90.00 356 VAL A C 1
ATOM 2823 O O . VAL A 1 356 ? 2.970 -1.420 14.796 1.00 90.00 356 VAL A O 1
ATOM 2826 N N . MET A 1 357 ? 4.225 -1.827 16.622 1.00 84.62 357 MET A N 1
ATOM 2827 C CA . MET A 1 357 ? 5.524 -1.492 16.045 1.00 84.62 357 MET A CA 1
ATOM 2828 C C . MET A 1 357 ? 6.613 -2.492 16.436 1.00 84.62 357 MET A C 1
ATOM 2830 O O . MET A 1 357 ? 7.585 -2.199 17.105 1.00 84.62 357 MET A O 1
ATOM 2834 N N . THR A 1 358 ? 6.518 -3.720 15.981 1.00 78.75 358 THR A N 1
ATOM 2835 C CA . THR A 1 358 ? 7.312 -4.867 16.459 1.00 78.75 358 THR A CA 1
ATOM 2836 C C . THR A 1 358 ? 8.797 -4.929 16.091 1.00 78.75 358 THR A C 1
ATOM 2838 O O . THR A 1 358 ? 9.434 -5.953 16.310 1.00 78.75 358 THR A O 1
ATOM 2841 N N . GLN A 1 359 ? 9.377 -3.852 15.581 1.00 74.75 359 GLN A N 1
ATOM 2842 C CA . GLN A 1 359 ? 10.767 -3.805 15.137 1.00 74.75 359 GLN A CA 1
ATOM 2843 C C . GLN A 1 359 ? 11.817 -3.912 16.265 1.00 74.75 359 GLN A C 1
ATOM 2845 O O . GLN A 1 359 ? 11.546 -3.562 17.414 1.00 74.75 359 GLN A O 1
ATOM 2850 N N . ASP A 1 360 ? 13.034 -4.350 15.919 1.00 68.44 360 ASP A N 1
ATOM 2851 C CA . ASP A 1 360 ? 14.117 -4.692 16.864 1.00 68.44 360 ASP A CA 1
ATOM 2852 C C . ASP A 1 360 ? 14.558 -3.571 17.815 1.00 68.44 360 ASP A C 1
ATOM 2854 O O . ASP A 1 360 ? 15.030 -3.843 18.913 1.00 68.44 360 ASP A O 1
ATOM 2858 N N . GLN A 1 361 ? 14.433 -2.310 17.405 1.00 66.81 361 GLN A N 1
ATOM 2859 C CA . GLN A 1 361 ? 14.888 -1.138 18.161 1.00 66.81 361 GLN A CA 1
ATOM 2860 C C . GLN A 1 361 ? 13.763 -0.439 18.951 1.00 66.81 361 GLN A C 1
ATOM 2862 O O . GLN A 1 361 ? 13.938 0.701 19.388 1.00 66.81 361 GLN A O 1
ATOM 2867 N N . GLY A 1 362 ? 12.592 -1.069 19.099 1.00 67.00 362 GLY A N 1
ATOM 2868 C CA . GLY A 1 362 ? 11.482 -0.534 19.897 1.00 67.00 362 GLY A CA 1
ATOM 2869 C C . GLY A 1 362 ? 10.909 0.797 19.378 1.00 67.00 362 GLY A C 1
ATOM 2870 O O . GLY A 1 362 ? 10.631 0.964 18.191 1.00 67.00 362 GLY A O 1
ATOM 2871 N N . ASN A 1 363 ? 10.694 1.764 20.266 1.00 70.75 363 ASN A N 1
ATOM 2872 C CA . ASN A 1 363 ? 10.123 3.089 19.964 1.00 70.75 363 ASN A CA 1
ATOM 2873 C C . ASN A 1 363 ? 11.173 4.178 19.676 1.00 70.75 363 ASN A C 1
ATOM 2875 O O . ASN A 1 363 ? 10.816 5.213 19.107 1.00 70.75 363 ASN A O 1
ATOM 2879 N N . ARG A 1 364 ? 12.451 3.953 20.024 1.00 69.81 364 ARG A N 1
ATOM 2880 C CA . ARG A 1 364 ? 13.518 4.975 20.030 1.00 69.81 364 ARG A CA 1
ATOM 2881 C C . ARG A 1 364 ? 13.553 5.806 18.750 1.00 69.81 364 ARG A C 1
ATOM 2883 O O . ARG A 1 364 ? 13.453 7.027 18.789 1.00 69.81 364 ARG A O 1
ATOM 2890 N N . TYR A 1 365 ? 13.706 5.146 17.607 1.00 75.38 365 TYR A N 1
ATOM 2891 C CA . TYR A 1 365 ? 13.830 5.840 16.323 1.00 75.38 365 TYR A CA 1
ATOM 2892 C C . TYR A 1 365 ? 12.480 6.288 15.769 1.00 75.38 365 TYR A C 1
ATOM 2894 O O . TYR A 1 365 ? 12.416 7.290 15.064 1.00 75.38 365 TYR A O 1
ATOM 2902 N N . VAL A 1 366 ? 11.401 5.590 16.127 1.00 81.19 366 VAL A N 1
ATOM 2903 C CA . VAL A 1 366 ? 10.049 5.925 15.672 1.00 81.19 366 VAL A CA 1
ATOM 2904 C C . VAL A 1 366 ? 9.666 7.319 16.155 1.00 81.19 366 VAL A C 1
ATOM 2906 O O . VAL A 1 366 ? 9.275 8.146 15.342 1.00 81.19 366 VAL A O 1
ATOM 2909 N N . ARG A 1 367 ? 9.848 7.622 17.445 1.00 82.44 367 ARG A N 1
ATOM 2910 C CA . ARG A 1 367 ? 9.466 8.927 18.011 1.00 82.44 367 ARG A CA 1
ATOM 2911 C C . ARG A 1 367 ? 10.400 10.066 17.617 1.00 82.44 367 ARG A C 1
ATOM 2913 O O . ARG A 1 367 ? 9.945 11.193 17.480 1.00 82.44 367 ARG A O 1
ATOM 2920 N N . VAL A 1 368 ? 11.680 9.779 17.378 1.00 81.50 368 VAL A N 1
ATOM 2921 C CA . VAL A 1 368 ? 12.622 10.776 16.841 1.00 81.50 368 VAL A CA 1
ATOM 2922 C C . VAL A 1 368 ? 12.237 11.169 15.413 1.00 81.50 368 VAL A C 1
ATOM 2924 O O . VAL A 1 368 ? 12.225 12.350 15.081 1.00 81.50 368 VAL A O 1
ATOM 2927 N N . GLN A 1 369 ? 11.908 10.188 14.570 1.00 84.44 369 GLN A N 1
ATOM 2928 C CA . GLN A 1 369 ? 11.576 10.422 13.160 1.00 84.44 369 GLN A CA 1
ATOM 2929 C C . GLN A 1 369 ? 10.114 10.832 12.942 1.00 84.44 369 GLN A C 1
ATOM 2931 O O . GLN A 1 369 ? 9.789 11.437 11.920 1.00 84.44 369 GLN A O 1
ATOM 2936 N N . VAL A 1 370 ? 9.234 10.490 13.886 1.00 89.38 370 VAL A N 1
ATOM 2937 C CA . VAL A 1 370 ? 7.801 10.808 13.893 1.00 89.38 370 VAL A CA 1
ATOM 2938 C C . VAL A 1 370 ? 7.393 11.315 15.280 1.00 89.38 370 VAL A C 1
ATOM 2940 O O . VAL A 1 370 ? 6.749 10.585 16.041 1.00 89.38 370 VAL A O 1
ATOM 2943 N N . PRO A 1 371 ? 7.746 12.561 15.645 1.00 88.81 371 PRO A N 1
ATOM 2944 C CA . PRO A 1 371 ? 7.396 13.134 16.946 1.00 88.81 371 PRO A CA 1
ATOM 2945 C C . PRO A 1 371 ? 5.888 13.148 17.215 1.00 88.81 371 PRO A C 1
ATOM 2947 O O . PRO A 1 371 ? 5.452 13.037 18.358 1.00 88.81 371 PRO A O 1
ATOM 2950 N N . GLU A 1 372 ? 5.067 13.203 16.162 1.00 91.19 372 GLU A N 1
ATOM 2951 C CA . GLU A 1 372 ? 3.606 13.165 16.252 1.00 91.19 372 GLU A CA 1
ATOM 2952 C C . GLU A 1 372 ? 3.071 11.834 16.822 1.00 91.19 372 GLU A C 1
ATOM 2954 O O . GLU A 1 372 ? 1.910 11.763 17.222 1.00 91.19 372 GLU A O 1
ATOM 2959 N N . SER A 1 373 ? 3.907 10.789 16.871 1.00 90.88 373 SER A N 1
ATOM 2960 C CA . SER A 1 373 ? 3.588 9.481 17.461 1.00 90.88 373 SER A CA 1
ATOM 2961 C C . SER A 1 373 ? 3.850 9.393 18.967 1.00 90.88 373 SER A C 1
ATOM 2963 O O . SER A 1 373 ? 3.442 8.416 19.589 1.00 90.88 373 SER A O 1
ATOM 2965 N N . ALA A 1 374 ? 4.484 10.405 19.572 1.00 89.12 374 ALA A N 1
ATOM 2966 C CA . ALA A 1 374 ? 4.825 10.422 20.995 1.00 89.12 374 ALA A CA 1
ATOM 2967 C C . ALA A 1 374 ? 3.667 10.099 21.966 1.00 89.12 374 ALA A C 1
ATOM 2969 O O . ALA A 1 374 ? 3.919 9.373 22.929 1.00 89.12 374 ALA A O 1
ATOM 2970 N N . PRO A 1 375 ? 2.417 10.573 21.764 1.00 91.44 375 PRO A N 1
ATOM 2971 C CA . PRO A 1 375 ? 1.333 10.237 22.684 1.00 91.44 375 PRO A CA 1
ATOM 2972 C C . PRO A 1 375 ? 0.831 8.795 22.537 1.00 91.44 375 PRO A C 1
ATOM 2974 O O . PRO A 1 375 ? 0.173 8.311 23.448 1.00 91.44 375 PRO A O 1
ATOM 2977 N N . LEU A 1 376 ? 1.128 8.104 21.431 1.00 92.62 376 LEU A N 1
ATOM 2978 C CA . LEU A 1 376 ? 0.577 6.779 21.151 1.00 92.62 376 LEU A CA 1
ATOM 2979 C C . LEU A 1 376 ? 1.117 5.713 22.111 1.00 92.62 376 LEU A C 1
ATOM 2981 O O . LEU A 1 376 ? 2.316 5.657 22.412 1.00 92.62 376 LEU A O 1
ATOM 2985 N N . MET A 1 377 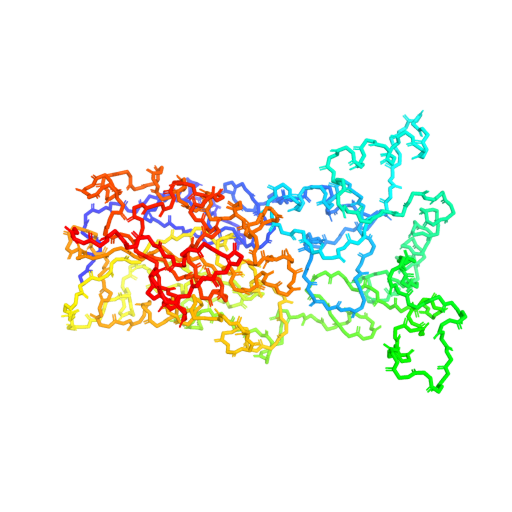? 0.240 4.783 22.479 1.00 91.25 377 MET A N 1
ATOM 2986 C CA . MET A 1 377 ? 0.627 3.502 23.057 1.00 91.25 377 MET A CA 1
ATOM 2987 C C . MET A 1 377 ? 1.169 2.594 21.954 1.00 91.25 377 MET A C 1
ATOM 2989 O O . MET A 1 377 ? 0.450 2.195 21.039 1.00 91.25 377 MET A O 1
ATOM 2993 N N . MET A 1 378 ? 2.450 2.251 22.027 1.00 87.31 378 MET A N 1
ATOM 2994 C CA . MET A 1 378 ? 3.070 1.388 21.029 1.00 87.31 378 MET A CA 1
ATOM 2995 C C . MET A 1 378 ? 3.296 -0.019 21.580 1.00 87.31 378 MET A C 1
ATOM 2997 O O . MET A 1 378 ? 3.906 -0.205 22.630 1.00 87.31 378 MET A O 1
ATOM 3001 N N . ILE A 1 379 ? 2.816 -1.019 20.847 1.00 87.44 379 ILE A N 1
ATOM 3002 C CA . ILE A 1 379 ? 2.996 -2.437 21.158 1.00 87.44 379 ILE A CA 1
ATOM 3003 C C . ILE A 1 379 ? 4.243 -2.926 20.417 1.00 87.44 379 ILE A C 1
ATOM 3005 O O . ILE A 1 379 ? 4.268 -2.947 19.186 1.00 87.44 379 ILE A O 1
ATOM 3009 N N . HIS A 1 380 ? 5.274 -3.325 21.158 1.00 80.25 380 HIS A N 1
ATOM 3010 C CA . HIS A 1 380 ? 6.579 -3.739 20.631 1.00 80.25 380 HIS A CA 1
ATOM 3011 C C . HIS A 1 380 ? 6.940 -5.166 21.076 1.00 80.25 380 HIS A C 1
ATOM 3013 O O . HIS A 1 380 ? 6.466 -5.631 22.109 1.00 80.25 380 HIS A O 1
ATOM 3019 N N . HIS A 1 381 ? 7.805 -5.856 20.319 1.00 73.38 381 HIS A N 1
ATOM 3020 C CA . HIS A 1 381 ? 8.389 -7.143 20.743 1.00 73.38 381 HIS A CA 1
ATOM 3021 C C . HIS A 1 381 ? 9.434 -6.976 21.847 1.00 73.38 381 HIS A C 1
ATOM 3023 O O . HIS A 1 381 ? 9.579 -7.841 22.707 1.00 73.38 381 HIS A O 1
ATOM 3029 N N . TRP A 1 382 ? 10.166 -5.864 21.799 1.00 64.94 382 TRP A N 1
ATOM 3030 C CA . TRP A 1 382 ? 11.275 -5.572 22.690 1.00 64.94 382 TRP A CA 1
ATOM 3031 C C . TRP A 1 382 ? 10.938 -4.325 23.498 1.00 64.94 382 TRP A C 1
ATOM 3033 O O . TRP A 1 382 ? 10.694 -3.257 22.938 1.00 64.94 382 TRP A O 1
ATOM 3043 N N . GLY A 1 383 ? 10.902 -4.482 24.817 1.00 54.72 383 GLY A N 1
ATOM 3044 C CA . GLY A 1 383 ? 10.808 -3.393 25.777 1.00 54.72 383 GLY A CA 1
ATOM 3045 C C . GLY A 1 383 ? 12.042 -3.449 26.654 1.00 54.72 383 GLY A C 1
ATOM 3046 O O . GLY A 1 383 ? 12.063 -4.172 27.647 1.00 54.72 383 GLY A O 1
ATOM 3047 N N . ALA A 1 384 ? 13.099 -2.749 26.260 1.00 46.97 384 ALA A N 1
ATOM 3048 C CA . ALA A 1 384 ? 14.198 -2.548 27.178 1.00 46.97 384 ALA A CA 1
ATOM 3049 C C . ALA A 1 384 ? 13.787 -1.515 28.237 1.00 46.97 384 ALA A C 1
ATOM 3051 O O . ALA A 1 384 ? 13.217 -0.479 27.892 1.00 46.97 384 ALA A O 1
ATOM 3052 N N . PRO A 1 385 ? 14.086 -1.760 29.520 1.00 50.00 385 PRO A N 1
ATOM 3053 C CA . PRO A 1 385 ? 14.130 -0.694 30.503 1.00 50.00 385 PRO A CA 1
ATOM 3054 C C . PRO A 1 385 ? 15.147 0.366 30.031 1.00 50.00 385 PRO A C 1
ATOM 3056 O O . PRO A 1 385 ? 16.250 -0.024 29.619 1.00 50.00 385 PRO A O 1
ATOM 3059 N N . PRO A 1 386 ? 14.833 1.675 30.103 1.00 50.94 386 PRO A N 1
ATOM 3060 C CA . PRO A 1 386 ? 15.730 2.744 29.651 1.00 50.94 386 PRO A CA 1
ATOM 3061 C C . PRO A 1 386 ? 17.135 2.637 30.246 1.00 50.94 386 PRO A C 1
ATOM 3063 O O . PRO A 1 386 ? 18.126 2.963 29.604 1.00 50.94 386 PRO A O 1
ATOM 3066 N N . ASP A 1 387 ? 17.237 2.140 31.473 1.00 51.56 387 ASP A N 1
ATOM 3067 C CA . ASP A 1 387 ? 18.476 2.013 32.227 1.00 51.56 387 ASP A CA 1
ATOM 3068 C C . ASP A 1 387 ? 19.287 0.744 31.913 1.00 51.56 387 ASP A C 1
ATOM 3070 O O . ASP A 1 387 ? 20.437 0.656 32.341 1.00 51.56 387 ASP A O 1
ATOM 3074 N N . LYS A 1 388 ? 18.732 -0.240 31.185 1.00 47.84 388 LYS A N 1
ATOM 3075 C CA . LYS A 1 388 ? 19.365 -1.565 31.007 1.00 47.84 388 LYS A CA 1
ATOM 3076 C C . LYS A 1 388 ? 19.690 -1.972 29.576 1.00 47.84 388 LYS A C 1
ATOM 3078 O O . LYS A 1 388 ? 20.493 -2.887 29.409 1.00 47.84 388 LYS A O 1
ATOM 3083 N N . ALA A 1 389 ? 19.143 -1.313 28.557 1.00 50.97 389 ALA A N 1
ATOM 3084 C CA . ALA A 1 389 ? 19.647 -1.479 27.195 1.00 50.97 389 ALA A CA 1
ATOM 3085 C C . ALA A 1 389 ? 20.145 -0.143 26.659 1.00 50.97 389 ALA A C 1
ATOM 3087 O O . ALA A 1 389 ? 19.377 0.701 26.200 1.00 50.97 389 ALA A O 1
ATOM 3088 N N . LEU A 1 390 ? 21.461 0.032 26.731 1.00 51.88 390 LEU A N 1
ATOM 3089 C CA . LEU A 1 390 ? 22.150 1.105 26.038 1.00 51.88 390 LEU A CA 1
ATOM 3090 C C . LEU A 1 390 ? 22.484 0.621 24.625 1.00 51.88 390 LEU A C 1
ATOM 3092 O O . LEU A 1 390 ? 23.179 -0.380 24.464 1.00 51.88 390 LEU A O 1
ATOM 3096 N N . VAL A 1 391 ? 22.017 1.334 23.600 1.00 48.50 391 VAL A N 1
ATOM 3097 C CA . VAL A 1 391 ? 22.492 1.153 22.217 1.00 48.50 391 VAL A CA 1
ATOM 3098 C C . VAL A 1 391 ? 23.236 2.416 21.820 1.00 48.50 391 VAL A C 1
ATOM 3100 O O . VAL A 1 391 ? 22.672 3.511 21.879 1.00 48.50 391 VAL A O 1
ATOM 3103 N N . ASP A 1 392 ? 24.508 2.271 21.454 1.00 54.91 392 ASP A N 1
ATOM 3104 C CA . ASP A 1 392 ? 25.442 3.384 21.229 1.00 54.91 392 ASP A CA 1
ATOM 3105 C C . ASP A 1 392 ? 25.561 4.322 22.452 1.00 54.91 392 ASP A C 1
ATOM 3107 O O . ASP A 1 392 ? 25.642 5.540 22.318 1.00 54.91 392 ASP A O 1
ATOM 3111 N N . GLY A 1 393 ? 25.509 3.760 23.668 1.00 57.09 393 GLY A N 1
ATOM 3112 C CA . GLY A 1 393 ? 25.638 4.511 24.927 1.00 57.09 393 GLY A CA 1
ATOM 3113 C C . GLY A 1 393 ? 24.380 5.257 25.392 1.00 57.09 393 GLY A C 1
ATOM 3114 O O . GLY A 1 393 ? 24.431 5.930 26.416 1.00 57.09 393 GLY A O 1
ATOM 3115 N N . MET A 1 394 ? 23.250 5.125 24.686 1.00 53.16 394 MET A N 1
ATOM 3116 C CA . MET A 1 394 ? 21.997 5.830 24.996 1.00 53.16 394 MET A CA 1
ATOM 3117 C C . MET A 1 394 ? 20.880 4.862 25.431 1.00 53.16 394 MET A C 1
ATOM 3119 O O . MET A 1 394 ? 20.726 3.821 24.784 1.00 53.16 394 MET A O 1
ATOM 3123 N N . PRO A 1 395 ? 20.071 5.216 26.453 1.00 54.12 395 PRO A N 1
ATOM 3124 C CA . PRO A 1 395 ? 18.878 4.479 26.886 1.00 54.12 395 PRO A CA 1
ATOM 3125 C C . PRO A 1 395 ? 17.933 4.057 25.753 1.00 54.12 395 PRO A C 1
ATOM 3127 O O . PRO A 1 395 ? 17.620 4.856 24.867 1.00 54.12 395 PRO A O 1
ATOM 3130 N N . GLN A 1 396 ? 17.418 2.827 25.803 1.00 47.56 396 GLN A N 1
ATOM 3131 C CA . GLN A 1 396 ? 16.273 2.393 24.998 1.00 47.56 396 GLN A CA 1
ATOM 3132 C C . GLN A 1 396 ? 14.966 2.609 25.777 1.00 47.56 396 GLN A C 1
ATOM 3134 O O . GLN A 1 396 ? 14.660 1.850 26.688 1.00 47.56 396 GLN A O 1
ATOM 3139 N N . GLY A 1 397 ? 14.174 3.616 25.405 1.00 49.50 397 GLY A N 1
ATOM 3140 C CA . GLY A 1 397 ? 12.788 3.769 25.867 1.00 49.50 397 GLY A CA 1
ATOM 3141 C C . GLY A 1 397 ? 12.417 5.186 26.303 1.00 49.50 397 GLY A C 1
ATOM 3142 O O . GLY A 1 397 ? 13.278 6.013 26.584 1.00 49.50 397 GLY A O 1
ATOM 3143 N N . ASP A 1 398 ? 11.111 5.448 26.373 1.00 47.06 398 ASP A N 1
ATOM 3144 C CA . ASP A 1 398 ? 10.528 6.740 26.772 1.00 47.06 398 ASP A CA 1
ATOM 3145 C C . ASP A 1 398 ? 10.179 6.817 28.265 1.00 47.06 398 ASP A C 1
ATOM 3147 O O . ASP A 1 398 ? 9.542 7.771 28.711 1.00 47.06 398 ASP A O 1
ATOM 3151 N N . HIS A 1 399 ? 10.525 5.794 29.050 1.00 42.47 399 HIS A N 1
ATOM 3152 C CA . HIS A 1 399 ? 10.175 5.779 30.465 1.00 42.47 399 HIS A CA 1
ATOM 3153 C C . HIS A 1 399 ? 11.084 6.742 31.233 1.00 42.47 399 HIS A C 1
ATOM 3155 O O . HIS A 1 399 ? 12.277 6.498 31.411 1.00 42.47 399 HIS A O 1
ATOM 3161 N N . ILE A 1 400 ? 10.505 7.839 31.715 1.00 45.91 400 ILE A N 1
ATOM 3162 C CA . ILE A 1 400 ? 11.145 8.706 32.700 1.00 45.91 400 ILE A CA 1
ATOM 3163 C C . ILE A 1 400 ? 10.963 8.034 34.060 1.00 45.91 400 ILE A C 1
ATOM 3165 O O . ILE A 1 400 ? 9.848 7.735 34.481 1.00 45.91 400 ILE A O 1
ATOM 3169 N N . LYS A 1 401 ? 12.068 7.762 34.753 1.00 36.25 401 LYS A N 1
ATOM 3170 C CA . LYS A 1 401 ? 12.037 7.182 36.097 1.00 36.25 401 LYS A CA 1
ATOM 3171 C C . LYS A 1 401 ? 11.329 8.165 37.047 1.00 36.25 401 LYS A C 1
ATOM 3173 O O . LYS A 1 401 ? 11.864 9.240 37.298 1.00 36.25 401 LYS A O 1
ATOM 3178 N N . GLY A 1 402 ? 10.162 7.790 37.577 1.00 49.97 402 GLY A N 1
ATOM 3179 C CA . GLY A 1 402 ? 9.438 8.569 38.595 1.00 49.97 402 GLY A CA 1
ATOM 3180 C C . GLY A 1 402 ? 8.235 9.395 38.116 1.00 49.97 402 GLY A C 1
ATOM 3181 O O . GLY A 1 402 ? 7.838 10.302 38.843 1.00 49.97 402 GLY A O 1
ATOM 3182 N N . GLN A 1 403 ? 7.663 9.099 36.942 1.00 37.22 403 GLN A N 1
ATOM 3183 C CA . GLN A 1 403 ? 6.330 9.574 36.536 1.00 37.22 403 GLN A CA 1
ATOM 3184 C C . GLN A 1 403 ? 5.328 8.430 36.444 1.00 37.22 403 GLN A C 1
ATOM 3186 O O . GLN A 1 403 ? 5.731 7.344 35.963 1.00 37.22 403 GLN A O 1
#

Sequence (403 aa):
ATLGTAKPRPCWQGEGCGEGTCNEDLGRCDCPPFKKGPKCAKPLFPACVDQWGLKPPVAICGIHSQPAFPASCACVEQCHEMGLDARQECVVEPKPGQSMAAAAKEAKQLMPWMPMVANETWLQRTKADAQQSWVDGLCSGRGIFSVQLPYDFYPKDKDCVPTDRRYKLEECYNQRLPRCRCFPGFSGPQCETRMDESRGLHKCLNECSGRGACQHNFCKCQPGSWGDDCSLGKDSKVAVPAAAVRPLIYVYDMPPRFTSWLAAFRKGDWSRDHWYGVDVIMHKMLLKSRHRTLDPAQADFFFIPLHLSLGYYSHRYYFKHFTQPAHKPLRDAIAYVKKTWPQHWERHGGRDHMMVMTQDQGNRYVRVQVPESAPLMMIHHWGAPPDKALVDGMPQGDHIKGQ